Protein AF-A0A969LDJ5-F1 (afdb_monomer)

Nearest PDB structures (foldseek):
  6q9m-assembly1_A  TM=8.611E-01  e=1.249E-03  Drosophila melanogaster
  4q66-assembly2_G  TM=7.970E-01  e=8.401E-04  Saccharomyces cerevisiae R008
  6q9m-assembly2_B  TM=8.669E-01  e=2.920E-03  Drosophila melanogaster
  7jgt-assembly1_A  TM=6.950E-01  e=6.329E-04  Caldanaerobacter subterraneus subsp. tengcongensis MB4
  7mrn-assembly1_A  TM=6.242E-01  e=7.225E-03  Mus musculus

Sequence (606 aa):
MSADKAKTVVRFAVGMCVFLVNAVVAAELPPATPQFIPWTFADIKVLVLDPVRVRVEWFARDGAISYRVLRNGAVLAEIPANASPLAVLDEGLSPGTTASYTVLAIRPPSSSAVVAGQKDDKLIIADGRKGGVTTDVLEESRTVTVTTPTLNKMQAGARLRPPPPRWALQPEAPPSIAPNSKVLLFIHGMDSRAEEADGFTKALFSAPRPGFSPPPLAPISASRFPLEFKSCPNPASGCPDTCENMDDFSGGQRRGVLPPQYFAPLAPPALLDMTPPPGTPIDPNARMNVPAGRNIGLHEGRLISQLRAVAAAARPLEALRMAAMDFAAGNTVMGNALADLAVTGSRSFAAFRQALPGEPFCQSLGGPDIQNGCRTALDRAYRVANFLRTGQRGDTPALKAAKTAERNALGWIAVSGEDDLPHRPVNVPSSDFPQYDLHVMVPTPFGPAPVLPVHTRYTIAQSQTPNNNLVVIAMDLPTSGYAGNLPYTLISPLTLIGTPKTVPLLNIPDFAATGVTPLLDFIEVFIVNFTEELHRTVPIKSIIKAVMGGSLGGNMTFRLGRRTDTPWLPRFVVWSPASIWDSLGGAPTCCGIKLRCGPGRTPTGR

Radius of gyration: 34.37 Å; Cα contacts (8 Å, |Δi|>4): 893; chains: 1; bounding box: 91×131×100 Å

Structure (mmCIF, N/CA/C/O backbone):
data_AF-A0A969LDJ5-F1
#
_entry.id   AF-A0A969LDJ5-F1
#
loop_
_atom_site.group_PDB
_atom_site.id
_atom_site.type_symbol
_atom_site.label_atom_id
_atom_site.label_alt_id
_atom_site.label_comp_id
_atom_site.label_asym_id
_atom_site.label_entity_id
_atom_site.label_seq_id
_atom_site.pdbx_PDB_ins_code
_atom_site.Cartn_x
_atom_site.Cartn_y
_atom_site.Cartn_z
_atom_site.occupancy
_atom_site.B_iso_or_equiv
_atom_site.auth_seq_id
_atom_site.auth_comp_id
_atom_site.auth_asym_id
_atom_site.auth_atom_id
_atom_site.pdbx_PDB_model_num
ATOM 1 N N . MET A 1 1 ? 22.314 71.412 -9.997 1.00 36.56 1 MET A N 1
ATOM 2 C CA . MET A 1 1 ? 23.313 71.800 -8.981 1.00 36.56 1 MET A CA 1
ATOM 3 C C . MET A 1 1 ? 24.139 70.564 -8.638 1.00 36.56 1 MET A C 1
ATOM 5 O O . MET A 1 1 ? 23.548 69.607 -8.169 1.00 36.56 1 MET A O 1
ATOM 9 N N . SER A 1 2 ? 25.428 70.603 -9.024 1.00 31.69 2 SER A N 1
ATOM 10 C CA . SER A 1 2 ? 26.643 69.856 -8.596 1.00 31.69 2 SER A CA 1
ATOM 11 C C . SER A 1 2 ? 26.500 68.424 -8.023 1.00 31.69 2 SER A C 1
ATOM 13 O O . SER A 1 2 ? 25.808 68.258 -7.031 1.00 31.69 2 SER A O 1
ATOM 15 N N . ALA A 1 3 ? 27.058 67.341 -8.603 1.00 35.62 3 ALA A N 1
ATOM 16 C CA . ALA A 1 3 ? 28.484 66.993 -8.865 1.00 35.62 3 ALA A CA 1
ATOM 17 C C . ALA A 1 3 ? 29.287 66.750 -7.558 1.00 35.62 3 ALA A C 1
ATOM 19 O O . ALA A 1 3 ? 29.064 67.483 -6.604 1.00 35.62 3 ALA A O 1
ATOM 20 N N . ASP A 1 4 ? 30.245 65.826 -7.393 1.00 41.12 4 ASP A N 1
ATOM 21 C CA . ASP A 1 4 ? 30.906 64.799 -8.219 1.00 41.12 4 ASP A CA 1
ATOM 22 C C . ASP A 1 4 ? 31.762 63.898 -7.267 1.00 41.12 4 ASP A C 1
ATOM 24 O O . ASP A 1 4 ? 32.136 64.346 -6.187 1.00 41.12 4 ASP A O 1
ATOM 28 N N . LYS A 1 5 ? 32.109 62.677 -7.712 1.00 36.53 5 LYS A N 1
ATOM 29 C CA . LYS A 1 5 ? 33.339 61.856 -7.471 1.00 36.53 5 LYS A CA 1
ATOM 30 C C . LYS A 1 5 ? 34.054 61.749 -6.100 1.00 36.53 5 LYS A C 1
ATOM 32 O O . LYS A 1 5 ? 34.594 62.719 -5.588 1.00 36.53 5 LYS A O 1
ATOM 37 N N . ALA A 1 6 ? 34.427 60.499 -5.767 1.00 30.08 6 ALA A N 1
ATOM 38 C CA . ALA A 1 6 ? 35.841 60.097 -5.621 1.00 30.08 6 ALA A CA 1
ATOM 39 C C . ALA A 1 6 ? 36.061 58.589 -5.901 1.00 30.08 6 ALA A C 1
ATOM 41 O O . ALA A 1 6 ? 35.394 57.727 -5.337 1.00 30.08 6 ALA A O 1
ATOM 42 N N . LYS A 1 7 ? 37.015 58.294 -6.795 1.00 33.81 7 LYS A N 1
ATOM 43 C CA . LYS A 1 7 ? 37.617 56.976 -7.086 1.00 33.81 7 LYS A CA 1
ATOM 44 C C . LYS A 1 7 ? 38.809 56.745 -6.148 1.00 33.81 7 LYS A C 1
ATOM 46 O O . LYS A 1 7 ? 39.448 57.727 -5.790 1.00 33.81 7 LYS A O 1
ATOM 51 N N . THR A 1 8 ? 39.215 55.490 -5.914 1.00 24.84 8 THR A N 1
ATOM 52 C CA . THR A 1 8 ? 40.625 55.029 -6.019 1.00 24.84 8 THR A CA 1
ATOM 53 C C . THR A 1 8 ? 40.677 53.495 -6.139 1.00 24.84 8 THR A C 1
ATOM 55 O O . THR A 1 8 ? 39.950 52.778 -5.463 1.00 24.84 8 THR A O 1
ATOM 58 N N . VAL A 1 9 ? 41.522 53.033 -7.064 1.00 27.83 9 VAL A N 1
ATOM 59 C CA . VAL A 1 9 ? 41.875 51.650 -7.449 1.00 27.83 9 VAL A CA 1
ATOM 60 C C . VAL A 1 9 ? 43.348 51.413 -7.054 1.00 27.83 9 VAL A C 1
ATOM 62 O O . VAL A 1 9 ? 44.029 52.403 -6.794 1.00 27.83 9 VAL A O 1
ATOM 65 N N . VAL A 1 10 ? 43.835 50.153 -7.153 1.00 26.94 10 VAL A N 1
ATOM 66 C CA . VAL A 1 10 ? 45.247 49.650 -7.231 1.00 26.94 10 VAL A CA 1
ATOM 67 C C . VAL A 1 10 ? 45.647 48.887 -5.935 1.00 26.94 10 VAL A C 1
ATOM 69 O O . VAL A 1 10 ? 45.442 49.429 -4.863 1.00 26.94 10 VAL A O 1
ATOM 72 N N . ARG A 1 11 ? 46.187 47.645 -5.874 1.00 25.28 11 ARG A N 1
ATOM 73 C CA . ARG A 1 11 ? 46.936 46.743 -6.792 1.00 25.28 11 ARG A CA 1
ATOM 74 C C . ARG A 1 11 ? 46.929 45.272 -6.294 1.00 25.28 11 ARG A C 1
ATOM 76 O O . ARG A 1 11 ? 46.748 45.018 -5.111 1.00 25.28 11 ARG A O 1
ATOM 83 N N . PHE A 1 12 ? 47.244 44.350 -7.211 1.00 26.84 12 PHE A N 1
ATOM 84 C CA . PHE A 1 12 ? 47.691 42.953 -7.022 1.00 26.84 12 PHE A CA 1
ATOM 85 C C . PHE A 1 12 ? 49.076 42.827 -6.340 1.00 26.84 12 PHE A C 1
ATOM 87 O O . PHE A 1 12 ? 49.940 43.643 -6.657 1.00 26.84 12 PHE A O 1
ATOM 94 N N . ALA A 1 13 ? 49.317 41.747 -5.566 1.00 23.95 13 ALA A N 1
ATOM 95 C CA . ALA A 1 13 ? 50.507 40.863 -5.656 1.00 23.95 13 ALA A CA 1
ATOM 96 C C . ALA A 1 13 ? 50.493 39.658 -4.666 1.00 23.95 13 ALA A C 1
ATOM 98 O O . ALA A 1 13 ? 50.409 39.826 -3.457 1.00 23.95 13 ALA A O 1
ATOM 99 N N . VAL A 1 14 ? 50.583 38.458 -5.257 1.00 25.84 14 VAL A N 1
ATOM 100 C CA . VAL A 1 14 ? 51.273 37.184 -4.914 1.00 25.84 14 VAL A CA 1
ATOM 101 C C . VAL A 1 14 ? 52.085 37.070 -3.599 1.00 25.84 14 VAL A C 1
ATOM 103 O O . VAL A 1 14 ? 52.926 37.921 -3.334 1.00 25.84 14 VAL A O 1
ATOM 106 N N . GLY A 1 15 ? 51.990 35.915 -2.900 1.00 23.44 15 GLY A N 1
ATOM 107 C CA . GLY A 1 15 ? 53.087 35.415 -2.039 1.00 23.44 15 GLY A CA 1
ATOM 108 C C . GLY A 1 15 ? 52.782 34.349 -0.959 1.00 23.44 15 GLY A C 1
ATOM 109 O O . GLY A 1 15 ? 52.583 34.699 0.190 1.00 23.44 15 GLY A O 1
ATOM 110 N N . MET A 1 16 ? 52.814 33.064 -1.346 1.00 21.69 16 MET A N 1
ATOM 111 C CA . MET A 1 16 ? 53.457 31.892 -0.692 1.00 21.69 16 MET A CA 1
ATOM 112 C C . MET A 1 16 ? 53.357 31.559 0.833 1.00 21.69 16 MET A C 1
ATOM 114 O O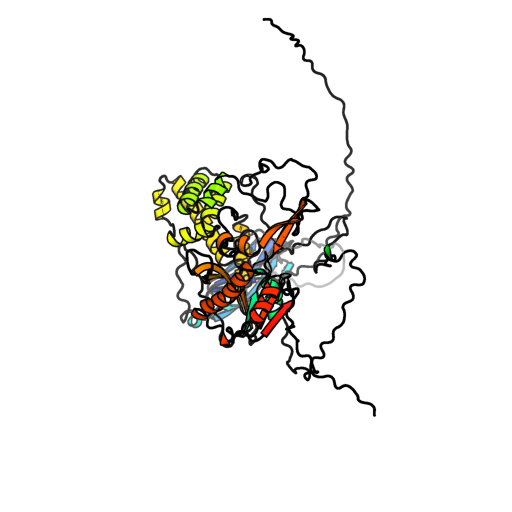 . MET A 1 16 ? 53.838 32.288 1.688 1.00 21.69 16 MET A O 1
ATOM 118 N N . CYS A 1 17 ? 52.877 30.325 1.089 1.00 20.97 17 CYS A N 1
ATOM 119 C CA . CYS A 1 17 ? 53.285 29.271 2.053 1.00 20.97 17 CYS A CA 1
ATOM 120 C C . CYS A 1 17 ? 53.785 29.587 3.481 1.00 20.97 17 CYS A C 1
ATOM 122 O O . CYS A 1 17 ? 54.906 30.056 3.618 1.00 20.97 17 CYS A O 1
ATOM 124 N N . VAL A 1 18 ? 53.109 29.021 4.503 1.00 24.31 18 VAL A N 1
ATOM 125 C CA . VAL A 1 18 ? 53.730 28.233 5.603 1.00 24.31 18 VAL A CA 1
ATOM 126 C C . VAL A 1 18 ? 52.765 27.128 6.083 1.00 24.31 18 VAL A C 1
ATOM 128 O O . VAL A 1 18 ? 51.562 27.334 6.206 1.00 24.31 18 VAL A O 1
ATOM 131 N N . PHE A 1 19 ? 53.341 25.946 6.314 1.00 25.59 19 PHE A N 1
ATOM 132 C CA . PHE A 1 19 ? 52.779 24.687 6.805 1.00 25.59 19 PHE A CA 1
ATOM 133 C C . PHE A 1 19 ? 52.051 24.781 8.159 1.00 25.59 19 PHE A C 1
ATOM 135 O O . PHE A 1 19 ? 52.569 25.376 9.100 1.00 25.59 19 PHE A O 1
ATOM 142 N N . LEU A 1 20 ? 50.952 24.032 8.308 1.00 26.12 20 LEU A N 1
ATOM 143 C CA . LEU A 1 20 ? 50.510 23.502 9.603 1.00 26.12 20 LEU A CA 1
ATOM 144 C C . LEU A 1 20 ? 50.056 22.049 9.422 1.00 26.12 20 LEU A C 1
ATOM 146 O O . LEU A 1 20 ? 48.994 21.749 8.881 1.00 26.12 20 LEU A O 1
ATOM 150 N N . VAL A 1 21 ? 50.947 21.154 9.840 1.00 25.75 21 VAL A N 1
ATOM 151 C CA . VAL A 1 21 ? 50.737 19.715 9.979 1.00 25.75 21 VAL A CA 1
ATOM 152 C C . VAL A 1 21 ? 49.847 19.507 11.202 1.00 25.75 21 VAL A C 1
ATOM 154 O O . VAL A 1 21 ? 50.283 19.780 12.315 1.00 25.75 21 VAL A O 1
ATOM 157 N N . ASN A 1 22 ? 48.621 19.015 11.014 1.00 29.00 22 ASN A N 1
ATOM 158 C CA . ASN A 1 22 ? 47.844 18.445 12.113 1.00 29.00 22 ASN A CA 1
ATOM 159 C C . ASN A 1 22 ? 47.961 16.924 12.054 1.00 29.00 22 ASN A C 1
ATOM 161 O O . ASN A 1 22 ? 47.493 16.274 11.120 1.00 29.00 22 ASN A O 1
ATOM 165 N N . ALA A 1 23 ? 48.647 16.392 13.062 1.00 27.89 23 ALA A N 1
ATOM 166 C CA . ALA A 1 23 ? 48.822 14.978 13.311 1.00 27.89 23 ALA A CA 1
ATOM 167 C C . ALA A 1 23 ? 47.464 14.312 13.575 1.00 27.89 23 ALA A C 1
ATOM 169 O O . ALA A 1 23 ? 46.755 14.655 14.521 1.00 27.89 23 ALA A O 1
ATOM 170 N N . VAL A 1 24 ? 47.120 13.338 12.735 1.00 26.66 24 VAL A N 1
ATOM 171 C CA . VAL A 1 24 ? 46.057 12.371 13.004 1.00 26.66 24 VAL A CA 1
ATOM 172 C C . VAL A 1 24 ? 46.637 11.338 13.963 1.00 26.66 24 VAL A C 1
ATOM 174 O O . VAL A 1 24 ? 47.485 10.534 13.582 1.00 26.66 24 VAL A O 1
ATOM 177 N N . VAL A 1 25 ? 46.202 11.374 15.221 1.00 28.81 25 VAL A N 1
ATOM 178 C CA . VAL A 1 25 ? 46.443 10.284 16.170 1.00 28.81 25 VAL A CA 1
ATOM 179 C C . VAL A 1 25 ? 45.496 9.150 15.789 1.00 28.81 25 VAL A C 1
ATOM 181 O O . VAL A 1 25 ? 44.301 9.194 16.076 1.00 28.81 25 VAL A O 1
ATOM 184 N N . ALA A 1 26 ? 46.030 8.156 15.083 1.00 29.59 26 ALA A N 1
ATOM 185 C CA . ALA A 1 26 ? 45.373 6.876 14.883 1.00 29.59 26 ALA A CA 1
ATOM 186 C C . ALA A 1 26 ? 45.361 6.132 16.225 1.00 29.59 26 ALA A C 1
ATOM 188 O O . ALA A 1 26 ? 46.394 5.656 16.690 1.00 29.59 26 ALA A O 1
ATOM 189 N N . ALA A 1 27 ? 44.197 6.070 16.868 1.00 29.95 27 ALA A N 1
ATOM 190 C CA . ALA A 1 27 ? 43.972 5.141 17.963 1.00 29.95 27 ALA A CA 1
ATOM 191 C C . ALA A 1 27 ? 43.757 3.746 17.358 1.00 29.95 27 ALA A C 1
ATOM 193 O O . ALA A 1 27 ? 42.749 3.499 16.693 1.00 29.95 27 ALA A O 1
ATOM 194 N N . GLU A 1 28 ? 44.731 2.857 17.549 1.00 28.69 28 GLU A N 1
ATOM 195 C CA . GLU A 1 28 ? 44.619 1.439 17.215 1.00 28.69 28 GLU A CA 1
ATOM 196 C C . GLU A 1 28 ? 43.489 0.806 18.035 1.00 28.69 28 GLU A C 1
ATOM 198 O O . GLU A 1 28 ? 43.524 0.764 19.266 1.00 28.69 28 GLU A O 1
ATOM 203 N N . LEU A 1 29 ? 42.463 0.317 17.339 1.00 29.98 29 LEU A N 1
ATOM 204 C CA . LEU A 1 29 ? 41.471 -0.581 17.916 1.00 29.98 29 LEU A CA 1
ATOM 205 C C . LEU A 1 29 ? 42.107 -1.971 18.086 1.00 29.98 29 LEU A C 1
ATOM 207 O O . LEU A 1 29 ? 42.803 -2.428 17.176 1.00 29.98 29 LEU A O 1
ATOM 211 N N . PRO A 1 30 ? 41.856 -2.676 19.203 1.00 33.72 30 PRO A N 1
ATOM 212 C CA . PRO A 1 30 ? 42.335 -4.041 19.370 1.00 33.72 30 PRO A CA 1
ATOM 213 C C . PRO A 1 30 ? 41.718 -4.948 18.291 1.00 33.72 30 PRO A C 1
ATOM 215 O O . PRO A 1 30 ? 40.541 -4.779 17.953 1.00 33.72 30 PRO A O 1
ATOM 218 N N . PRO A 1 31 ? 42.472 -5.919 17.741 1.00 30.67 31 PRO A N 1
ATOM 219 C CA . PRO A 1 31 ? 41.943 -6.832 16.743 1.00 30.67 31 PRO A CA 1
ATOM 220 C C . PRO A 1 31 ? 40.798 -7.636 17.358 1.00 30.67 31 PRO A C 1
ATOM 222 O O . PRO A 1 31 ? 40.980 -8.373 18.330 1.00 30.67 31 PRO A O 1
ATOM 225 N N . ALA A 1 32 ? 39.606 -7.482 16.781 1.00 30.72 32 ALA A N 1
ATOM 226 C CA . ALA A 1 32 ? 38.461 -8.314 17.096 1.00 30.72 32 ALA A CA 1
ATOM 227 C C . ALA A 1 32 ? 38.854 -9.775 16.863 1.00 30.72 32 ALA A C 1
ATOM 229 O O . ALA A 1 32 ? 39.133 -10.185 15.737 1.00 30.72 32 ALA A O 1
ATOM 230 N N . THR A 1 33 ? 38.911 -10.555 17.939 1.00 30.16 33 THR A N 1
ATOM 231 C CA . THR A 1 33 ? 39.111 -11.998 17.861 1.00 30.16 33 THR A CA 1
ATOM 232 C C . THR A 1 33 ? 37.876 -12.583 17.169 1.00 30.16 33 THR A C 1
ATOM 234 O O . THR A 1 33 ? 36.772 -12.422 17.698 1.00 30.16 33 THR A O 1
ATOM 237 N N . PRO A 1 34 ? 37.998 -13.213 15.987 1.00 26.59 34 PRO A N 1
ATOM 238 C CA . PRO A 1 34 ? 36.842 -13.791 15.326 1.00 26.59 34 PRO A CA 1
ATOM 239 C C . PRO A 1 34 ? 36.320 -14.940 16.187 1.00 26.59 34 PRO A C 1
ATOM 241 O O . PRO A 1 34 ? 36.996 -15.952 16.374 1.00 26.59 34 PRO A O 1
ATOM 244 N N . GLN A 1 35 ? 35.112 -14.781 16.730 1.00 26.39 35 GLN A N 1
ATOM 245 C CA . GLN A 1 35 ? 34.383 -15.899 17.311 1.00 26.39 35 GLN A CA 1
ATOM 246 C C . GLN A 1 35 ? 33.981 -16.835 16.171 1.00 26.39 35 GLN A C 1
ATOM 248 O O . GLN A 1 35 ? 33.038 -16.581 15.424 1.00 26.39 35 GLN A O 1
ATOM 253 N N . PHE A 1 36 ? 34.748 -17.913 16.025 1.00 25.44 36 PHE A N 1
ATOM 254 C CA . PHE A 1 36 ? 34.438 -19.037 15.157 1.00 25.44 36 PHE A CA 1
ATOM 255 C C . PHE A 1 36 ? 33.185 -19.730 15.706 1.00 25.44 36 PHE A C 1
ATOM 257 O O . PHE A 1 36 ? 33.256 -20.536 16.630 1.00 25.44 36 PHE A O 1
ATOM 264 N N . ILE A 1 37 ? 32.019 -19.408 15.150 1.00 28.28 37 ILE A N 1
ATOM 265 C CA . ILE A 1 37 ? 30.876 -20.317 15.215 1.00 28.28 37 ILE A CA 1
ATOM 266 C C . ILE A 1 37 ? 31.153 -21.361 14.126 1.00 28.28 37 ILE A C 1
ATOM 268 O O . ILE A 1 37 ? 31.201 -20.982 12.954 1.00 28.28 37 ILE A O 1
ATOM 272 N N . PRO A 1 38 ? 31.407 -22.641 14.448 1.00 31.31 38 PRO A N 1
ATOM 273 C CA . PRO A 1 38 ? 31.659 -23.642 13.425 1.00 31.31 38 PRO A CA 1
ATOM 274 C C . PRO A 1 38 ? 30.364 -23.874 12.643 1.00 31.31 38 PRO A C 1
ATOM 276 O O . PRO A 1 38 ? 29.453 -24.565 13.092 1.00 31.31 38 PRO A O 1
ATOM 279 N N . TRP A 1 39 ? 30.284 -23.276 11.456 1.00 32.44 39 TRP A N 1
ATOM 280 C CA . TRP A 1 39 ? 29.317 -23.658 10.437 1.00 32.44 39 TRP A CA 1
ATOM 281 C C . TRP A 1 39 ? 29.637 -25.101 10.043 1.00 32.44 39 TRP A C 1
ATOM 283 O O . TRP A 1 39 ? 30.681 -25.364 9.440 1.00 32.44 39 TRP A O 1
ATOM 293 N N . THR A 1 40 ? 28.784 -26.047 10.423 1.00 44.97 40 THR A N 1
ATOM 294 C CA . THR A 1 40 ? 28.835 -27.418 9.901 1.00 44.97 40 THR A CA 1
ATOM 295 C C . THR A 1 40 ? 28.372 -27.393 8.447 1.00 44.97 40 THR A C 1
ATOM 297 O O . THR A 1 40 ? 27.396 -26.706 8.149 1.00 44.97 40 THR A O 1
ATOM 300 N N . PHE A 1 41 ? 29.009 -28.147 7.552 1.00 54.88 41 PHE A N 1
ATOM 301 C CA . PHE A 1 41 ? 28.682 -28.282 6.117 1.00 54.88 41 PHE A CA 1
ATOM 302 C C . PHE A 1 41 ? 27.300 -28.944 5.842 1.00 54.88 41 PHE A C 1
ATOM 304 O O . PHE A 1 41 ? 27.056 -29.563 4.811 1.00 54.88 41 PHE A O 1
ATOM 311 N N . ALA A 1 42 ? 26.368 -28.837 6.790 1.00 58.44 42 ALA A N 1
ATOM 312 C CA . ALA A 1 42 ? 25.161 -29.635 6.935 1.00 58.44 42 ALA A CA 1
ATOM 313 C C . ALA A 1 42 ? 23.935 -29.129 6.151 1.00 58.44 42 ALA A C 1
ATOM 315 O O . ALA A 1 42 ? 22.943 -29.854 6.086 1.00 58.44 42 ALA A O 1
ATOM 316 N N . ASP A 1 43 ? 23.982 -27.937 5.552 1.00 66.38 43 ASP A N 1
ATOM 317 C CA . ASP A 1 43 ? 22.789 -27.248 5.046 1.00 66.38 43 ASP A CA 1
ATOM 318 C C . ASP A 1 43 ? 22.736 -27.218 3.511 1.00 66.38 43 ASP A C 1
ATOM 320 O O . ASP A 1 43 ? 22.926 -26.182 2.871 1.00 66.38 43 ASP A O 1
ATOM 324 N N . ILE A 1 44 ? 22.458 -28.378 2.906 1.00 87.69 44 ILE A N 1
ATOM 325 C CA . ILE A 1 44 ? 22.025 -28.440 1.502 1.00 87.69 44 ILE A CA 1
ATOM 326 C C . ILE A 1 44 ? 20.534 -28.098 1.412 1.00 87.69 44 ILE A C 1
ATOM 328 O O . ILE A 1 44 ? 19.734 -28.455 2.280 1.00 87.69 44 ILE A O 1
ATOM 332 N N . LYS A 1 45 ? 20.135 -27.430 0.332 1.00 86.56 45 LYS A N 1
ATOM 333 C CA . LYS A 1 45 ? 18.748 -27.059 0.050 1.00 86.56 45 LYS A CA 1
ATOM 334 C C . LYS A 1 45 ? 18.267 -27.803 -1.187 1.00 86.56 45 LYS A C 1
ATOM 336 O O . LYS A 1 45 ? 18.794 -27.616 -2.278 1.00 86.56 45 LYS A O 1
ATOM 341 N N . VAL A 1 46 ? 17.237 -28.628 -1.017 1.00 88.19 46 VAL A N 1
ATOM 342 C CA . VAL A 1 46 ? 16.646 -29.423 -2.099 1.00 88.19 46 VAL A CA 1
ATOM 343 C C . VAL A 1 46 ? 15.268 -28.861 -2.454 1.00 88.19 46 VAL A C 1
ATOM 345 O O . VAL A 1 46 ? 14.374 -28.795 -1.614 1.00 88.19 46 VAL A O 1
ATOM 348 N N . LEU A 1 47 ? 15.100 -28.433 -3.703 1.00 82.12 47 LEU A N 1
ATOM 349 C CA . LEU A 1 47 ? 13.886 -27.829 -4.250 1.00 82.12 47 LEU A CA 1
ATOM 350 C C . LEU A 1 47 ? 13.260 -28.784 -5.270 1.00 82.12 47 LEU A C 1
ATOM 352 O O . LEU A 1 47 ? 13.830 -29.015 -6.333 1.00 82.12 47 LEU A O 1
ATOM 356 N N . VAL A 1 48 ? 12.072 -29.313 -4.980 1.00 87.31 48 VAL A N 1
ATOM 357 C CA . VAL A 1 48 ? 11.291 -30.069 -5.972 1.00 87.31 48 VAL A CA 1
ATOM 358 C C . VAL A 1 48 ? 10.670 -29.072 -6.948 1.00 87.31 48 VAL A C 1
ATOM 360 O O . VAL A 1 48 ? 9.842 -28.256 -6.542 1.00 87.31 48 VAL A O 1
ATOM 363 N N . LEU A 1 49 ? 11.092 -29.105 -8.213 1.00 80.25 49 LEU A N 1
ATOM 364 C CA . LEU A 1 49 ? 10.608 -28.170 -9.231 1.00 80.25 49 LEU A CA 1
ATOM 365 C C . LEU A 1 49 ? 9.320 -28.681 -9.885 1.00 80.25 49 LEU A C 1
ATOM 367 O O . LEU A 1 49 ? 8.392 -27.907 -10.105 1.00 80.25 49 LEU A O 1
ATOM 371 N N . ASP A 1 50 ? 9.262 -29.983 -10.177 1.00 86.44 50 ASP A N 1
ATOM 372 C CA . ASP A 1 50 ? 8.119 -30.678 -10.781 1.00 86.44 50 ASP A CA 1
ATOM 373 C C . ASP A 1 50 ? 8.216 -32.209 -10.496 1.00 86.44 50 ASP A C 1
ATOM 375 O O . ASP A 1 50 ? 9.038 -32.603 -9.664 1.00 86.44 50 ASP A O 1
ATOM 379 N N . PRO A 1 51 ? 7.388 -33.108 -11.083 1.00 90.56 51 PRO A N 1
ATOM 380 C CA . PRO A 1 51 ? 7.437 -34.544 -10.777 1.00 90.56 51 PRO A CA 1
ATOM 381 C C . PRO A 1 51 ? 8.750 -35.236 -11.131 1.00 90.56 51 PRO A C 1
ATOM 383 O O . PRO A 1 51 ? 8.997 -36.334 -10.633 1.00 90.56 51 PRO A O 1
ATOM 386 N N . VAL A 1 52 ? 9.533 -34.648 -12.036 1.00 93.88 52 VAL A N 1
ATOM 387 C CA . VAL A 1 52 ? 10.692 -35.300 -12.651 1.00 93.88 52 VAL A CA 1
ATOM 388 C C . VAL A 1 52 ? 11.987 -34.511 -12.470 1.00 93.88 52 VAL A C 1
ATOM 390 O O . VAL A 1 52 ? 13.045 -35.005 -12.865 1.00 93.88 52 VAL A O 1
ATOM 393 N N . ARG A 1 53 ? 11.924 -33.315 -11.862 1.00 92.94 53 ARG A N 1
ATOM 394 C CA . ARG A 1 53 ? 13.080 -32.441 -11.630 1.00 92.94 53 ARG A CA 1
ATOM 395 C C . ARG A 1 53 ? 13.203 -31.953 -10.193 1.00 92.94 53 ARG A C 1
ATOM 397 O O . ARG A 1 53 ? 12.252 -31.439 -9.594 1.00 92.94 53 ARG A O 1
ATOM 404 N N . VAL A 1 54 ? 14.425 -32.034 -9.678 1.00 93.25 54 VAL A N 1
ATOM 405 C CA . VAL A 1 54 ? 14.821 -31.538 -8.357 1.00 93.25 54 VAL A CA 1
ATOM 406 C C . VAL A 1 54 ? 16.090 -30.702 -8.498 1.00 93.25 54 VAL A C 1
ATOM 408 O O . VAL A 1 54 ? 17.031 -31.104 -9.170 1.00 93.25 54 VAL A O 1
ATOM 411 N N . ARG A 1 55 ? 16.141 -29.536 -7.853 1.00 94.31 55 ARG A N 1
ATOM 412 C CA . ARG A 1 55 ? 17.345 -28.700 -7.781 1.00 94.31 55 ARG A CA 1
ATOM 413 C C . ARG A 1 55 ? 17.976 -28.807 -6.399 1.00 94.31 55 ARG A C 1
ATOM 415 O O . ARG A 1 55 ? 17.305 -28.555 -5.402 1.00 94.31 55 ARG A O 1
ATOM 422 N N . VAL A 1 56 ? 19.260 -29.140 -6.349 1.00 95.19 56 VAL A N 1
ATOM 423 C CA . VAL A 1 56 ? 20.063 -29.209 -5.121 1.00 95.19 56 VAL A CA 1
ATOM 424 C C . VAL A 1 56 ? 21.006 -28.010 -5.099 1.00 95.19 56 VAL A C 1
ATOM 426 O O . VAL A 1 56 ? 21.762 -27.819 -6.047 1.00 95.19 56 VAL A O 1
ATOM 429 N N . GLU A 1 57 ? 20.949 -27.193 -4.051 1.00 94.00 57 GLU A N 1
ATOM 430 C CA . GLU A 1 57 ? 21.776 -25.995 -3.842 1.00 94.00 57 GLU A CA 1
ATOM 431 C C . GLU A 1 57 ? 22.570 -26.134 -2.534 1.00 94.00 57 GLU A C 1
ATOM 433 O O . GLU A 1 57 ? 22.067 -26.708 -1.566 1.00 94.00 57 GLU A O 1
ATOM 438 N N . TRP A 1 58 ? 23.791 -25.598 -2.480 1.00 93.69 58 TRP A N 1
ATOM 439 C CA . TRP A 1 58 ? 24.604 -25.572 -1.258 1.00 93.69 58 TRP A CA 1
ATOM 440 C C . TRP A 1 58 ? 25.520 -24.345 -1.211 1.00 93.69 58 TRP A C 1
ATOM 442 O O . TRP A 1 58 ? 25.691 -23.635 -2.203 1.00 93.69 58 TRP A O 1
ATOM 452 N N . PHE A 1 59 ? 26.100 -24.085 -0.040 1.00 89.69 59 PHE A N 1
ATOM 453 C CA . PHE A 1 59 ? 27.078 -23.015 0.153 1.00 89.69 59 PHE A CA 1
ATOM 454 C C . PHE A 1 59 ? 28.508 -23.524 -0.018 1.00 89.69 59 PHE A C 1
ATOM 456 O O . PHE A 1 59 ? 28.812 -24.679 0.283 1.00 89.69 59 PHE A O 1
ATOM 463 N N . ALA A 1 60 ? 29.394 -22.643 -0.484 1.00 88.69 60 ALA A N 1
ATOM 464 C CA . ALA A 1 60 ? 30.810 -22.956 -0.599 1.00 88.69 60 ALA A CA 1
ATOM 465 C C . ALA A 1 60 ? 31.420 -23.249 0.783 1.00 88.69 60 ALA A C 1
ATOM 467 O O . ALA A 1 60 ? 31.067 -22.623 1.782 1.00 88.69 60 ALA A O 1
ATOM 468 N N . ARG A 1 61 ? 32.363 -24.187 0.820 1.00 87.81 61 ARG A N 1
ATOM 469 C CA . ARG A 1 61 ? 33.163 -24.571 1.972 1.00 87.81 61 ARG A CA 1
ATOM 470 C C . ARG A 1 61 ? 34.619 -24.223 1.725 1.00 87.81 61 ARG A C 1
ATOM 472 O O . ARG A 1 61 ? 35.192 -24.618 0.708 1.00 87.81 61 ARG A O 1
ATOM 479 N N . ASP A 1 62 ? 35.214 -23.532 2.687 1.00 86.56 62 ASP A N 1
ATOM 480 C CA . ASP A 1 62 ? 36.626 -23.181 2.635 1.00 86.56 62 ASP A CA 1
ATOM 481 C C . ASP A 1 62 ? 37.503 -24.431 2.501 1.00 86.56 62 ASP A C 1
ATOM 483 O O . ASP A 1 62 ? 37.326 -25.435 3.193 1.00 86.56 62 ASP A O 1
ATOM 487 N N . GLY A 1 63 ? 38.450 -24.362 1.568 1.00 87.44 63 GLY A N 1
ATOM 488 C CA . GLY A 1 63 ? 39.373 -25.449 1.255 1.00 87.44 63 GLY A CA 1
ATOM 489 C C . GLY A 1 63 ? 38.843 -26.493 0.270 1.00 87.44 63 GLY A C 1
ATOM 490 O O . GLY A 1 63 ? 39.650 -27.271 -0.230 1.00 87.44 63 GLY A O 1
ATOM 491 N N . ALA A 1 64 ? 37.549 -26.520 -0.063 1.00 90.75 64 ALA A N 1
ATOM 492 C CA . ALA A 1 64 ? 37.043 -27.418 -1.102 1.00 90.75 64 ALA A CA 1
ATOM 493 C C . ALA A 1 64 ? 37.530 -26.978 -2.496 1.00 90.75 64 ALA A C 1
ATOM 495 O O . ALA A 1 64 ? 37.478 -25.796 -2.834 1.00 90.75 64 ALA A O 1
ATOM 496 N N . ILE A 1 65 ? 37.969 -27.930 -3.324 1.00 94.56 65 ILE A N 1
ATOM 497 C CA . ILE A 1 65 ? 38.313 -27.697 -4.741 1.00 94.56 65 ILE A CA 1
ATOM 498 C C . ILE A 1 65 ? 37.195 -28.129 -5.689 1.00 94.56 65 ILE A C 1
ATOM 500 O O . ILE A 1 65 ? 37.056 -27.590 -6.788 1.00 94.56 65 ILE A O 1
ATOM 504 N N . SER A 1 66 ? 36.363 -29.067 -5.252 1.00 95.50 66 SER A N 1
ATOM 505 C CA . SER A 1 66 ? 35.167 -29.499 -5.959 1.00 95.50 66 SER A CA 1
ATOM 506 C C . SER A 1 66 ? 34.143 -30.066 -4.981 1.00 95.50 66 SER A C 1
ATOM 508 O O . SER A 1 66 ? 34.431 -30.309 -3.807 1.00 95.50 66 SER A O 1
ATOM 510 N N . TYR A 1 67 ? 32.932 -30.265 -5.482 1.00 95.50 67 TYR A N 1
ATOM 511 C CA . TYR A 1 67 ? 31.833 -30.900 -4.782 1.00 95.50 67 TYR A CA 1
ATOM 512 C C . TYR A 1 67 ? 31.335 -32.085 -5.586 1.00 95.50 67 TYR A C 1
ATOM 514 O O . TYR A 1 67 ? 31.158 -31.971 -6.796 1.00 95.50 67 TYR A O 1
ATOM 522 N N . ARG A 1 68 ? 31.046 -33.197 -4.918 1.00 96.88 68 ARG A N 1
ATOM 523 C CA . ARG A 1 68 ? 30.390 -34.356 -5.528 1.00 96.88 68 ARG A CA 1
ATOM 524 C C . ARG A 1 68 ? 28.984 -34.478 -4.965 1.00 96.88 68 ARG A C 1
ATOM 526 O O . ARG A 1 68 ? 28.813 -34.653 -3.763 1.00 96.88 68 ARG A O 1
ATOM 533 N N . VAL A 1 69 ? 27.984 -34.373 -5.831 1.00 95.94 69 VAL A N 1
ATOM 534 C CA . VAL A 1 69 ? 26.574 -34.525 -5.467 1.00 95.94 69 VAL A CA 1
ATOM 535 C C . VAL A 1 69 ? 26.173 -35.972 -5.708 1.00 95.94 69 VAL A C 1
ATOM 537 O O . VAL A 1 69 ? 26.357 -36.499 -6.805 1.00 95.94 69 VAL A O 1
ATOM 540 N N . LEU A 1 70 ? 25.640 -36.618 -4.680 1.00 96.62 70 LEU A N 1
ATOM 541 C CA . LEU A 1 70 ? 25.178 -37.996 -4.689 1.00 96.62 70 LEU A CA 1
ATOM 542 C C . LEU A 1 70 ? 23.648 -38.027 -4.697 1.00 96.62 70 LEU A C 1
ATOM 544 O O . LEU A 1 70 ? 23.017 -37.291 -3.940 1.00 96.62 70 LEU A O 1
ATOM 548 N N . ARG A 1 71 ? 23.065 -38.922 -5.495 1.00 96.62 71 ARG A N 1
ATOM 549 C CA . ARG A 1 71 ? 21.648 -39.293 -5.489 1.00 96.62 71 ARG A CA 1
ATOM 550 C C . ARG A 1 71 ? 21.519 -40.764 -5.122 1.00 96.62 71 ARG A C 1
ATOM 552 O O . ARG A 1 71 ? 22.023 -41.619 -5.848 1.00 96.62 71 ARG A O 1
ATOM 559 N N . ASN A 1 72 ? 20.839 -41.069 -4.019 1.00 95.75 72 ASN A N 1
ATOM 560 C CA . ASN A 1 72 ? 20.709 -42.430 -3.485 1.00 95.75 72 ASN A CA 1
ATOM 561 C C . ASN A 1 72 ? 22.077 -43.132 -3.335 1.00 95.75 72 ASN A C 1
ATOM 563 O O . ASN A 1 72 ? 22.213 -44.317 -3.625 1.00 95.75 72 ASN A O 1
ATOM 567 N N . GLY A 1 73 ? 23.111 -42.373 -2.950 1.00 92.50 73 GLY A N 1
ATOM 568 C CA . GLY A 1 73 ? 24.493 -42.851 -2.821 1.00 92.50 73 GLY A CA 1
ATOM 569 C C . GLY A 1 73 ? 25.299 -42.942 -4.127 1.00 92.50 73 GLY A C 1
ATOM 570 O O . GLY A 1 73 ? 26.510 -43.130 -4.062 1.00 92.50 73 GLY A O 1
ATOM 571 N N . ALA A 1 74 ? 24.685 -42.770 -5.303 1.00 95.19 74 ALA A N 1
ATOM 572 C CA . ALA A 1 74 ? 25.381 -42.760 -6.593 1.00 95.19 74 ALA A CA 1
ATOM 573 C C . ALA A 1 74 ? 25.767 -41.337 -7.017 1.00 95.19 74 ALA A C 1
ATOM 575 O O . ALA A 1 74 ? 25.018 -40.397 -6.770 1.00 95.19 74 ALA A O 1
ATOM 576 N N . VAL A 1 75 ? 26.907 -41.161 -7.691 1.00 96.19 75 VAL A N 1
ATOM 577 C CA . VAL A 1 75 ? 27.343 -39.838 -8.169 1.00 96.19 75 VAL A CA 1
ATOM 578 C C . VAL A 1 75 ? 26.389 -39.317 -9.236 1.00 96.19 75 VAL A C 1
ATOM 580 O O . VAL A 1 75 ? 26.246 -39.920 -10.296 1.00 96.19 75 VAL A O 1
ATOM 583 N N . LEU A 1 76 ? 25.751 -38.188 -8.941 1.00 96.38 76 LEU A N 1
ATOM 584 C CA . LEU A 1 76 ? 24.912 -37.448 -9.874 1.00 96.38 76 LEU A CA 1
ATOM 585 C C . LEU A 1 76 ? 25.747 -36.445 -10.679 1.00 96.38 76 LEU A C 1
ATOM 587 O O . LEU A 1 76 ? 25.605 -36.370 -11.894 1.00 96.38 76 LEU A O 1
ATOM 591 N N . ALA A 1 77 ? 26.609 -35.676 -10.007 1.00 96.94 77 ALA A N 1
ATOM 592 C CA . ALA A 1 77 ? 27.440 -34.655 -10.643 1.00 96.94 77 ALA A CA 1
ATOM 593 C C . ALA A 1 77 ? 28.678 -34.308 -9.804 1.00 96.94 77 ALA A C 1
ATOM 595 O O . ALA A 1 77 ? 28.671 -34.456 -8.579 1.00 96.94 77 ALA A O 1
ATOM 596 N N . GLU A 1 78 ? 29.712 -33.780 -10.461 1.00 96.81 78 GLU A N 1
ATOM 597 C CA . GLU A 1 78 ? 30.859 -33.129 -9.821 1.00 96.81 78 GLU A CA 1
ATOM 598 C C . GLU A 1 78 ? 30.949 -31.668 -10.268 1.00 96.81 78 GLU A C 1
ATOM 600 O O . GLU A 1 78 ? 30.957 -31.378 -11.462 1.00 96.81 78 GLU A O 1
ATOM 605 N N . ILE A 1 79 ? 31.001 -30.746 -9.308 1.00 96.56 79 ILE A N 1
ATOM 606 C CA . ILE A 1 79 ? 30.944 -29.302 -9.537 1.00 96.56 79 ILE A CA 1
ATOM 607 C C . ILE A 1 79 ? 32.216 -28.646 -8.985 1.00 96.56 79 ILE A C 1
ATOM 609 O O . ILE A 1 79 ? 32.511 -28.813 -7.800 1.00 96.56 79 ILE A O 1
ATOM 613 N N . PRO A 1 80 ? 32.977 -27.888 -9.794 1.00 95.88 80 PRO A N 1
ATOM 614 C CA . PRO A 1 80 ? 34.128 -27.124 -9.315 1.00 95.88 80 PRO A CA 1
ATOM 615 C C . PRO A 1 80 ? 33.742 -26.139 -8.206 1.00 95.88 80 PRO A C 1
ATOM 617 O O . PRO A 1 80 ? 32.674 -25.528 -8.261 1.00 95.88 80 PRO A O 1
ATOM 620 N N . ALA A 1 81 ? 34.613 -25.932 -7.215 1.00 93.12 81 ALA A N 1
ATOM 621 C CA . ALA A 1 81 ? 34.281 -25.072 -6.077 1.00 93.12 81 ALA A CA 1
ATOM 622 C C . ALA A 1 81 ? 34.097 -23.584 -6.432 1.00 93.12 81 ALA A C 1
ATOM 624 O O . ALA A 1 81 ? 33.508 -22.837 -5.655 1.00 93.12 81 ALA A O 1
ATOM 625 N N . ASN A 1 82 ? 34.559 -23.166 -7.613 1.00 92.38 82 ASN A N 1
ATOM 626 C CA . ASN A 1 82 ? 34.391 -21.819 -8.158 1.00 92.38 82 ASN A CA 1
ATOM 627 C C . ASN A 1 82 ? 33.144 -21.653 -9.051 1.00 92.38 82 ASN A C 1
ATOM 629 O O . ASN A 1 82 ? 32.964 -20.586 -9.638 1.00 92.38 82 ASN A O 1
ATOM 633 N N . ALA A 1 83 ? 32.297 -22.678 -9.193 1.00 91.88 83 ALA A N 1
ATOM 634 C CA . ALA A 1 83 ? 31.069 -22.563 -9.972 1.00 91.88 83 ALA A CA 1
ATOM 635 C C . ALA A 1 83 ? 30.066 -21.608 -9.299 1.00 91.88 83 ALA A C 1
ATOM 637 O O . ALA A 1 83 ? 29.893 -21.613 -8.081 1.00 91.88 83 ALA A O 1
ATOM 638 N N . SER A 1 84 ? 29.374 -20.800 -10.107 1.00 86.19 84 SER A N 1
ATOM 639 C CA . SER A 1 84 ? 28.311 -19.903 -9.652 1.00 86.19 84 SER A CA 1
ATOM 640 C C . SER A 1 84 ? 27.093 -20.030 -10.577 1.00 86.19 84 SER A C 1
ATOM 642 O O . SER A 1 84 ? 27.208 -19.700 -11.759 1.00 86.19 84 SER A O 1
ATOM 644 N N . PRO A 1 85 ? 25.934 -20.508 -10.083 1.00 90.25 85 PRO A N 1
ATOM 645 C CA . PRO A 1 85 ? 25.668 -20.934 -8.703 1.00 90.25 85 PRO A CA 1
ATOM 646 C C . PRO A 1 85 ? 26.238 -22.330 -8.374 1.00 90.25 85 PRO A C 1
ATOM 648 O O . PRO A 1 85 ? 26.355 -23.179 -9.255 1.00 90.25 85 PRO A O 1
ATOM 651 N N . LEU A 1 86 ? 26.497 -22.604 -7.088 1.00 94.12 86 LEU A N 1
ATOM 652 C CA . LEU A 1 86 ? 26.744 -23.960 -6.573 1.00 94.12 86 LEU A CA 1
ATOM 653 C C . LEU A 1 86 ? 25.421 -24.732 -6.473 1.00 94.12 86 LEU A C 1
ATOM 655 O O . LEU A 1 86 ? 24.757 -24.756 -5.433 1.00 94.12 86 LEU A O 1
ATOM 659 N N . ALA A 1 87 ? 24.996 -25.296 -7.604 1.00 95.31 87 ALA A N 1
ATOM 660 C CA . ALA A 1 87 ? 23.761 -26.059 -7.709 1.00 95.31 87 ALA A CA 1
ATOM 661 C C . ALA A 1 87 ? 23.837 -27.157 -8.779 1.00 95.31 87 ALA A C 1
ATOM 663 O O . ALA A 1 87 ? 24.551 -27.022 -9.771 1.00 95.31 87 ALA A O 1
ATOM 664 N N . VAL A 1 88 ? 23.034 -28.208 -8.607 1.00 96.94 88 VAL A N 1
ATOM 665 C CA . VAL A 1 88 ? 22.809 -29.269 -9.603 1.00 96.94 88 VAL A CA 1
ATOM 666 C C . VAL A 1 88 ? 21.314 -29.419 -9.848 1.00 96.94 88 VAL A C 1
ATOM 668 O O . VAL A 1 88 ? 20.517 -29.410 -8.907 1.00 96.94 88 VAL A O 1
ATOM 671 N N . LEU A 1 89 ? 20.938 -29.549 -11.118 1.00 96.56 89 LEU A N 1
ATOM 672 C CA . LEU A 1 89 ? 19.595 -29.931 -11.532 1.00 96.56 89 LEU A CA 1
ATOM 673 C C . LEU A 1 89 ? 19.587 -31.441 -11.798 1.00 96.56 89 LEU A C 1
ATOM 675 O O . LEU A 1 89 ? 20.236 -31.896 -12.734 1.00 96.56 89 LEU A O 1
ATOM 679 N N . ASP A 1 90 ? 18.883 -32.202 -10.962 1.00 96.69 90 ASP A N 1
ATOM 680 C CA . ASP A 1 90 ? 18.595 -33.610 -11.219 1.00 96.69 90 ASP A CA 1
ATOM 681 C C . ASP A 1 90 ? 17.362 -33.720 -12.117 1.00 96.69 90 ASP A C 1
ATOM 683 O O . ASP A 1 90 ? 16.270 -33.287 -11.734 1.00 96.69 90 ASP A O 1
ATOM 687 N N . GLU A 1 91 ? 17.539 -34.293 -13.304 1.00 95.56 91 GLU A N 1
ATOM 688 C CA . GLU A 1 91 ? 16.476 -34.529 -14.277 1.00 95.56 91 GLU A CA 1
ATOM 689 C C . GLU A 1 91 ? 16.229 -36.034 -14.455 1.00 95.56 91 GLU A C 1
ATOM 691 O O . GLU A 1 91 ? 17.118 -36.869 -14.282 1.00 95.56 91 GLU A O 1
ATOM 696 N N . GLY A 1 92 ? 14.999 -36.399 -14.822 1.00 88.44 92 GLY A N 1
ATOM 697 C CA . GLY A 1 92 ? 14.643 -37.786 -15.137 1.00 88.44 92 GLY A CA 1
ATOM 698 C C . GLY A 1 92 ? 14.230 -38.633 -13.932 1.00 88.44 92 GLY A C 1
ATOM 699 O O . GLY A 1 92 ? 14.228 -39.862 -14.017 1.00 88.44 92 GLY A O 1
ATOM 700 N N . LEU A 1 93 ? 13.845 -38.010 -12.815 1.00 91.94 93 LEU A N 1
ATOM 701 C CA . LEU A 1 93 ? 13.177 -38.730 -11.732 1.00 91.94 93 LEU A CA 1
ATOM 702 C C . LEU A 1 93 ? 11.815 -39.237 -12.208 1.00 91.94 93 LEU A C 1
ATOM 704 O O . LEU A 1 93 ? 11.111 -38.562 -12.957 1.00 91.94 93 LEU A O 1
ATOM 708 N N . SER A 1 94 ? 11.404 -40.413 -11.740 1.00 93.25 94 SER A N 1
ATOM 709 C CA . SER A 1 94 ? 10.024 -40.847 -11.954 1.00 93.25 94 SER A CA 1
ATOM 710 C C . SER A 1 94 ? 9.084 -40.095 -10.993 1.00 93.25 94 SER A C 1
ATOM 712 O O . SER A 1 94 ? 9.427 -39.917 -9.821 1.00 93.25 94 SER A O 1
ATOM 714 N N . PRO A 1 95 ? 7.891 -39.668 -11.434 1.00 90.12 95 PRO A N 1
ATOM 715 C CA . PRO A 1 95 ? 6.878 -39.064 -10.566 1.00 90.12 95 PRO A CA 1
ATOM 716 C C . PRO A 1 95 ? 6.563 -39.936 -9.345 1.00 90.12 95 PRO A C 1
ATOM 718 O O . PRO A 1 95 ? 6.344 -41.137 -9.491 1.00 90.12 95 PRO A O 1
ATOM 721 N N . GLY A 1 96 ? 6.477 -39.347 -8.151 1.00 89.31 96 GLY A N 1
ATOM 722 C CA . GLY A 1 96 ? 6.225 -40.102 -6.917 1.00 89.31 96 GLY A CA 1
ATOM 723 C C . GLY A 1 96 ? 7.462 -40.763 -6.308 1.00 89.31 96 GLY A C 1
ATOM 724 O O . GLY A 1 96 ? 7.326 -41.461 -5.307 1.00 89.31 96 GLY A O 1
ATOM 725 N N . THR A 1 97 ? 8.648 -40.575 -6.893 1.00 93.56 97 THR A N 1
ATOM 726 C CA . THR A 1 97 ? 9.872 -41.226 -6.413 1.00 93.56 97 THR A CA 1
ATOM 727 C C . THR A 1 97 ? 10.465 -40.453 -5.251 1.00 93.56 97 THR A C 1
ATOM 729 O O . THR A 1 97 ? 10.595 -39.227 -5.294 1.00 93.56 97 THR A O 1
ATOM 732 N N . THR A 1 98 ? 10.867 -41.188 -4.221 1.00 94.75 98 THR A N 1
ATOM 733 C CA . THR A 1 98 ? 11.687 -40.670 -3.133 1.00 94.75 98 THR A CA 1
ATOM 734 C C . THR A 1 98 ? 13.165 -40.778 -3.509 1.00 94.75 98 THR A C 1
ATOM 736 O O . THR A 1 98 ? 13.641 -41.863 -3.833 1.00 94.75 98 THR A O 1
ATOM 739 N N . ALA A 1 99 ? 13.888 -39.661 -3.470 1.00 93.50 99 ALA A N 1
ATOM 740 C CA . ALA A 1 99 ? 15.327 -39.598 -3.712 1.00 93.50 99 ALA A CA 1
ATOM 741 C C . ALA A 1 99 ? 16.037 -38.931 -2.528 1.00 93.50 99 ALA A C 1
ATOM 743 O O . ALA A 1 99 ? 15.532 -37.953 -1.967 1.00 93.50 99 ALA A O 1
ATOM 744 N N . SER A 1 100 ? 17.203 -39.456 -2.156 1.00 95.06 100 SER A N 1
ATOM 745 C CA . SER A 1 100 ? 18.082 -38.884 -1.141 1.00 95.06 100 SER A CA 1
ATOM 746 C C . SER A 1 100 ? 19.289 -38.207 -1.784 1.00 95.06 100 SER A C 1
ATOM 748 O O . SER A 1 100 ? 19.888 -38.745 -2.715 1.00 95.06 100 SER A O 1
ATOM 750 N N . TYR A 1 101 ? 19.636 -37.020 -1.290 1.00 95.12 101 TYR A N 1
ATOM 751 C CA . TYR A 1 101 ? 20.752 -36.225 -1.791 1.00 95.12 101 TYR A CA 1
ATOM 752 C C . TYR A 1 101 ? 21.778 -35.969 -0.700 1.00 95.12 101 TYR A C 1
ATOM 754 O O . TYR A 1 101 ? 21.409 -35.612 0.417 1.00 95.12 101 TYR A O 1
ATOM 762 N N . THR A 1 102 ? 23.050 -36.096 -1.066 1.00 95.19 102 THR A N 1
ATOM 763 C CA . THR A 1 102 ? 24.208 -35.756 -0.234 1.00 95.19 102 THR A CA 1
ATOM 764 C C . THR A 1 102 ? 25.206 -34.982 -1.093 1.00 95.19 102 THR A C 1
ATOM 766 O O . THR A 1 102 ? 25.430 -35.341 -2.246 1.00 95.19 102 THR A O 1
ATOM 769 N N . VAL A 1 103 ? 25.832 -33.940 -0.554 1.00 94.81 103 VAL A N 1
ATOM 770 C CA . VAL A 1 103 ? 26.948 -33.227 -1.182 1.00 94.81 103 VAL A CA 1
ATOM 771 C C . VAL A 1 103 ? 28.223 -33.516 -0.390 1.00 94.81 103 VAL A C 1
ATOM 773 O O . VAL A 1 103 ? 28.238 -33.403 0.834 1.00 94.81 103 VAL A O 1
ATOM 776 N N . LEU A 1 104 ? 29.296 -33.893 -1.085 1.00 94.25 104 LEU A N 1
ATOM 777 C CA . LEU A 1 104 ? 30.627 -34.108 -0.516 1.00 94.25 104 LEU A CA 1
ATOM 778 C C . LEU A 1 104 ? 31.554 -32.968 -0.935 1.00 94.25 104 LEU A C 1
ATOM 780 O O . LEU A 1 104 ? 31.700 -32.727 -2.134 1.00 94.25 104 LEU A O 1
ATOM 784 N N . ALA A 1 105 ? 32.204 -32.299 0.018 1.00 92.06 105 ALA A N 1
ATOM 785 C CA . ALA A 1 105 ? 33.294 -31.371 -0.279 1.00 92.06 105 ALA A CA 1
ATOM 786 C C . ALA A 1 105 ? 34.598 -32.154 -0.478 1.00 92.06 105 ALA A C 1
ATOM 788 O O . ALA A 1 105 ? 35.024 -32.902 0.404 1.00 92.06 105 ALA A O 1
ATOM 789 N N . ILE A 1 106 ? 35.245 -31.978 -1.628 1.00 93.38 106 ILE A N 1
ATOM 790 C CA . ILE A 1 106 ? 36.496 -32.660 -1.971 1.00 93.38 106 ILE A CA 1
ATOM 791 C C . ILE A 1 106 ? 37.655 -31.679 -1.816 1.00 93.38 106 ILE A C 1
ATOM 793 O O . ILE A 1 106 ? 37.585 -30.541 -2.288 1.00 93.38 106 ILE A O 1
ATOM 797 N N . ARG A 1 107 ? 38.734 -32.132 -1.175 1.00 88.31 107 ARG A N 1
ATOM 798 C CA . ARG A 1 107 ? 39.993 -31.390 -1.055 1.00 88.31 107 ARG A CA 1
ATOM 799 C C . ARG A 1 107 ? 41.068 -31.926 -2.003 1.00 88.31 107 ARG A C 1
ATOM 801 O O . ARG A 1 107 ? 40.959 -33.061 -2.471 1.00 88.31 107 ARG A O 1
ATOM 808 N N . PRO A 1 108 ? 42.131 -31.142 -2.269 1.00 80.75 108 PRO A N 1
ATOM 809 C CA . PRO A 1 108 ? 43.344 -31.704 -2.839 1.00 80.75 108 PRO A CA 1
ATOM 810 C C . PRO A 1 108 ? 43.858 -32.805 -1.903 1.00 80.75 108 PRO A C 1
ATOM 812 O O . PRO A 1 108 ? 43.770 -32.625 -0.684 1.00 80.75 108 PRO A O 1
ATOM 815 N N . PRO A 1 109 ? 44.407 -33.911 -2.432 1.00 77.94 109 PRO A N 1
ATOM 816 C CA . PRO A 1 109 ? 45.043 -34.919 -1.593 1.00 77.94 109 PRO A CA 1
ATOM 817 C C . PRO A 1 109 ? 46.119 -34.237 -0.744 1.00 77.94 109 PRO A C 1
ATOM 819 O O . PRO A 1 109 ? 46.970 -33.519 -1.282 1.00 77.94 109 PRO A O 1
ATOM 822 N N . SER A 1 110 ? 46.067 -34.407 0.580 1.00 66.81 110 SER A N 1
ATOM 823 C CA . SER A 1 110 ? 47.088 -33.814 1.442 1.00 66.81 110 SER A CA 1
ATOM 824 C C . SER A 1 110 ? 48.418 -34.509 1.167 1.00 66.81 110 SER A C 1
ATOM 826 O O . SER A 1 110 ? 48.631 -35.656 1.556 1.00 66.81 110 SER A O 1
ATOM 828 N N . SER A 1 111 ? 49.330 -33.839 0.467 1.00 58.09 111 SER A N 1
ATOM 829 C CA . SER A 1 111 ? 50.678 -34.347 0.242 1.00 58.09 111 SER A CA 1
ATOM 830 C C . SER A 1 111 ? 51.490 -34.216 1.533 1.00 58.09 111 SER A C 1
ATOM 832 O O . SER A 1 111 ? 52.224 -33.243 1.691 1.00 58.09 111 SER A O 1
ATOM 834 N N . SER A 1 112 ? 51.345 -35.126 2.499 1.00 48.66 112 SER A N 1
ATOM 835 C CA . SER A 1 112 ? 52.223 -35.167 3.682 1.00 48.66 112 SER A CA 1
ATOM 836 C C . SER A 1 112 ? 52.202 -36.526 4.390 1.00 48.66 112 SER A C 1
ATOM 838 O O . SER A 1 112 ? 51.244 -36.815 5.097 1.00 48.66 112 SER A O 1
ATOM 840 N N . ALA A 1 113 ? 53.275 -37.319 4.220 1.00 41.69 113 ALA A N 1
ATOM 841 C CA . ALA A 1 113 ? 54.026 -38.021 5.284 1.00 41.69 113 ALA A CA 1
ATOM 842 C C . ALA A 1 113 ? 54.822 -39.237 4.747 1.00 41.69 113 ALA A C 1
ATOM 844 O O . ALA A 1 113 ? 54.495 -40.386 5.032 1.00 41.69 113 ALA A O 1
ATOM 845 N N . VAL A 1 114 ? 55.931 -39.005 4.030 1.00 39.41 114 VAL A N 1
ATOM 846 C CA . VAL A 1 114 ? 57.067 -39.942 4.124 1.00 39.41 114 VAL A CA 1
ATOM 847 C C . VAL A 1 114 ? 57.784 -39.584 5.423 1.00 39.41 114 VAL A C 1
ATOM 849 O O . VAL A 1 114 ? 58.624 -38.689 5.455 1.00 39.41 114 VAL A O 1
ATOM 852 N N . VAL A 1 115 ? 57.391 -40.229 6.521 1.00 40.97 115 VAL A N 1
ATOM 853 C CA . VAL A 1 115 ? 58.174 -40.221 7.760 1.00 40.97 115 VAL A CA 1
ATOM 854 C C . VAL A 1 115 ? 59.356 -41.155 7.530 1.00 40.97 115 VAL A C 1
ATOM 856 O O . VAL A 1 115 ? 59.199 -42.369 7.419 1.00 40.97 115 VAL A O 1
ATOM 859 N N . ALA A 1 116 ? 60.548 -40.578 7.415 1.00 44.22 116 ALA A N 1
ATOM 860 C CA . ALA A 1 116 ? 61.783 -41.335 7.486 1.00 44.22 116 ALA A CA 1
ATOM 861 C C . ALA A 1 116 ? 61.982 -41.831 8.927 1.00 44.22 116 ALA A C 1
ATOM 863 O O . ALA A 1 116 ? 62.112 -41.027 9.846 1.00 44.22 116 ALA A O 1
ATOM 864 N N . GLY A 1 117 ? 62.059 -43.153 9.093 1.00 43.44 117 GLY A N 1
ATOM 865 C CA . GLY A 1 117 ? 62.747 -43.776 10.221 1.00 43.44 117 GLY A CA 1
ATOM 866 C C . GLY A 1 117 ? 61.865 -44.444 11.271 1.00 43.44 117 GLY A C 1
ATOM 867 O O . GLY A 1 117 ? 61.712 -43.916 12.364 1.00 43.44 117 GLY A O 1
ATOM 868 N N . GLN A 1 118 ? 61.437 -45.681 11.008 1.00 34.62 118 GLN A N 1
ATOM 869 C CA . GLN A 1 118 ? 61.444 -46.705 12.053 1.00 34.62 118 GLN A CA 1
ATOM 870 C C . GLN A 1 118 ? 61.668 -48.087 11.426 1.00 34.62 118 GLN A C 1
ATOM 872 O O . GLN A 1 118 ? 60.875 -48.579 10.628 1.00 34.62 118 GLN A O 1
ATOM 877 N N . LYS A 1 119 ? 62.836 -48.645 11.740 1.00 45.44 119 LYS A N 1
ATOM 878 C CA . LYS A 1 119 ? 63.299 -49.996 11.426 1.00 45.44 119 LYS A CA 1
ATOM 879 C C . LYS A 1 119 ? 62.551 -50.973 12.340 1.00 45.44 119 LYS A C 1
ATOM 881 O O . LYS A 1 119 ? 62.587 -50.769 13.549 1.00 45.44 119 LYS A O 1
ATOM 886 N N . ASP A 1 120 ? 61.849 -51.951 11.772 1.00 42.88 120 ASP A N 1
ATOM 887 C CA . ASP A 1 120 ? 62.065 -53.392 12.008 1.00 42.88 120 ASP A CA 1
ATOM 888 C C . ASP A 1 120 ? 60.841 -54.249 11.602 1.00 42.88 120 ASP A C 1
ATOM 890 O O . ASP A 1 120 ? 59.717 -54.036 12.042 1.00 42.88 120 ASP A O 1
ATOM 894 N N . ASP A 1 121 ? 61.148 -55.214 10.728 1.00 42.75 121 ASP A N 1
ATOM 895 C CA . ASP A 1 121 ? 60.585 -56.544 10.453 1.00 42.75 121 ASP A CA 1
ATOM 896 C C . ASP A 1 121 ? 59.091 -56.854 10.188 1.00 42.75 121 ASP A C 1
ATOM 898 O O . ASP A 1 121 ? 58.203 -56.672 11.014 1.00 42.75 121 ASP A O 1
ATOM 902 N N . LYS A 1 122 ? 58.927 -57.600 9.070 1.00 39.88 122 LYS A N 1
ATOM 903 C CA . LYS A 1 122 ? 57.825 -58.499 8.637 1.00 39.88 122 LYS A CA 1
ATOM 904 C C . LYS A 1 122 ? 56.497 -57.811 8.280 1.00 39.88 122 LYS A C 1
ATOM 906 O O . LYS A 1 122 ? 55.803 -57.281 9.126 1.00 39.88 122 LYS A O 1
ATOM 911 N N . LEU A 1 123 ? 56.010 -57.878 7.040 1.00 32.47 123 LEU A N 1
ATOM 912 C CA . LEU A 1 123 ? 55.593 -59.091 6.334 1.00 32.47 123 LEU A CA 1
ATOM 913 C C . LEU A 1 123 ? 55.082 -58.684 4.935 1.00 32.47 123 LEU A C 1
ATOM 915 O O . LEU A 1 123 ? 54.377 -57.693 4.771 1.00 32.47 123 LEU A O 1
ATOM 919 N N . ILE A 1 124 ? 55.444 -59.487 3.943 1.00 40.91 124 ILE A N 1
ATOM 920 C CA . ILE A 1 124 ? 55.019 -59.435 2.542 1.00 40.91 124 ILE A CA 1
ATOM 921 C C . ILE A 1 124 ? 53.530 -59.792 2.439 1.00 40.91 124 ILE A C 1
ATOM 923 O O . ILE A 1 124 ? 53.188 -60.861 2.925 1.00 40.91 124 ILE A O 1
ATOM 927 N N . ILE A 1 125 ? 52.709 -58.992 1.739 1.00 38.19 125 ILE A N 1
ATOM 928 C CA . ILE A 1 125 ? 51.864 -59.440 0.605 1.00 38.19 125 ILE A CA 1
ATOM 929 C C . ILE A 1 125 ? 51.713 -58.271 -0.378 1.00 38.19 125 ILE A C 1
ATOM 931 O O . ILE A 1 125 ? 51.189 -57.210 -0.047 1.00 38.19 125 ILE A O 1
ATOM 935 N N . ALA A 1 126 ? 52.180 -58.502 -1.602 1.00 38.25 126 ALA A N 1
ATOM 936 C CA . ALA A 1 126 ? 51.863 -57.714 -2.777 1.00 38.25 126 ALA A CA 1
ATOM 937 C C . ALA A 1 126 ? 50.466 -58.097 -3.291 1.00 38.25 126 ALA A C 1
ATOM 939 O O . ALA A 1 126 ? 50.205 -59.280 -3.501 1.00 38.25 126 ALA A O 1
ATOM 940 N N . ASP A 1 127 ? 49.612 -57.112 -3.565 1.00 35.19 127 ASP A N 1
ATOM 941 C CA . ASP A 1 127 ? 48.576 -57.255 -4.589 1.00 35.19 127 ASP A CA 1
ATOM 942 C C . ASP A 1 127 ? 48.538 -55.990 -5.456 1.00 35.19 127 ASP A C 1
ATOM 944 O O . ASP A 1 127 ? 48.442 -54.857 -4.975 1.00 35.19 127 ASP A O 1
ATOM 948 N N . GLY A 1 128 ? 48.708 -56.198 -6.758 1.00 41.97 128 GLY A N 1
ATOM 949 C CA . GLY A 1 128 ? 48.851 -55.166 -7.770 1.00 41.97 128 GLY A CA 1
ATOM 950 C C . GLY A 1 128 ? 47.499 -54.648 -8.238 1.00 41.97 128 GLY A C 1
ATOM 951 O O . GLY A 1 128 ? 46.982 -55.085 -9.266 1.00 41.97 128 GLY A O 1
ATOM 952 N N . ARG A 1 129 ? 46.958 -53.636 -7.551 1.00 40.22 129 ARG A N 1
ATOM 953 C CA . ARG A 1 129 ? 45.895 -52.781 -8.100 1.00 40.22 129 ARG A CA 1
ATOM 954 C C . ARG A 1 129 ? 46.398 -51.358 -8.300 1.00 40.22 129 ARG A C 1
ATOM 956 O O . ARG A 1 129 ? 46.918 -50.731 -7.386 1.00 40.22 129 ARG A O 1
ATOM 963 N N . LYS A 1 130 ? 46.238 -50.885 -9.542 1.00 40.03 130 LYS A N 1
ATOM 964 C CA . LYS A 1 130 ? 46.506 -49.524 -10.029 1.00 40.03 130 LYS A CA 1
ATOM 965 C C . LYS A 1 130 ? 46.184 -48.476 -8.959 1.00 40.03 130 LYS A C 1
ATOM 967 O O . LYS A 1 130 ? 45.063 -48.450 -8.460 1.00 40.03 130 LYS A O 1
ATOM 972 N N . GLY A 1 131 ? 47.162 -47.620 -8.660 1.00 43.53 131 GLY A N 1
ATOM 973 C CA . GLY A 1 131 ? 47.045 -46.535 -7.691 1.00 43.53 131 GLY A CA 1
ATOM 974 C C . GLY A 1 131 ? 45.857 -45.629 -7.997 1.00 43.53 131 GLY A C 1
ATOM 975 O O . GLY A 1 131 ? 45.903 -44.816 -8.918 1.00 43.53 131 GLY A O 1
ATOM 976 N N . GLY A 1 132 ? 44.786 -45.788 -7.222 1.00 44.66 132 GLY A N 1
ATOM 977 C CA . GLY A 1 132 ? 43.737 -44.790 -7.115 1.00 44.66 132 GLY A CA 1
ATOM 978 C C . GLY A 1 132 ? 44.271 -43.648 -6.266 1.00 44.66 132 GLY A C 1
ATOM 979 O O . GLY A 1 132 ? 44.633 -43.862 -5.112 1.00 44.66 132 GLY A O 1
ATOM 980 N N . VAL A 1 133 ? 44.341 -42.448 -6.839 1.00 50.34 133 VAL A N 1
ATOM 981 C CA . VAL A 1 133 ? 44.504 -41.217 -6.062 1.00 50.34 133 VAL A CA 1
ATOM 982 C C . VAL A 1 133 ? 43.320 -41.168 -5.099 1.00 50.34 133 VAL A C 1
ATOM 984 O O . VAL A 1 133 ? 42.179 -40.995 -5.528 1.00 50.34 133 VAL A O 1
ATOM 987 N N . THR A 1 134 ? 43.565 -41.405 -3.813 1.00 52.03 134 THR A N 1
ATOM 988 C CA . THR A 1 134 ? 42.546 -41.271 -2.774 1.00 52.03 134 THR A CA 1
ATOM 989 C C . THR A 1 134 ? 42.193 -39.792 -2.681 1.00 52.03 134 THR A C 1
ATOM 991 O O . THR A 1 134 ? 42.971 -38.983 -2.187 1.00 52.03 134 THR A O 1
ATOM 994 N N . THR A 1 135 ? 41.052 -39.407 -3.249 1.00 63.03 135 THR A N 1
ATOM 995 C CA . THR A 1 135 ? 40.478 -38.079 -3.032 1.00 63.03 135 THR A CA 1
ATOM 996 C C . THR A 1 135 ? 40.011 -38.002 -1.585 1.00 63.03 135 THR A C 1
ATOM 998 O O . THR A 1 135 ? 39.086 -38.728 -1.212 1.00 63.03 135 THR A O 1
ATOM 1001 N N . ASP A 1 136 ? 40.632 -37.139 -0.785 1.00 77.94 136 ASP A N 1
ATOM 1002 C CA . ASP A 1 136 ? 40.237 -36.932 0.605 1.00 77.94 136 ASP A CA 1
ATOM 1003 C C . ASP A 1 136 ? 38.913 -36.155 0.651 1.00 77.94 136 ASP A C 1
ATOM 1005 O O . ASP A 1 136 ? 38.815 -35.004 0.205 1.00 77.94 136 ASP A O 1
ATOM 1009 N N . VAL A 1 137 ? 37.875 -36.796 1.189 1.00 79.38 137 VAL A N 1
ATOM 1010 C CA . VAL A 1 137 ? 36.604 -36.132 1.502 1.00 79.38 137 VAL A CA 1
ATOM 1011 C C . VAL A 1 137 ? 36.850 -35.225 2.707 1.00 79.38 137 VAL A C 1
ATOM 1013 O O . VAL A 1 137 ? 37.230 -35.697 3.776 1.00 79.38 137 VAL A O 1
ATOM 1016 N N . LEU A 1 138 ? 36.678 -33.912 2.526 1.00 76.12 138 LEU A N 1
ATOM 1017 C CA . LEU A 1 138 ? 36.832 -32.917 3.592 1.00 76.12 138 LEU A CA 1
ATOM 1018 C C . LEU A 1 138 ? 35.716 -33.075 4.626 1.00 76.12 138 LEU A C 1
ATOM 1020 O O . LEU A 1 138 ? 35.977 -33.121 5.823 1.00 76.12 138 LEU A O 1
ATOM 1024 N N . GLU A 1 139 ? 34.477 -33.081 4.139 1.00 81.12 139 GLU A N 1
ATOM 1025 C CA . GLU A 1 139 ? 33.264 -33.054 4.948 1.00 81.12 139 GLU A CA 1
ATOM 1026 C C . GLU A 1 139 ? 32.081 -33.531 4.089 1.00 81.12 139 GLU A C 1
ATOM 1028 O O . GLU A 1 139 ? 32.052 -33.324 2.869 1.00 81.12 139 GLU A O 1
ATOM 1033 N N . GLU A 1 140 ? 31.106 -34.169 4.730 1.00 83.62 140 GLU A N 1
ATOM 1034 C CA . GLU A 1 140 ? 29.874 -34.662 4.115 1.00 83.62 140 GLU A CA 1
ATOM 1035 C C . GLU A 1 140 ? 28.679 -33.865 4.652 1.00 83.62 140 GLU A C 1
ATOM 1037 O O . GLU A 1 140 ? 28.571 -33.613 5.854 1.00 83.62 140 GLU A O 1
ATOM 1042 N N . SER A 1 141 ? 27.784 -33.433 3.759 1.00 82.62 141 SER A N 1
ATOM 1043 C CA . SER A 1 141 ? 26.554 -32.744 4.156 1.00 82.62 141 SER A CA 1
ATOM 1044 C C . SER A 1 141 ? 25.538 -33.703 4.782 1.00 82.62 141 SER A C 1
ATOM 1046 O O . SER A 1 141 ? 25.602 -34.909 4.564 1.00 82.62 141 SER A O 1
ATOM 1048 N N . ARG A 1 142 ? 24.481 -33.186 5.423 1.00 84.12 142 ARG A N 1
ATOM 1049 C CA . ARG A 1 142 ? 23.330 -34.028 5.792 1.00 84.12 142 ARG A CA 1
ATOM 1050 C C . ARG A 1 142 ? 22.640 -34.592 4.553 1.00 84.12 142 ARG A C 1
ATOM 1052 O O . ARG A 1 142 ? 22.422 -33.877 3.578 1.00 84.12 142 ARG A O 1
ATOM 1059 N N . THR A 1 143 ? 22.216 -35.849 4.633 1.00 86.81 143 THR A N 1
ATOM 1060 C CA . THR A 1 143 ? 21.365 -36.449 3.607 1.00 86.81 143 THR A CA 1
ATOM 1061 C C . THR A 1 143 ? 19.946 -35.889 3.695 1.00 86.81 143 THR A C 1
ATOM 1063 O O . THR A 1 143 ? 19.272 -36.045 4.715 1.00 86.81 143 THR A O 1
ATOM 1066 N N . VAL A 1 144 ? 19.462 -35.273 2.615 1.00 86.81 144 VAL A N 1
ATOM 1067 C CA . VAL A 1 144 ? 18.085 -34.765 2.512 1.00 86.81 144 VAL A CA 1
ATOM 1068 C C . VAL A 1 144 ? 17.281 -35.663 1.586 1.00 86.81 144 VAL A C 1
ATOM 1070 O O . VAL A 1 144 ? 17.667 -35.899 0.445 1.00 86.81 144 VAL A O 1
ATOM 1073 N N . THR A 1 145 ? 16.145 -36.155 2.076 1.00 89.06 145 THR A N 1
ATOM 1074 C CA . THR A 1 145 ? 15.241 -37.016 1.308 1.00 89.06 145 THR A CA 1
ATOM 1075 C C . THR A 1 145 ? 14.028 -36.220 0.842 1.00 89.06 145 THR A C 1
ATOM 1077 O O . THR A 1 145 ? 13.357 -35.584 1.654 1.00 89.06 145 THR A O 1
ATOM 1080 N N . VAL A 1 146 ? 13.723 -36.265 -0.456 1.00 87.06 146 VAL A N 1
ATOM 1081 C CA . VAL A 1 146 ? 12.547 -35.609 -1.048 1.00 87.06 146 VAL A CA 1
ATOM 1082 C C . VAL A 1 146 ? 11.739 -36.606 -1.863 1.00 87.06 146 VAL A C 1
ATOM 1084 O O . VAL A 1 146 ? 12.300 -37.497 -2.489 1.00 87.06 146 VAL A O 1
ATOM 1087 N N . THR A 1 147 ? 10.416 -36.456 -1.862 1.00 88.88 147 THR A N 1
ATOM 1088 C CA . THR A 1 147 ? 9.517 -37.262 -2.700 1.00 88.88 147 THR A CA 1
ATOM 1089 C C . THR A 1 147 ? 8.903 -36.364 -3.759 1.00 88.88 147 THR A C 1
ATOM 1091 O O . THR A 1 147 ? 8.254 -35.372 -3.415 1.00 88.88 147 THR A O 1
ATOM 1094 N N . THR A 1 148 ? 9.119 -36.680 -5.038 1.00 87.19 148 THR A N 1
ATOM 1095 C CA . THR A 1 148 ? 8.493 -35.921 -6.124 1.00 87.19 148 THR A CA 1
ATOM 1096 C C . THR A 1 148 ? 6.982 -36.175 -6.136 1.00 87.19 148 THR A C 1
ATOM 1098 O O . THR A 1 148 ? 6.522 -37.252 -5.754 1.00 87.19 148 THR A O 1
ATOM 1101 N N . PRO A 1 149 ? 6.152 -35.200 -6.530 1.00 74.94 149 PRO A N 1
ATOM 1102 C CA . PRO A 1 149 ? 4.709 -35.404 -6.611 1.00 74.94 149 PRO A CA 1
ATOM 1103 C C . PRO A 1 149 ? 4.351 -36.485 -7.646 1.00 74.94 149 PRO A C 1
ATOM 1105 O O . PRO A 1 149 ? 4.954 -36.564 -8.714 1.00 74.94 149 PRO A O 1
ATOM 1108 N N . THR A 1 150 ? 3.333 -37.304 -7.361 1.00 82.25 150 THR A N 1
ATOM 1109 C CA . THR A 1 150 ? 2.760 -38.233 -8.348 1.00 82.25 150 THR A CA 1
ATOM 1110 C C . THR A 1 150 ? 2.017 -37.466 -9.444 1.00 82.25 150 THR A C 1
ATOM 1112 O O . THR A 1 150 ? 1.372 -36.450 -9.169 1.00 82.25 150 THR A O 1
ATOM 1115 N N . LEU A 1 151 ? 2.050 -37.970 -10.686 1.00 66.56 151 LEU A N 1
ATOM 1116 C CA . LEU A 1 151 ? 1.415 -37.311 -11.842 1.00 66.56 151 LEU A CA 1
ATOM 1117 C C . LEU A 1 151 ? -0.086 -37.029 -11.605 1.00 66.56 151 LEU A C 1
ATOM 1119 O O . LEU A 1 151 ? -0.594 -35.960 -11.946 1.00 66.56 151 LEU A O 1
ATOM 1123 N N . ASN A 1 152 ? -0.767 -37.945 -10.908 1.00 60.69 152 ASN A N 1
ATOM 1124 C CA . ASN A 1 152 ? -2.196 -37.846 -10.598 1.00 60.69 152 ASN A CA 1
ATOM 1125 C C . ASN A 1 152 ? -2.537 -36.709 -9.618 1.00 60.69 152 ASN A C 1
ATOM 1127 O O . ASN A 1 152 ? -3.659 -36.208 -9.641 1.00 60.69 152 ASN A O 1
ATOM 1131 N N . LYS A 1 153 ? -1.588 -36.252 -8.786 1.00 51.28 153 LYS A N 1
ATOM 1132 C CA . LYS A 1 153 ? -1.815 -35.113 -7.878 1.00 51.28 153 LYS A CA 1
ATOM 1133 C C . LYS A 1 153 ? -1.699 -33.751 -8.568 1.00 51.28 153 LYS A C 1
ATOM 1135 O O . LYS A 1 153 ? -2.188 -32.775 -8.010 1.00 51.28 153 LYS A O 1
ATOM 1140 N N . MET A 1 154 ? -1.120 -33.668 -9.771 1.00 45.94 154 MET A N 1
ATOM 1141 C CA . MET A 1 154 ? -1.056 -32.405 -10.525 1.00 45.94 154 MET A CA 1
ATOM 1142 C C . MET A 1 154 ? -2.098 -32.280 -11.636 1.00 45.94 154 MET A C 1
ATOM 1144 O O . MET A 1 154 ? -2.549 -31.166 -11.907 1.00 45.94 154 MET A O 1
ATOM 1148 N N . GLN A 1 155 ? -2.577 -33.392 -12.203 1.00 45.59 155 GLN A N 1
ATOM 1149 C CA . GLN A 1 155 ? -3.619 -33.348 -13.238 1.00 45.59 155 GLN A CA 1
ATOM 1150 C C . GLN A 1 155 ? -5.003 -32.908 -12.725 1.00 45.59 155 GLN A C 1
ATOM 1152 O O . GLN A 1 155 ? -5.799 -32.407 -13.512 1.00 45.59 155 GLN A O 1
ATOM 1157 N N . ALA A 1 156 ? -5.284 -33.003 -11.420 1.00 45.38 156 ALA A N 1
ATOM 1158 C CA . ALA A 1 156 ? -6.589 -32.625 -10.868 1.00 45.38 156 ALA A CA 1
ATOM 1159 C C . ALA A 1 156 ? -6.732 -31.137 -10.470 1.00 45.38 156 ALA A C 1
ATOM 1161 O O . ALA A 1 156 ? -7.811 -30.733 -10.046 1.00 45.38 156 ALA A O 1
ATOM 1162 N N . GLY A 1 157 ? -5.696 -30.295 -10.605 1.00 43.69 157 GLY A N 1
ATOM 1163 C CA . GLY A 1 157 ? -5.821 -28.891 -10.171 1.00 43.69 157 GLY A CA 1
ATOM 1164 C C . GLY A 1 157 ? -4.821 -27.878 -10.720 1.00 43.69 157 GLY A C 1
ATOM 1165 O O . GLY A 1 157 ? -5.100 -26.682 -10.673 1.00 43.69 157 GLY A O 1
ATOM 1166 N N . ALA A 1 158 ? -3.693 -28.303 -11.290 1.00 42.66 158 ALA A N 1
ATOM 1167 C CA . ALA A 1 158 ? -2.701 -27.384 -11.834 1.00 42.66 158 ALA A CA 1
ATOM 1168 C C . ALA A 1 158 ? -2.751 -27.395 -13.365 1.00 42.66 158 ALA A C 1
ATOM 1170 O O . ALA A 1 158 ? -1.856 -27.910 -14.032 1.00 42.66 158 ALA A O 1
ATOM 1171 N N . ARG A 1 159 ? -3.786 -26.774 -13.952 1.00 43.06 159 ARG A N 1
ATOM 1172 C CA . ARG A 1 159 ? -3.594 -26.200 -15.293 1.00 43.06 159 ARG A CA 1
ATOM 1173 C C . ARG A 1 159 ? -2.404 -25.255 -15.161 1.00 43.06 159 ARG A C 1
ATOM 1175 O O . ARG A 1 159 ? -2.500 -24.302 -14.388 1.00 43.06 159 ARG A O 1
ATOM 1182 N N . LEU A 1 160 ? -1.303 -25.540 -15.861 1.00 45.53 160 LEU A N 1
ATOM 1183 C CA . LEU A 1 160 ? -0.187 -24.609 -16.014 1.00 45.53 160 LEU A CA 1
ATOM 1184 C C . LEU A 1 160 ? -0.793 -23.290 -16.485 1.00 45.53 160 LEU A C 1
ATOM 1186 O O . LEU A 1 160 ? -1.200 -23.162 -17.640 1.00 45.53 160 LEU A O 1
ATOM 1190 N N . ARG A 1 161 ? -0.968 -22.339 -15.561 1.00 51.38 161 ARG A N 1
ATOM 1191 C CA . ARG A 1 161 ? -1.392 -21.000 -15.941 1.00 51.38 161 ARG A CA 1
ATOM 1192 C C . ARG A 1 161 ? -0.285 -20.495 -16.860 1.00 51.38 161 ARG A C 1
ATOM 1194 O O . ARG A 1 161 ? 0.878 -20.581 -16.456 1.00 51.38 161 ARG A O 1
ATOM 1201 N N . PRO A 1 162 ? -0.610 -20.031 -18.079 1.00 61.50 162 PRO A N 1
ATOM 1202 C CA . PRO A 1 162 ? 0.394 -19.390 -18.909 1.00 61.50 162 PRO A CA 1
ATOM 1203 C C . PRO A 1 162 ? 1.089 -18.316 -18.063 1.00 61.50 162 PRO A C 1
ATOM 1205 O O . PRO A 1 162 ? 0.421 -17.701 -17.215 1.00 61.50 162 PRO A O 1
ATOM 1208 N N . PRO A 1 163 ? 2.412 -18.133 -18.220 1.00 63.00 163 PRO A N 1
ATOM 1209 C CA . PRO A 1 163 ? 3.120 -17.102 -17.482 1.00 63.00 163 PRO A CA 1
ATOM 1210 C C . PRO A 1 163 ? 2.367 -15.780 -17.664 1.00 63.00 163 PRO A C 1
ATOM 1212 O O . PRO A 1 163 ? 1.882 -15.509 -18.770 1.00 63.00 163 PRO A O 1
ATOM 1215 N N . PRO A 1 164 ? 2.186 -14.995 -16.588 1.00 72.00 164 PRO A N 1
ATOM 1216 C CA . PRO A 1 164 ? 1.471 -13.738 -16.697 1.00 72.00 164 PRO A CA 1
ATOM 1217 C C . PRO A 1 164 ? 2.126 -12.882 -17.790 1.00 72.00 164 PRO A C 1
ATOM 1219 O O . PRO A 1 164 ? 3.351 -12.938 -17.951 1.00 72.00 164 PRO A O 1
ATOM 1222 N N . PRO A 1 165 ? 1.334 -12.102 -18.549 1.00 85.56 165 PRO A N 1
ATOM 1223 C CA . PRO A 1 165 ? 1.889 -11.165 -19.514 1.00 85.56 165 PRO A CA 1
ATOM 1224 C C . PRO A 1 165 ? 2.962 -10.308 -18.836 1.00 85.56 165 PRO A C 1
ATOM 1226 O O . PRO A 1 165 ? 2.786 -9.912 -17.683 1.00 85.56 165 PRO A O 1
ATOM 1229 N N . ARG A 1 166 ? 4.052 -10.004 -19.553 1.00 91.19 166 ARG A N 1
ATOM 1230 C CA . ARG A 1 166 ? 5.187 -9.204 -19.046 1.00 91.19 166 ARG A CA 1
ATOM 1231 C C . ARG A 1 166 ? 4.729 -7.947 -18.296 1.00 91.19 166 ARG A C 1
ATOM 1233 O O . ARG A 1 166 ? 5.249 -7.632 -17.232 1.00 91.19 166 ARG A O 1
ATOM 1240 N N . TRP A 1 167 ? 3.724 -7.272 -18.846 1.00 95.06 167 TRP A N 1
ATOM 1241 C CA . TRP A 1 167 ? 3.116 -6.060 -18.307 1.00 95.06 167 TRP A CA 1
ATOM 1242 C C . TRP A 1 167 ? 1.680 -6.329 -17.886 1.00 95.06 167 TRP A C 1
ATOM 1244 O O . TRP A 1 167 ? 0.724 -5.919 -18.539 1.00 95.06 167 TRP A O 1
ATOM 1254 N N . ALA A 1 168 ? 1.535 -7.086 -16.804 1.00 95.06 168 ALA A N 1
ATOM 1255 C CA . ALA A 1 168 ? 0.251 -7.328 -16.174 1.00 95.06 168 ALA A CA 1
ATOM 1256 C C . ALA A 1 168 ? 0.302 -6.917 -14.704 1.00 95.06 168 ALA A C 1
ATOM 1258 O O . ALA A 1 168 ? 1.220 -7.279 -13.958 1.00 95.06 168 ALA A O 1
ATOM 1259 N N . LEU A 1 169 ? -0.723 -6.182 -14.273 1.00 94.56 169 LEU A N 1
ATOM 1260 C CA . LEU A 1 169 ? -0.985 -6.028 -12.851 1.00 94.56 169 LEU A CA 1
ATOM 1261 C C . LEU A 1 169 ? -1.466 -7.368 -12.304 1.00 94.56 169 LEU A C 1
ATOM 1263 O O . LEU A 1 169 ? -2.364 -8.002 -12.862 1.00 94.56 169 LEU A O 1
ATOM 1267 N N . GLN A 1 170 ? -0.876 -7.792 -11.194 1.00 91.06 170 GLN A N 1
ATOM 1268 C CA . GLN A 1 170 ? -1.346 -8.967 -10.483 1.00 91.06 170 GLN A CA 1
ATOM 1269 C C . GLN A 1 170 ? -2.777 -8.710 -9.997 1.00 91.06 170 GLN A C 1
ATOM 1271 O O . GLN A 1 170 ? -3.050 -7.635 -9.439 1.00 91.06 170 GLN A O 1
ATOM 1276 N N . PRO A 1 171 ? -3.700 -9.668 -10.196 1.00 89.31 171 PRO A N 1
ATOM 1277 C CA . PRO A 1 171 ? -5.060 -9.519 -9.710 1.00 89.31 171 PRO A CA 1
ATOM 1278 C C . PRO A 1 171 ? -5.040 -9.332 -8.191 1.00 89.31 171 PRO A C 1
ATOM 1280 O O . PRO A 1 171 ? -4.342 -10.046 -7.472 1.00 89.31 171 PRO A O 1
ATOM 1283 N N . GLU A 1 172 ? -5.802 -8.352 -7.710 1.00 87.75 172 GLU A N 1
ATOM 1284 C CA . GLU A 1 172 ? -6.091 -8.223 -6.283 1.00 87.75 172 GLU A CA 1
ATOM 1285 C C . GLU A 1 172 ? -6.954 -9.416 -5.874 1.00 87.75 172 GLU A C 1
ATOM 1287 O O . GLU A 1 172 ? -8.003 -9.668 -6.471 1.00 87.75 172 GLU A O 1
ATOM 1292 N N . ALA A 1 173 ? -6.504 -10.173 -4.874 1.00 89.25 173 ALA A N 1
ATOM 1293 C CA . ALA A 1 173 ? -7.367 -11.169 -4.261 1.00 89.25 173 ALA A CA 1
ATOM 1294 C C . ALA A 1 173 ? -8.540 -10.432 -3.594 1.00 89.25 173 ALA A C 1
ATOM 1296 O O . ALA A 1 173 ? -8.298 -9.440 -2.902 1.00 89.25 173 ALA A O 1
ATOM 1297 N N . PRO A 1 174 ? -9.794 -10.879 -3.780 1.00 93.81 174 PRO A N 1
ATOM 1298 C CA . PRO A 1 174 ? -10.902 -10.303 -3.037 1.00 93.81 174 PRO A CA 1
ATOM 1299 C C . PRO A 1 174 ? -10.687 -10.534 -1.533 1.00 93.81 174 PRO A C 1
ATOM 1301 O O . PRO A 1 174 ? -10.108 -11.560 -1.146 1.00 93.81 174 PRO A O 1
ATOM 1304 N N . PRO A 1 175 ? -11.145 -9.608 -0.675 1.00 95.94 175 PRO A N 1
ATOM 1305 C CA . PRO A 1 175 ? -11.057 -9.798 0.761 1.00 95.94 175 PRO A CA 1
ATOM 1306 C C . PRO A 1 175 ? -11.842 -11.052 1.152 1.00 95.94 175 PRO A C 1
ATOM 1308 O O . PRO A 1 175 ? -12.944 -11.306 0.666 1.00 95.94 175 PRO A O 1
ATOM 1311 N N . SER A 1 176 ? -11.249 -11.875 2.008 1.00 95.12 176 SER A N 1
ATOM 1312 C CA . SER A 1 176 ? -11.871 -13.104 2.491 1.00 95.12 176 SER A CA 1
ATOM 1313 C C . SER A 1 176 ? -11.438 -13.391 3.920 1.00 95.12 176 SER A C 1
ATOM 1315 O O . SER A 1 176 ? -10.358 -12.992 4.356 1.00 95.12 176 SER A O 1
ATOM 1317 N N . ILE A 1 177 ? -12.318 -14.068 4.652 1.00 95.12 177 ILE A N 1
ATOM 1318 C CA . ILE A 1 177 ? -12.106 -14.504 6.029 1.00 95.12 177 ILE A CA 1
ATOM 1319 C C . ILE A 1 177 ? -12.520 -15.972 6.109 1.00 95.12 177 ILE A C 1
ATOM 1321 O O . ILE A 1 177 ? -13.559 -16.358 5.568 1.00 95.12 177 ILE A O 1
ATOM 1325 N N . ALA A 1 178 ? -11.715 -16.800 6.776 1.00 92.19 178 ALA A N 1
ATOM 1326 C CA . ALA A 1 178 ? -12.043 -18.207 6.958 1.00 92.19 178 ALA A CA 1
ATOM 1327 C C . ALA A 1 178 ? -13.352 -18.380 7.753 1.00 92.19 178 ALA A C 1
ATOM 1329 O O . ALA A 1 178 ? -13.636 -17.593 8.666 1.00 92.19 178 ALA A O 1
ATOM 1330 N N . PRO A 1 179 ? -14.134 -19.438 7.474 1.00 90.31 179 PRO A N 1
A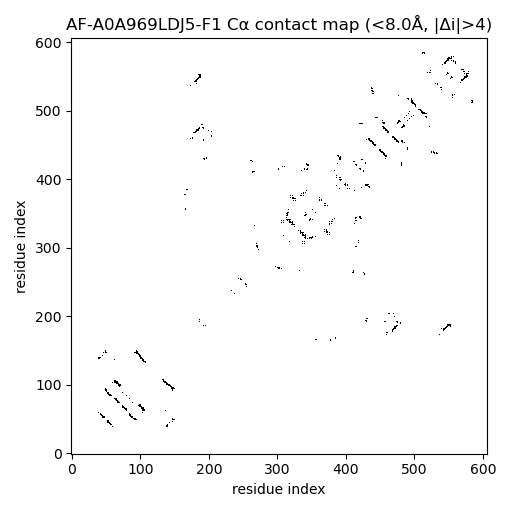TOM 1331 C CA . PRO A 1 179 ? -15.313 -19.768 8.266 1.00 90.31 179 PRO A CA 1
ATOM 1332 C C . PRO A 1 179 ? -14.996 -19.879 9.763 1.00 90.31 179 PRO A C 1
ATOM 1334 O O . PRO A 1 179 ? -13.898 -20.274 10.155 1.00 90.31 179 PRO A O 1
ATOM 1337 N N . ASN A 1 180 ? -15.980 -19.573 10.613 1.00 91.00 180 ASN A N 1
ATOM 1338 C CA . ASN A 1 180 ? -15.864 -19.643 12.078 1.00 91.00 180 ASN A CA 1
ATOM 1339 C C . ASN A 1 180 ? -14.790 -18.721 12.685 1.00 91.00 180 ASN A C 1
ATOM 1341 O O . ASN A 1 180 ? -14.329 -18.965 13.805 1.00 91.00 180 ASN A O 1
ATOM 1345 N N . SER A 1 181 ? -14.385 -17.678 11.958 1.00 95.88 181 SER A N 1
ATOM 1346 C CA . SER A 1 181 ? -13.454 -16.676 12.469 1.00 95.88 181 SER A CA 1
ATOM 1347 C C . SER A 1 181 ? -14.069 -15.789 13.546 1.00 95.88 181 SER A C 1
ATOM 1349 O O . SER A 1 181 ? -15.278 -15.576 13.611 1.00 95.88 181 SER A O 1
ATOM 1351 N N . LYS A 1 182 ? -13.205 -15.267 14.410 1.00 95.88 182 LYS A N 1
ATOM 1352 C CA . LYS A 1 182 ? -13.471 -14.270 15.442 1.00 95.88 182 LYS A CA 1
ATOM 1353 C C . LYS A 1 182 ? -12.709 -13.017 15.040 1.00 95.88 182 LYS A C 1
ATOM 1355 O O . LYS A 1 182 ? -11.489 -13.072 14.924 1.00 95.88 182 LYS A O 1
ATOM 1360 N N . VAL A 1 183 ? -13.419 -11.918 14.823 1.00 97.56 183 VAL A N 1
ATOM 1361 C CA . VAL A 1 183 ? -12.819 -10.674 14.331 1.00 97.56 183 VAL A CA 1
ATOM 1362 C C . VAL A 1 183 ? -12.534 -9.725 15.494 1.00 97.56 183 VAL A C 1
ATOM 1364 O O . VAL A 1 183 ? -13.402 -9.486 16.336 1.00 97.56 183 VAL A O 1
ATOM 1367 N N . LEU A 1 184 ? -11.325 -9.174 15.524 1.00 97.94 184 LEU A N 1
ATOM 1368 C CA . LEU A 1 184 ? -10.951 -7.992 16.291 1.00 97.94 184 LEU A CA 1
ATOM 1369 C C . LEU A 1 184 ? -10.832 -6.826 15.309 1.00 97.94 184 LEU A C 1
ATOM 1371 O O . LEU A 1 184 ? -10.058 -6.909 14.355 1.00 97.94 184 LEU A O 1
ATOM 1375 N N . LEU A 1 185 ? -11.602 -5.763 15.524 1.00 98.00 185 LEU A N 1
ATOM 1376 C CA . LEU A 1 185 ? -11.469 -4.534 14.745 1.00 98.00 185 LEU A CA 1
ATOM 1377 C C . LEU A 1 185 ? -10.502 -3.601 15.475 1.00 98.00 185 LEU A C 1
ATOM 1379 O O . LEU A 1 185 ? -10.770 -3.198 16.606 1.00 98.00 185 LEU A O 1
ATOM 1383 N N . PHE A 1 186 ? -9.382 -3.280 14.843 1.00 98.19 186 PHE A N 1
ATOM 1384 C CA . PHE A 1 186 ? -8.347 -2.414 15.384 1.00 98.19 186 PHE A CA 1
ATOM 1385 C C . PHE A 1 186 ? -8.415 -1.011 14.775 1.00 98.19 186 PHE A C 1
ATOM 1387 O O . PHE A 1 186 ? -8.511 -0.850 13.557 1.00 98.19 186 PHE A O 1
ATOM 1394 N N . ILE A 1 187 ? -8.326 -0.004 15.642 1.00 97.69 187 ILE A N 1
ATOM 1395 C CA . ILE A 1 187 ? -8.301 1.417 15.307 1.00 97.69 187 ILE A CA 1
ATOM 1396 C C . ILE A 1 187 ? -6.949 1.976 15.764 1.00 97.69 187 ILE A C 1
ATOM 1398 O O . ILE A 1 187 ? -6.638 1.952 16.957 1.00 97.69 187 ILE A O 1
ATOM 1402 N N . HIS A 1 188 ? -6.149 2.464 14.819 1.00 96.00 188 HIS A N 1
ATOM 1403 C CA . HIS A 1 188 ? -4.800 2.966 15.086 1.00 96.00 188 HIS A CA 1
ATOM 1404 C C . HIS A 1 188 ? -4.804 4.380 15.712 1.00 96.00 188 HIS A C 1
ATOM 1406 O O . HIS A 1 188 ? -5.836 5.060 15.755 1.00 96.00 188 HIS A O 1
ATOM 1412 N N . GLY A 1 189 ? -3.645 4.838 16.201 1.00 91.44 189 GLY A N 1
ATOM 1413 C CA . GLY A 1 189 ? -3.460 6.181 16.775 1.00 91.44 189 GLY A CA 1
ATOM 1414 C C . GLY A 1 189 ? -3.428 7.323 15.743 1.00 91.44 189 GLY A C 1
ATOM 1415 O O . GLY A 1 189 ? -3.467 7.089 14.541 1.00 91.44 189 GLY A O 1
ATOM 1416 N N . MET A 1 190 ? -3.344 8.578 16.193 1.00 87.44 190 MET A N 1
ATOM 1417 C CA . MET A 1 190 ? -3.146 9.719 15.281 1.00 87.44 190 MET A CA 1
ATOM 1418 C C . MET A 1 190 ? -1.775 9.612 14.601 1.00 87.44 190 MET A C 1
ATOM 1420 O O . MET A 1 190 ? -0.840 9.106 15.218 1.00 87.44 190 MET A O 1
ATOM 1424 N N . ASP A 1 191 ? -1.677 10.038 13.339 1.00 81.62 191 ASP A N 1
ATOM 1425 C CA . ASP A 1 191 ? -0.450 9.980 12.518 1.00 81.62 191 ASP A CA 1
ATOM 1426 C C . ASP A 1 191 ? 0.127 8.567 12.325 1.00 81.62 191 ASP A C 1
ATOM 1428 O O . ASP A 1 191 ? 1.274 8.380 11.914 1.00 81.62 191 ASP A O 1
ATOM 1432 N N . SER A 1 192 ? -0.688 7.553 12.613 1.00 88.56 192 SER A N 1
ATOM 1433 C CA . SER A 1 192 ? -0.350 6.150 12.441 1.00 88.56 192 SER A CA 1
ATOM 1434 C C . SER A 1 192 ? -0.977 5.582 11.163 1.00 88.56 192 SER A C 1
ATOM 1436 O O . SER A 1 192 ? -1.452 6.309 10.286 1.00 88.56 192 SER A O 1
ATOM 1438 N N . ARG A 1 193 ? -0.918 4.261 11.025 1.00 92.81 193 ARG A N 1
ATOM 1439 C CA . ARG A 1 193 ? -1.385 3.486 9.873 1.00 92.81 193 ARG A CA 1
ATOM 1440 C C . ARG A 1 193 ? -1.763 2.077 10.314 1.00 92.81 193 ARG A C 1
ATOM 1442 O O . ARG A 1 193 ? -1.369 1.634 11.393 1.00 92.81 193 ARG A O 1
ATOM 1449 N N . ALA A 1 194 ? -2.474 1.347 9.463 1.00 94.31 194 ALA A N 1
ATOM 1450 C CA . ALA A 1 194 ? -2.906 -0.022 9.735 1.00 94.31 194 ALA A CA 1
ATOM 1451 C C . ALA A 1 194 ? -1.756 -0.972 10.147 1.00 94.31 194 ALA A C 1
ATOM 1453 O O . ALA A 1 194 ? -1.991 -1.897 10.923 1.00 94.31 194 ALA A O 1
ATOM 1454 N N . GLU A 1 195 ? -0.514 -0.727 9.704 1.00 93.81 195 GLU A N 1
ATOM 1455 C CA . GLU A 1 195 ? 0.679 -1.485 10.120 1.00 93.81 195 GLU A CA 1
ATOM 1456 C C . GLU A 1 195 ? 0.996 -1.408 11.621 1.00 93.81 195 GLU A C 1
ATOM 1458 O O . GLU A 1 195 ? 1.720 -2.270 12.115 1.00 93.81 195 GLU A O 1
ATOM 1463 N N . GLU A 1 196 ? 0.462 -0.438 12.374 1.00 91.88 196 GLU A N 1
ATOM 1464 C CA . GLU A 1 196 ? 0.589 -0.423 13.844 1.00 91.88 196 GLU A CA 1
ATOM 1465 C C . GLU A 1 196 ? 0.046 -1.722 14.458 1.00 91.88 196 GLU A C 1
ATOM 1467 O O . GLU A 1 196 ? 0.515 -2.181 15.502 1.00 91.88 196 GLU A O 1
ATOM 1472 N N . ALA A 1 197 ? -0.890 -2.376 13.761 1.00 94.94 197 ALA A N 1
ATOM 1473 C CA . ALA A 1 197 ? -1.439 -3.638 14.205 1.00 94.94 197 ALA A CA 1
ATOM 1474 C C . ALA A 1 197 ? -0.495 -4.832 14.075 1.00 94.94 197 ALA A C 1
ATOM 1476 O O . ALA A 1 197 ? -0.703 -5.840 14.755 1.00 94.94 197 ALA A O 1
ATOM 1477 N N . ASP A 1 198 ? 0.530 -4.759 13.225 1.00 93.06 198 ASP A N 1
ATOM 1478 C CA . ASP A 1 198 ? 1.325 -5.927 12.849 1.00 93.06 198 ASP A CA 1
ATOM 1479 C C . ASP A 1 198 ? 2.025 -6.564 14.056 1.00 93.06 198 ASP A C 1
ATOM 1481 O O . ASP A 1 198 ? 2.011 -7.790 14.205 1.00 93.06 198 ASP A O 1
ATOM 1485 N N . GLY A 1 199 ? 2.616 -5.742 14.930 1.00 90.56 199 GLY A N 1
ATOM 1486 C CA . GLY A 1 199 ? 3.367 -6.206 16.098 1.00 90.56 199 GLY A CA 1
ATOM 1487 C C . GLY A 1 199 ? 2.494 -7.001 17.067 1.00 90.56 199 GLY A C 1
ATOM 1488 O O . GLY A 1 199 ? 2.773 -8.171 17.349 1.00 90.56 199 GLY A O 1
ATOM 1489 N N . PHE A 1 200 ? 1.386 -6.406 17.520 1.00 92.75 200 PHE A N 1
ATOM 1490 C CA . PHE A 1 200 ? 0.490 -7.087 18.455 1.00 92.75 200 PHE A CA 1
ATOM 1491 C C . PHE A 1 200 ? -0.265 -8.243 17.785 1.00 92.75 200 PHE A C 1
ATOM 1493 O O . PHE A 1 200 ? -0.533 -9.250 18.434 1.00 92.75 200 PHE A O 1
ATOM 1500 N N . THR A 1 201 ? -0.576 -8.153 16.488 1.00 94.25 201 THR A N 1
ATOM 1501 C CA . THR A 1 201 ? -1.239 -9.237 15.749 1.00 94.25 201 THR A CA 1
ATOM 1502 C C . THR A 1 201 ? -0.361 -10.486 15.700 1.00 94.25 201 THR A C 1
ATOM 1504 O O . THR A 1 201 ? -0.832 -11.590 15.980 1.00 94.25 201 THR A O 1
ATOM 1507 N N . LYS A 1 202 ? 0.938 -10.324 15.421 1.00 91.69 202 LYS A N 1
ATOM 1508 C CA . LYS A 1 202 ? 1.913 -11.425 15.475 1.00 91.69 202 LYS A CA 1
ATOM 1509 C C . LYS A 1 202 ? 2.009 -12.021 16.878 1.00 91.69 202 LYS A C 1
ATOM 1511 O O . LYS A 1 202 ? 2.018 -13.247 17.009 1.00 91.69 202 LYS A O 1
ATOM 1516 N N . ALA A 1 203 ? 2.017 -11.180 17.914 1.00 91.38 203 ALA A N 1
ATOM 1517 C CA . ALA A 1 203 ? 2.005 -11.638 19.302 1.00 91.38 203 ALA A CA 1
ATOM 1518 C C . ALA A 1 203 ? 0.726 -12.433 19.630 1.00 91.38 203 ALA A C 1
ATOM 1520 O O . ALA A 1 203 ? 0.815 -13.537 20.164 1.00 91.38 203 ALA A O 1
ATOM 1521 N N . LEU A 1 204 ? -0.453 -11.943 19.227 1.00 91.75 204 LEU A N 1
ATOM 1522 C CA . LEU A 1 204 ? -1.736 -12.634 19.404 1.00 91.75 204 LEU A CA 1
ATOM 1523 C C . LEU A 1 204 ? -1.782 -13.988 18.686 1.00 91.75 204 LEU A C 1
ATOM 1525 O O . LEU A 1 204 ? -2.361 -14.941 19.204 1.00 91.75 204 LEU A O 1
ATOM 1529 N N . PHE A 1 205 ? -1.192 -14.089 17.494 1.00 92.38 205 PHE A N 1
ATOM 1530 C CA . PHE A 1 205 ? -1.178 -15.338 16.725 1.00 92.38 205 PHE A CA 1
ATOM 1531 C C . PHE A 1 205 ? -0.162 -16.354 17.248 1.00 92.38 205 PHE A C 1
ATOM 1533 O O . PHE A 1 205 ? -0.377 -17.556 17.071 1.00 92.38 205 PHE A O 1
ATOM 1540 N N . SER A 1 206 ? 0.904 -15.874 17.893 1.00 88.62 206 SER A N 1
ATOM 1541 C CA . SER A 1 206 ? 1.971 -16.698 18.476 1.00 88.62 206 SER A CA 1
ATOM 1542 C C . SER A 1 206 ? 1.698 -17.092 19.927 1.00 88.62 206 SER A C 1
ATOM 1544 O O . SER A 1 206 ? 2.327 -18.021 20.430 1.00 88.62 206 SER A O 1
ATOM 1546 N N . ALA A 1 207 ? 0.779 -16.402 20.609 1.00 86.75 207 ALA A N 1
ATOM 1547 C CA . ALA A 1 207 ? 0.444 -16.692 21.993 1.00 86.75 207 ALA A CA 1
ATOM 1548 C C . ALA A 1 207 ? -0.015 -18.158 22.127 1.00 86.75 207 ALA A C 1
ATOM 1550 O O . ALA A 1 207 ? -0.945 -18.576 21.422 1.00 86.75 207 ALA A O 1
ATOM 1551 N N . PRO A 1 208 ? 0.611 -18.957 23.017 1.00 79.38 208 PRO A N 1
ATOM 1552 C CA . PRO A 1 208 ? 0.145 -20.307 23.281 1.00 79.38 208 PRO A CA 1
ATOM 1553 C C . PRO A 1 208 ? -1.302 -20.212 23.739 1.00 79.38 208 PRO A C 1
ATOM 1555 O O . PRO A 1 208 ? -1.650 -19.340 24.539 1.00 79.38 208 PRO A O 1
ATOM 1558 N N . ARG A 1 209 ? -2.167 -21.095 23.230 1.00 71.75 209 ARG A N 1
ATOM 1559 C CA . ARG A 1 209 ? -3.528 -21.140 23.755 1.00 71.75 209 ARG A CA 1
ATOM 1560 C C . ARG A 1 209 ? -3.420 -21.440 25.239 1.00 71.75 209 ARG A C 1
ATOM 1562 O O . ARG A 1 209 ? -2.891 -22.503 25.571 1.00 71.75 209 ARG A O 1
ATOM 1569 N N . PRO A 1 210 ? -3.932 -20.572 26.123 1.00 59.16 210 PRO A N 1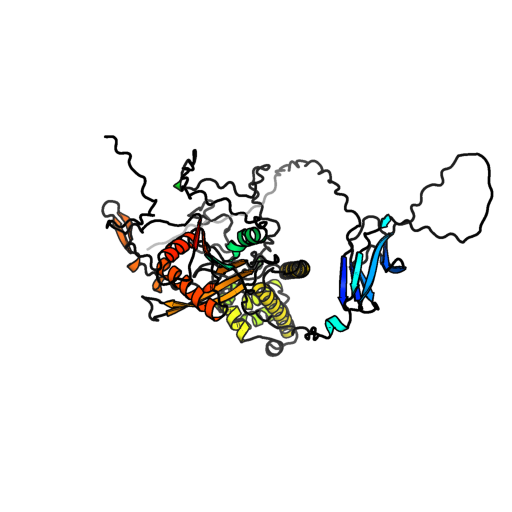
ATOM 1570 C CA . PRO A 1 210 ? -4.168 -21.026 27.470 1.00 59.16 210 PRO A CA 1
ATOM 1571 C C . PRO A 1 210 ? -5.098 -22.228 27.323 1.00 59.16 210 PRO A C 1
ATOM 1573 O O . PRO A 1 210 ? -6.154 -22.125 26.689 1.00 59.16 210 PRO A O 1
ATOM 1576 N N . GLY A 1 211 ? -4.674 -23.391 27.821 1.00 51.72 211 GLY A N 1
ATOM 1577 C CA . GLY A 1 211 ? -5.609 -24.466 28.104 1.00 51.72 211 GLY A CA 1
ATOM 1578 C C . GLY A 1 211 ? -6.651 -23.850 29.024 1.00 51.72 211 GLY A C 1
ATOM 1579 O O . GLY A 1 211 ? -6.355 -23.579 30.182 1.00 51.72 211 GLY A O 1
ATOM 1580 N N . PHE A 1 212 ? -7.804 -23.480 28.465 1.00 47.59 212 PHE A N 1
ATOM 1581 C CA . PHE A 1 212 ? -8.864 -22.769 29.165 1.00 47.59 212 PHE A CA 1
ATOM 1582 C C . PHE A 1 212 ? -9.503 -23.737 30.168 1.00 47.59 212 PHE A C 1
ATOM 1584 O O . PHE A 1 212 ? -10.590 -24.257 29.946 1.00 47.59 212 PHE A O 1
ATOM 1591 N N . SER A 1 213 ? -8.840 -23.954 31.297 1.00 38.22 213 SER A N 1
ATOM 1592 C CA . SER A 1 213 ? -9.549 -23.878 32.562 1.00 38.22 213 SER A CA 1
ATOM 1593 C C . SER A 1 213 ? -9.601 -22.388 32.869 1.00 38.22 213 SER A C 1
ATOM 1595 O O . SER A 1 213 ? -8.581 -21.842 33.294 1.00 38.22 213 SER A O 1
ATOM 1597 N N . PRO A 1 214 ? -10.706 -21.677 32.562 1.00 48.66 214 PRO A N 1
ATOM 1598 C CA . PRO A 1 214 ? -10.847 -20.321 33.061 1.00 48.66 214 PRO A CA 1
ATOM 1599 C C . PRO A 1 214 ? -10.614 -20.410 34.574 1.00 48.66 214 PRO A C 1
ATOM 1601 O O . PRO A 1 214 ? -11.287 -21.220 35.221 1.00 48.66 214 PRO A O 1
ATOM 1604 N N . PRO A 1 215 ? -9.646 -19.672 35.150 1.00 51.44 215 PRO A N 1
ATOM 1605 C CA . PRO A 1 215 ? -9.591 -19.569 36.597 1.00 51.44 215 PRO A CA 1
ATOM 1606 C C . PRO A 1 215 ? -11.003 -19.178 37.053 1.00 51.44 215 PRO A C 1
ATOM 1608 O O . PRO A 1 215 ? -11.640 -18.372 36.356 1.00 51.44 215 PRO A O 1
ATOM 1611 N N . PRO A 1 216 ? -11.541 -19.796 38.125 1.00 49.03 216 PRO A N 1
ATOM 1612 C CA . PRO A 1 216 ? -12.866 -19.450 38.622 1.00 49.03 216 PRO A CA 1
ATOM 1613 C C . PRO A 1 216 ? -12.938 -17.934 38.664 1.00 49.03 216 PRO A C 1
ATOM 1615 O O . PRO A 1 216 ? -11.990 -17.317 39.149 1.00 49.03 216 PRO A O 1
ATOM 1618 N N . LEU A 1 217 ? -13.985 -17.369 38.049 1.00 41.47 217 LEU A N 1
ATOM 1619 C CA . LEU A 1 217 ? -14.221 -15.932 37.969 1.00 41.47 217 LEU A CA 1
ATOM 1620 C C . LEU A 1 217 ? -14.115 -15.370 39.385 1.00 41.47 217 LEU A C 1
ATOM 1622 O O . LEU A 1 217 ? -15.096 -15.332 40.125 1.00 41.47 217 LEU A O 1
ATOM 1626 N N . ALA A 1 218 ? -12.910 -14.959 39.776 1.00 41.56 218 ALA A N 1
ATOM 1627 C CA . ALA A 1 218 ? -12.733 -14.125 40.932 1.00 41.56 218 ALA A CA 1
ATOM 1628 C C . ALA A 1 218 ? -13.598 -12.904 40.619 1.00 41.56 218 ALA A C 1
ATOM 1630 O O . ALA A 1 218 ? -13.531 -12.405 39.484 1.00 41.56 218 ALA A O 1
ATOM 1631 N N . PRO A 1 219 ? -14.467 -12.462 41.544 1.00 38.12 219 PRO A N 1
ATOM 1632 C CA . PRO A 1 219 ? -15.189 -11.220 41.344 1.00 38.12 219 PRO A CA 1
ATOM 1633 C C . PRO A 1 219 ? -14.154 -10.198 40.897 1.00 38.12 219 PRO A C 1
ATOM 1635 O O . PRO A 1 219 ? -13.107 -10.079 41.536 1.00 38.12 219 PRO A O 1
ATOM 1638 N N . ILE A 1 220 ? -14.401 -9.549 39.756 1.00 35.69 220 ILE A N 1
ATOM 1639 C CA . ILE A 1 220 ? -13.552 -8.477 39.245 1.00 35.69 220 ILE A CA 1
ATOM 1640 C C . ILE A 1 220 ? -13.675 -7.345 40.267 1.00 35.69 220 ILE A C 1
ATOM 1642 O O . ILE A 1 220 ? -14.461 -6.412 40.124 1.00 35.69 220 ILE A O 1
ATOM 1646 N N . SER A 1 221 ? -12.939 -7.472 41.365 1.00 35.25 221 SER A N 1
ATOM 1647 C CA . SER A 1 221 ? -12.510 -6.355 42.163 1.00 35.25 221 SER A CA 1
ATOM 1648 C C . SER A 1 221 ? -11.649 -5.573 41.197 1.00 35.25 221 SER A C 1
ATOM 1650 O O . SER A 1 221 ? -10.612 -6.063 40.749 1.00 35.25 221 SER A O 1
ATOM 1652 N N . ALA A 1 222 ? -12.123 -4.401 40.787 1.00 34.66 222 ALA A N 1
ATOM 1653 C CA . ALA A 1 2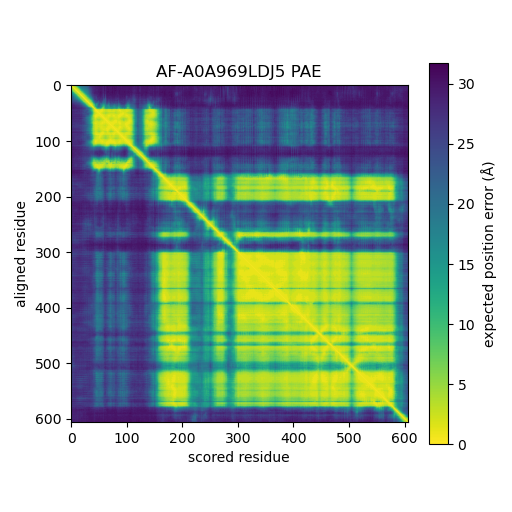22 ? -11.258 -3.414 40.181 1.00 34.66 222 ALA A CA 1
ATOM 1654 C C . ALA A 1 222 ? -10.202 -3.074 41.239 1.00 34.66 222 ALA A C 1
ATOM 1656 O O . ALA A 1 222 ? -10.376 -2.145 42.027 1.00 34.66 222 ALA A O 1
ATOM 1657 N N . SER A 1 223 ? -9.143 -3.878 41.310 1.00 33.22 223 SER A N 1
ATOM 1658 C CA . SER A 1 223 ? -7.971 -3.610 42.114 1.00 33.22 223 SER A CA 1
ATOM 1659 C C . SER A 1 223 ? -7.303 -2.407 41.470 1.00 33.22 223 SER A C 1
ATOM 1661 O O . SER A 1 223 ? -6.491 -2.522 40.552 1.00 33.22 223 SER A O 1
ATOM 1663 N N . ARG A 1 224 ? -7.750 -1.226 41.896 1.00 36.59 224 ARG A N 1
ATOM 1664 C CA . ARG A 1 224 ? -7.097 0.041 41.616 1.00 36.59 224 ARG A CA 1
ATOM 1665 C C . ARG A 1 224 ? -5.805 0.019 42.413 1.00 36.59 224 ARG A C 1
ATOM 1667 O O . ARG A 1 224 ? -5.797 0.377 43.585 1.00 36.59 224 ARG A O 1
ATOM 1674 N N . PHE A 1 225 ? -4.731 -0.437 41.792 1.00 31.41 225 PHE A N 1
ATOM 1675 C CA . PHE A 1 225 ? -3.409 -0.097 42.278 1.00 31.41 225 PHE A CA 1
ATOM 1676 C C . PHE A 1 225 ? -3.105 1.291 41.717 1.00 31.41 225 PHE A C 1
ATOM 1678 O O . PHE A 1 225 ? -3.026 1.428 40.494 1.00 31.41 225 PHE A O 1
ATOM 1685 N N . PRO A 1 226 ? -3.002 2.345 42.545 1.00 35.78 226 PRO A N 1
ATOM 1686 C CA . PRO A 1 226 ? -2.348 3.555 42.087 1.00 35.78 226 PRO A CA 1
ATOM 1687 C C . PRO A 1 226 ? -0.921 3.157 41.706 1.00 35.78 226 PRO A C 1
ATOM 1689 O O . PRO A 1 226 ? -0.121 2.787 42.565 1.00 35.78 226 PRO A O 1
ATOM 1692 N N . LEU A 1 227 ? -0.618 3.164 40.408 1.00 31.66 227 LEU A N 1
ATOM 1693 C CA . LEU A 1 227 ? 0.763 3.128 39.955 1.00 31.66 227 LEU A CA 1
ATOM 1694 C C . LEU A 1 227 ? 1.331 4.511 40.277 1.00 31.66 227 LEU A C 1
ATOM 1696 O O . LEU A 1 227 ? 1.135 5.478 39.544 1.00 31.66 227 LEU A O 1
ATOM 1700 N N . GLU A 1 228 ? 1.915 4.635 41.461 1.00 37.31 228 GLU A N 1
ATOM 1701 C CA . GLU A 1 228 ? 2.529 5.873 41.910 1.00 37.31 228 GLU A CA 1
ATOM 1702 C C . GLU A 1 228 ? 3.847 6.048 41.142 1.00 37.31 228 GLU A C 1
ATOM 1704 O O . GLU A 1 228 ? 4.840 5.366 41.406 1.00 37.31 228 GLU A O 1
ATOM 1709 N N . PHE A 1 229 ? 3.855 6.928 40.137 1.00 39.94 229 PHE A N 1
ATOM 1710 C CA . PHE A 1 229 ? 5.071 7.303 39.416 1.00 39.94 229 PHE A CA 1
ATOM 1711 C C . PHE A 1 229 ? 5.957 8.130 40.357 1.00 39.94 229 PHE A C 1
ATOM 1713 O O . PHE A 1 229 ? 5.857 9.353 40.405 1.00 39.94 229 PHE A O 1
ATOM 1720 N N . LYS A 1 230 ? 6.815 7.461 41.139 1.00 45.59 230 LYS A N 1
ATOM 1721 C CA . LYS A 1 230 ? 7.629 8.097 42.194 1.00 45.59 230 LYS A CA 1
ATOM 1722 C C . LYS A 1 230 ? 8.633 9.142 41.696 1.00 45.59 230 LYS A C 1
ATOM 1724 O O . LYS A 1 230 ? 9.173 9.890 42.503 1.00 45.59 230 LYS A O 1
ATOM 1729 N N . SER A 1 231 ? 8.868 9.237 40.390 1.00 45.25 231 SER A N 1
ATOM 1730 C CA . SER A 1 231 ? 9.663 10.316 39.812 1.00 45.25 231 SER A CA 1
ATOM 1731 C C . SER A 1 231 ? 9.348 10.486 38.329 1.00 45.25 231 SER A C 1
ATOM 1733 O O . SER A 1 231 ? 9.980 9.872 37.472 1.00 45.25 231 SER A O 1
ATOM 1735 N N . CYS A 1 232 ? 8.392 11.350 38.009 1.00 45.22 232 CYS A N 1
ATOM 1736 C CA . CYS A 1 232 ? 8.370 12.002 36.707 1.00 45.22 232 CYS A CA 1
ATOM 1737 C C . CYS A 1 232 ? 8.547 13.499 36.991 1.00 45.22 232 CYS A C 1
ATOM 1739 O O . CYS A 1 232 ? 7.571 14.156 37.350 1.00 45.22 232 CYS A O 1
ATOM 1741 N N . PRO A 1 233 ? 9.788 14.031 36.938 1.00 46.94 233 PRO A N 1
ATOM 1742 C CA . PRO A 1 233 ? 10.087 15.414 37.327 1.00 46.94 233 PRO A CA 1
ATOM 1743 C C . PRO A 1 233 ? 9.248 16.453 36.574 1.00 46.94 233 PRO A C 1
ATOM 1745 O O . PRO A 1 233 ? 9.109 17.581 37.034 1.00 46.94 233 PRO A O 1
ATOM 1748 N N . ASN A 1 234 ? 8.681 16.067 35.426 1.00 47.97 234 ASN A N 1
ATOM 1749 C CA . ASN A 1 234 ? 7.739 16.873 34.674 1.00 47.97 234 ASN A CA 1
ATOM 1750 C C . ASN A 1 234 ? 6.743 15.978 33.893 1.00 47.97 234 ASN A C 1
ATOM 1752 O O . ASN A 1 234 ? 7.063 15.500 32.804 1.00 47.97 234 ASN A O 1
ATOM 1756 N N . PRO A 1 235 ? 5.526 15.747 34.420 1.00 44.62 235 PRO A N 1
ATOM 1757 C CA . PRO A 1 235 ? 4.494 14.949 33.752 1.00 44.62 235 PRO A CA 1
ATOM 1758 C C . PRO A 1 235 ? 4.062 15.515 32.391 1.00 44.62 235 PRO A C 1
ATOM 1760 O O . PRO A 1 235 ? 3.595 14.767 31.537 1.00 44.62 235 PRO A O 1
ATOM 1763 N N . ALA A 1 236 ? 4.235 16.823 32.167 1.00 36.56 236 ALA A N 1
ATOM 1764 C CA . ALA A 1 236 ? 3.853 17.484 30.921 1.00 36.56 236 ALA A CA 1
ATOM 1765 C C . ALA A 1 236 ? 4.857 17.255 29.777 1.00 36.56 236 ALA A C 1
ATOM 1767 O O . ALA A 1 236 ? 4.511 17.460 28.618 1.00 36.56 236 ALA A O 1
ATOM 1768 N N . SER A 1 237 ? 6.086 16.818 30.077 1.00 42.62 237 SER A N 1
ATOM 1769 C CA . SER A 1 237 ? 7.117 16.535 29.065 1.00 42.62 237 SER A CA 1
ATOM 1770 C C . SER A 1 237 ? 7.258 15.050 28.711 1.00 42.62 237 SER A C 1
ATOM 1772 O O . SER A 1 237 ? 8.153 14.700 27.946 1.00 42.62 237 SER A O 1
ATOM 1774 N N . GLY A 1 238 ? 6.396 14.187 29.260 1.00 39.19 238 GLY A N 1
ATOM 1775 C CA . GLY A 1 238 ? 6.510 12.734 29.137 1.00 39.19 238 GLY A CA 1
ATOM 1776 C C . GLY A 1 238 ? 7.615 12.163 30.030 1.00 39.19 238 GLY A C 1
ATOM 1777 O O . GLY A 1 238 ? 8.660 12.781 30.244 1.00 39.19 238 GLY A O 1
ATOM 1778 N N . CYS A 1 239 ? 7.381 10.976 30.587 1.00 44.69 239 CYS A N 1
ATOM 1779 C CA . CYS A 1 239 ? 8.448 10.229 31.244 1.00 44.69 239 CYS A CA 1
ATOM 1780 C C . CYS A 1 239 ? 9.319 9.578 30.151 1.00 44.69 239 CYS A C 1
ATOM 1782 O O . CYS A 1 239 ? 8.789 9.220 29.099 1.00 44.69 239 CYS A O 1
ATOM 1784 N N . PRO A 1 240 ? 10.642 9.442 30.344 1.00 43.94 240 PRO A N 1
ATOM 1785 C CA . PRO A 1 240 ? 11.481 8.746 29.379 1.00 43.94 240 PRO A CA 1
ATOM 1786 C C . PRO A 1 240 ? 11.026 7.287 29.280 1.00 43.94 240 PRO A C 1
ATOM 1788 O O . PRO A 1 240 ? 11.202 6.521 30.225 1.00 43.94 240 PRO A O 1
ATOM 1791 N N . ASP A 1 241 ? 10.432 6.920 28.144 1.00 39.38 241 ASP A N 1
ATOM 1792 C CA . ASP A 1 241 ? 10.143 5.527 27.822 1.00 39.38 241 ASP A CA 1
ATOM 1793 C C . ASP A 1 241 ? 11.462 4.748 27.827 1.00 39.38 241 ASP A C 1
ATOM 1795 O O . ASP A 1 241 ? 12.393 5.037 27.068 1.00 39.38 241 ASP A O 1
ATOM 1799 N N . THR A 1 242 ? 11.554 3.735 28.684 1.00 40.47 242 THR A N 1
ATOM 1800 C CA . THR A 1 242 ? 12.521 2.652 28.511 1.00 40.47 242 THR A CA 1
ATOM 1801 C C . THR A 1 242 ? 12.034 1.817 27.331 1.00 40.47 242 THR A C 1
ATOM 1803 O O . THR A 1 242 ? 11.344 0.817 27.518 1.00 40.47 242 THR A O 1
ATOM 1806 N N . CYS A 1 243 ? 12.297 2.282 26.108 1.00 38.72 243 CYS A N 1
ATOM 1807 C CA . CYS A 1 243 ? 11.940 1.561 24.891 1.00 38.72 243 CYS A CA 1
ATOM 1808 C C . CYS A 1 243 ? 12.462 0.114 24.954 1.00 38.72 243 CYS A C 1
ATOM 1810 O O . CYS A 1 243 ? 13.572 -0.131 25.424 1.00 38.72 243 CYS A O 1
ATOM 1812 N N . GLU A 1 244 ? 11.685 -0.834 24.423 1.00 42.00 244 GLU A N 1
ATOM 1813 C CA . GLU A 1 244 ? 11.992 -2.278 24.395 1.00 42.00 244 GLU A CA 1
ATOM 1814 C C . GLU A 1 244 ? 13.291 -2.637 23.644 1.00 42.00 244 GLU A C 1
ATOM 1816 O O . GLU A 1 244 ? 13.770 -3.765 23.724 1.00 42.00 244 GLU A O 1
ATOM 1821 N N . ASN A 1 245 ? 13.900 -1.672 22.955 1.00 46.19 245 ASN A N 1
ATOM 1822 C CA . ASN A 1 245 ? 15.240 -1.793 22.403 1.00 46.19 245 ASN A CA 1
ATOM 1823 C C . ASN A 1 245 ? 16.207 -1.096 23.362 1.00 46.19 245 ASN A C 1
ATOM 1825 O O . ASN A 1 245 ? 16.230 0.136 23.404 1.00 46.19 245 ASN A O 1
ATOM 1829 N N . MET A 1 246 ? 16.990 -1.868 24.127 1.00 44.09 246 MET A N 1
ATOM 1830 C CA . MET A 1 246 ? 18.071 -1.303 24.939 1.00 44.09 246 MET A CA 1
ATOM 1831 C C . MET A 1 246 ? 18.976 -0.462 24.033 1.00 44.09 246 MET A C 1
ATOM 1833 O O . MET A 1 246 ? 19.610 -0.980 23.116 1.00 44.09 246 MET A O 1
ATOM 1837 N N . ASP A 1 247 ? 18.983 0.847 24.273 1.00 49.84 247 ASP A N 1
ATOM 1838 C CA . ASP A 1 247 ? 19.890 1.796 23.638 1.00 49.84 247 ASP A CA 1
ATOM 1839 C C . ASP A 1 247 ? 21.308 1.431 24.096 1.00 49.84 247 ASP A C 1
ATOM 1841 O O . ASP A 1 247 ? 21.628 1.534 25.284 1.00 49.84 247 ASP A O 1
ATOM 1845 N N . ASP A 1 248 ? 22.143 0.933 23.181 1.00 55.38 248 ASP A N 1
ATOM 1846 C CA . ASP A 1 248 ? 23.552 0.685 23.474 1.00 55.38 248 ASP A CA 1
ATOM 1847 C C . ASP A 1 248 ? 24.270 2.035 23.584 1.00 55.38 248 ASP A C 1
ATOM 1849 O O . ASP A 1 248 ? 24.727 2.619 22.600 1.00 55.38 248 ASP A O 1
ATOM 1853 N N . PHE A 1 249 ? 24.330 2.547 24.812 1.00 58.31 249 PHE A N 1
ATOM 1854 C CA . PHE A 1 249 ? 24.966 3.819 25.143 1.00 58.31 249 PHE A CA 1
ATOM 1855 C C . PHE A 1 249 ? 26.479 3.685 25.393 1.00 58.31 249 PHE A C 1
ATOM 1857 O O . PHE A 1 249 ? 27.120 4.648 25.821 1.00 58.31 249 PHE A O 1
ATOM 1864 N N . SER A 1 250 ? 27.078 2.515 25.137 1.00 65.69 250 SER A N 1
ATOM 1865 C CA . SER A 1 250 ? 28.483 2.238 25.478 1.00 65.69 250 SER A CA 1
ATOM 1866 C C . SER A 1 250 ? 29.499 3.158 24.778 1.00 65.69 250 SER A C 1
ATOM 1868 O O . SER A 1 250 ? 30.616 3.308 25.266 1.00 65.69 250 SER A O 1
ATOM 1870 N N . GLY A 1 251 ? 29.111 3.836 23.688 1.00 60.66 251 GLY A N 1
ATOM 1871 C CA . GLY A 1 251 ? 29.969 4.752 22.923 1.00 60.66 251 GLY A CA 1
ATOM 1872 C C . GLY A 1 251 ? 29.655 6.249 23.050 1.00 60.66 251 GLY A C 1
ATOM 1873 O O . GLY A 1 251 ? 30.126 7.026 22.222 1.00 60.66 251 GLY A O 1
ATOM 1874 N N . GLY A 1 252 ? 28.809 6.678 23.997 1.00 61.50 252 GLY A N 1
ATOM 1875 C CA . GLY A 1 252 ? 28.405 8.092 24.122 1.00 61.50 252 GLY A CA 1
ATOM 1876 C C . GLY A 1 252 ? 27.523 8.615 22.974 1.00 61.50 252 GLY A C 1
ATOM 1877 O O . GLY A 1 252 ? 27.205 9.803 22.924 1.00 61.50 252 GLY A O 1
ATOM 1878 N N . GLN A 1 253 ? 27.094 7.734 22.066 1.00 44.00 253 GLN A N 1
ATOM 1879 C CA . GLN A 1 253 ? 26.087 8.007 21.047 1.00 44.00 253 GLN A CA 1
ATOM 1880 C C . GLN A 1 253 ? 24.944 7.010 21.177 1.00 44.00 253 GLN A C 1
ATOM 1882 O O . GLN A 1 253 ? 25.177 5.809 21.260 1.00 44.00 253 GLN A O 1
ATOM 1887 N N . ARG A 1 254 ? 23.709 7.519 21.151 1.00 47.75 254 ARG A N 1
ATOM 1888 C CA . ARG A 1 254 ? 22.507 6.686 21.099 1.00 47.75 254 ARG A CA 1
ATOM 1889 C C . ARG A 1 254 ? 22.430 6.015 19.736 1.00 47.75 254 ARG A C 1
ATOM 1891 O O . ARG A 1 254 ? 22.178 6.696 18.738 1.00 47.75 254 ARG A O 1
ATOM 1898 N N . ARG A 1 255 ? 22.639 4.703 19.674 1.00 50.94 255 ARG A N 1
ATOM 1899 C CA . ARG A 1 255 ? 22.313 3.923 18.478 1.00 50.94 255 ARG A CA 1
ATOM 1900 C C . ARG A 1 255 ? 20.906 3.395 18.672 1.00 50.94 255 ARG A C 1
ATOM 1902 O O . ARG A 1 255 ? 20.707 2.334 19.251 1.00 50.94 255 ARG A O 1
ATOM 1909 N N . GLY A 1 256 ? 19.925 4.131 18.152 1.00 47.00 256 GLY A N 1
ATOM 1910 C CA . GLY A 1 256 ? 18.598 3.563 17.961 1.00 47.00 256 GLY A CA 1
ATOM 1911 C C . GLY A 1 256 ? 18.746 2.290 17.133 1.00 47.00 256 GLY A C 1
ATOM 1912 O O . GLY A 1 256 ? 19.123 2.357 15.963 1.00 47.00 256 GLY A O 1
ATOM 1913 N N . VAL A 1 257 ? 18.514 1.131 17.749 1.00 43.72 257 VAL A N 1
ATOM 1914 C CA . VAL A 1 257 ? 18.547 -0.152 17.051 1.00 43.72 257 VAL A CA 1
ATOM 1915 C C . VAL A 1 257 ? 17.291 -0.204 16.191 1.00 43.72 257 VAL A C 1
ATOM 1917 O O . VAL A 1 257 ? 16.243 -0.685 16.615 1.00 43.72 257 VAL A O 1
ATOM 1920 N N . LEU A 1 258 ? 17.366 0.346 14.977 1.00 44.69 258 LEU A N 1
ATOM 1921 C CA . LEU A 1 258 ? 16.421 -0.025 13.937 1.00 44.69 258 LEU A CA 1
ATOM 1922 C C . LEU A 1 258 ? 16.626 -1.525 13.721 1.00 44.69 258 LEU A C 1
ATOM 1924 O O . LEU A 1 258 ? 17.747 -1.932 13.399 1.00 44.69 258 LEU A O 1
ATOM 1928 N N . PRO A 1 259 ? 15.608 -2.376 13.934 1.00 47.41 259 PRO A N 1
ATOM 1929 C CA . PRO A 1 259 ? 15.790 -3.792 13.691 1.00 47.41 259 PRO A CA 1
ATOM 1930 C C . PRO A 1 259 ? 16.227 -3.980 12.226 1.00 47.41 259 PRO A C 1
ATOM 1932 O O . PRO A 1 259 ? 15.741 -3.249 11.359 1.00 47.41 259 PRO A O 1
ATOM 1935 N N . PRO A 1 260 ? 17.110 -4.949 11.916 1.00 50.16 260 PRO A N 1
ATOM 1936 C CA . PRO A 1 260 ? 17.733 -5.131 10.590 1.00 50.16 260 PRO A CA 1
ATOM 1937 C C . PRO A 1 260 ? 16.754 -5.285 9.408 1.00 50.16 260 PRO A C 1
ATOM 1939 O O . PRO A 1 260 ? 17.149 -5.298 8.249 1.00 50.16 260 PRO A O 1
ATOM 1942 N N . GLN A 1 261 ? 15.461 -5.380 9.702 1.00 48.94 261 GLN A N 1
ATOM 1943 C CA . GLN A 1 261 ? 14.338 -5.394 8.773 1.00 48.94 261 GLN A CA 1
ATOM 1944 C C . GLN A 1 261 ? 13.995 -4.004 8.189 1.00 48.94 261 GLN A C 1
ATOM 1946 O O . GLN A 1 261 ? 13.259 -3.928 7.206 1.00 48.94 261 GLN A O 1
ATOM 1951 N N . TYR A 1 262 ? 14.563 -2.910 8.711 1.00 54.00 262 TYR A N 1
ATOM 1952 C CA . TYR A 1 262 ? 14.484 -1.582 8.094 1.00 54.00 262 TYR A CA 1
ATOM 1953 C C . TYR A 1 262 ? 15.580 -1.407 7.035 1.00 54.00 262 TYR A C 1
ATOM 1955 O O . TYR A 1 262 ? 16.578 -0.722 7.245 1.00 54.00 262 TYR A O 1
ATOM 1963 N N . PHE A 1 263 ? 15.384 -2.008 5.861 1.00 55.91 263 PHE A N 1
ATOM 1964 C CA . PHE A 1 263 ? 16.135 -1.595 4.677 1.00 55.91 263 PHE A CA 1
ATOM 1965 C C . PHE A 1 263 ? 15.577 -0.247 4.203 1.00 55.91 263 PHE A C 1
ATOM 1967 O O . PHE A 1 263 ? 14.572 -0.203 3.493 1.00 55.91 263 PHE A O 1
ATOM 1974 N N . ALA A 1 264 ? 16.195 0.852 4.636 1.00 64.88 264 ALA A N 1
ATOM 1975 C CA . ALA A 1 264 ? 15.924 2.181 4.103 1.00 64.88 264 ALA A CA 1
ATOM 1976 C C . ALA A 1 264 ? 16.879 2.419 2.923 1.00 64.88 264 ALA A C 1
ATOM 1978 O O . ALA A 1 264 ? 18.045 2.751 3.151 1.00 64.88 264 ALA A O 1
ATOM 1979 N N . PRO A 1 265 ? 16.453 2.198 1.664 1.00 75.88 265 PRO A N 1
ATOM 1980 C CA . PRO A 1 265 ? 17.318 2.506 0.539 1.00 75.88 265 PRO A CA 1
ATOM 1981 C C . PRO A 1 265 ? 17.621 4.005 0.532 1.00 75.88 265 PRO A C 1
ATOM 1983 O O . PRO A 1 265 ? 16.729 4.827 0.750 1.00 75.88 265 PRO A O 1
ATOM 1986 N N . LEU A 1 266 ? 18.878 4.356 0.272 1.00 80.19 266 LEU A N 1
ATOM 1987 C CA . LEU A 1 266 ? 19.289 5.749 0.161 1.00 80.19 266 LEU A CA 1
ATOM 1988 C C . LEU A 1 266 ? 18.699 6.353 -1.115 1.00 80.19 266 LEU A C 1
ATOM 1990 O O . LEU A 1 266 ? 18.870 5.807 -2.207 1.00 80.19 266 LEU A O 1
ATOM 1994 N N . ALA A 1 267 ? 18.006 7.480 -0.966 1.00 85.12 267 ALA A N 1
ATOM 1995 C CA . ALA A 1 267 ? 17.535 8.262 -2.098 1.00 85.12 267 ALA A CA 1
ATOM 1996 C C . ALA A 1 267 ? 18.742 8.795 -2.893 1.00 85.12 267 ALA A C 1
ATOM 1998 O O . ALA A 1 267 ? 19.659 9.354 -2.284 1.00 85.12 267 ALA A O 1
ATOM 1999 N N . PRO A 1 268 ? 18.771 8.652 -4.230 1.00 89.25 268 PRO A N 1
ATOM 2000 C CA . PRO A 1 268 ? 19.818 9.256 -5.044 1.00 89.25 268 PRO A CA 1
ATOM 2001 C C . PRO A 1 268 ? 19.840 10.787 -4.857 1.00 89.25 268 PRO A C 1
ATOM 2003 O O . PRO A 1 268 ? 18.816 11.425 -5.107 1.00 89.25 268 PRO A O 1
ATOM 2006 N N . PRO A 1 269 ? 20.979 11.407 -4.482 1.00 87.50 269 PRO A N 1
ATOM 2007 C CA . PRO A 1 269 ? 21.040 12.849 -4.211 1.00 87.50 269 PRO A CA 1
ATOM 2008 C C . PRO A 1 269 ? 20.592 13.730 -5.384 1.00 87.50 269 PRO A C 1
ATOM 2010 O O . PRO A 1 269 ? 20.015 14.787 -5.170 1.00 87.50 269 PRO A O 1
ATOM 2013 N N . ALA A 1 270 ? 20.795 13.270 -6.623 1.00 90.81 270 ALA A N 1
ATOM 2014 C CA . ALA A 1 270 ? 20.377 13.975 -7.838 1.00 90.81 270 ALA A CA 1
ATOM 2015 C C . ALA A 1 270 ? 18.849 14.127 -7.987 1.00 90.81 270 ALA A C 1
ATOM 2017 O O . ALA A 1 270 ? 18.392 14.906 -8.818 1.00 90.81 270 ALA A O 1
ATOM 2018 N N . LEU A 1 271 ? 18.063 13.370 -7.216 1.00 91.75 271 LEU A N 1
ATOM 2019 C CA . LEU A 1 271 ? 16.602 13.425 -7.239 1.00 91.75 271 LEU A CA 1
ATOM 2020 C C . LEU A 1 271 ? 16.029 14.290 -6.118 1.00 91.75 271 LEU A C 1
ATOM 2022 O O . LEU A 1 271 ? 14.819 14.512 -6.107 1.00 91.75 271 LEU A O 1
ATOM 2026 N N . LEU A 1 272 ? 16.865 14.759 -5.190 1.00 88.62 272 LEU A N 1
ATOM 2027 C CA . LEU A 1 272 ? 16.429 15.518 -4.027 1.00 88.62 272 LEU A CA 1
ATOM 2028 C C . LEU A 1 272 ? 16.591 17.017 -4.251 1.00 88.62 272 LEU A C 1
ATOM 2030 O O . LEU A 1 272 ? 17.611 17.482 -4.763 1.00 88.62 272 LEU A O 1
ATOM 2034 N N . ASP A 1 273 ? 15.588 17.774 -3.824 1.00 84.69 273 ASP A N 1
ATOM 2035 C CA . ASP A 1 273 ? 15.692 19.222 -3.755 1.00 84.69 273 ASP A CA 1
ATOM 2036 C C . ASP A 1 273 ? 16.608 19.609 -2.587 1.00 84.69 273 ASP A C 1
ATOM 2038 O O . ASP A 1 273 ? 16.236 19.536 -1.414 1.00 84.69 273 ASP A O 1
ATOM 2042 N N . MET A 1 274 ? 17.842 19.993 -2.916 1.00 73.19 274 MET A N 1
ATOM 2043 C CA . MET A 1 274 ? 18.803 20.481 -1.928 1.00 73.19 274 MET A CA 1
ATOM 2044 C C . MET A 1 274 ? 18.636 21.977 -1.629 1.00 73.19 274 MET A C 1
ATOM 2046 O O . MET A 1 274 ? 19.386 22.515 -0.812 1.00 73.19 274 MET A O 1
ATOM 2050 N N . THR A 1 275 ? 17.686 22.673 -2.266 1.00 68.38 275 THR A N 1
ATOM 2051 C CA . THR A 1 275 ? 17.444 24.085 -1.960 1.00 68.38 275 THR A CA 1
ATOM 2052 C C . THR A 1 275 ? 16.652 24.215 -0.654 1.00 68.38 275 THR A C 1
ATOM 2054 O O . THR A 1 275 ? 15.585 23.615 -0.512 1.00 68.38 275 THR A O 1
ATOM 2057 N N . PRO A 1 276 ? 17.157 24.965 0.344 1.00 59.00 276 PRO A N 1
ATOM 2058 C CA . PRO A 1 276 ? 16.372 25.283 1.529 1.00 59.00 276 PRO A CA 1
ATOM 2059 C C . PRO A 1 276 ? 15.109 26.057 1.119 1.00 59.00 276 PRO A C 1
ATOM 2061 O O . PRO A 1 276 ? 15.181 26.867 0.187 1.00 59.00 276 PRO A O 1
ATOM 2064 N N . PRO A 1 277 ? 13.967 25.872 1.803 1.00 57.53 277 PRO A N 1
ATOM 2065 C CA . PRO A 1 277 ? 12.761 26.638 1.524 1.00 57.53 277 PRO A CA 1
ATOM 2066 C C . PRO A 1 277 ? 13.035 28.157 1.514 1.00 57.53 277 PRO A C 1
ATOM 2068 O O . PRO A 1 277 ? 13.720 28.670 2.405 1.00 57.53 277 PRO A O 1
ATOM 2071 N N . PRO A 1 278 ? 12.502 28.920 0.542 1.00 50.75 278 PRO A N 1
ATOM 2072 C CA . PRO A 1 278 ? 12.647 30.371 0.531 1.00 50.75 278 PRO A CA 1
ATOM 2073 C C . PRO A 1 278 ? 12.122 30.975 1.839 1.00 50.75 278 PRO A C 1
ATOM 2075 O O . PRO A 1 278 ? 10.963 30.779 2.197 1.00 50.75 278 PRO A O 1
ATOM 2078 N N . GLY A 1 279 ? 12.974 31.709 2.555 1.00 56.19 279 GLY A N 1
ATOM 2079 C CA . GLY A 1 279 ? 12.599 32.369 3.807 1.00 56.19 279 GLY A CA 1
ATOM 2080 C C . GLY A 1 279 ? 12.834 31.560 5.082 1.00 56.19 279 GLY A C 1
ATOM 2081 O O . GLY A 1 279 ? 12.534 32.084 6.149 1.00 56.19 279 GLY A O 1
ATOM 2082 N N . THR A 1 280 ? 13.415 30.354 5.027 1.00 51.38 280 THR A N 1
ATOM 2083 C CA . THR A 1 280 ? 14.074 29.786 6.214 1.00 51.38 280 THR A CA 1
ATOM 2084 C C . THR A 1 280 ? 15.452 30.432 6.345 1.00 51.38 280 THR A C 1
ATOM 2086 O O . THR A 1 280 ? 16.310 30.166 5.496 1.00 51.38 280 THR A O 1
ATOM 2089 N N . PRO A 1 281 ? 15.710 31.284 7.359 1.00 50.66 281 PRO A N 1
ATOM 2090 C CA . PRO A 1 281 ? 17.081 31.634 7.697 1.00 50.66 281 PRO A CA 1
ATOM 2091 C C . PRO A 1 281 ? 17.850 30.326 7.892 1.00 50.66 281 PRO A C 1
ATOM 2093 O O . PRO A 1 281 ? 17.324 29.398 8.512 1.00 50.66 281 PRO A O 1
ATOM 2096 N N . ILE A 1 282 ? 19.079 30.243 7.375 1.00 51.03 282 ILE A N 1
ATOM 2097 C CA . ILE A 1 282 ? 20.031 29.223 7.823 1.00 51.03 282 ILE A CA 1
ATOM 2098 C C . ILE A 1 282 ? 20.352 29.589 9.271 1.00 51.03 282 ILE A C 1
ATOM 2100 O O . ILE A 1 282 ? 21.330 30.272 9.552 1.00 51.03 282 ILE A O 1
ATOM 2104 N N . ASP A 1 283 ? 19.457 29.245 10.184 1.00 46.75 283 ASP A N 1
ATOM 2105 C CA . ASP A 1 283 ? 19.704 29.353 11.603 1.00 46.75 283 ASP A CA 1
ATOM 2106 C C . ASP A 1 283 ? 20.401 28.048 12.002 1.00 46.75 283 ASP A C 1
ATOM 2108 O O . ASP A 1 283 ? 19.753 26.995 12.026 1.00 46.75 283 ASP A O 1
ATOM 2112 N N . PRO A 1 284 ? 21.715 28.075 12.297 1.00 48.19 284 PRO A N 1
ATOM 2113 C CA . PRO A 1 284 ? 22.443 26.892 12.750 1.00 48.19 284 PRO A CA 1
ATOM 2114 C C . PRO A 1 284 ? 21.874 26.302 14.055 1.00 48.19 284 PRO A C 1
ATOM 2116 O O . PRO A 1 284 ? 22.283 25.213 14.451 1.00 48.19 284 PRO A O 1
ATOM 2119 N N . ASN A 1 285 ? 20.921 26.986 14.703 1.00 41.00 285 ASN A N 1
ATOM 2120 C CA . ASN A 1 285 ? 20.273 26.590 15.945 1.00 41.00 285 ASN A CA 1
ATOM 2121 C C . ASN A 1 285 ? 18.729 26.555 15.882 1.00 41.00 285 ASN A C 1
ATOM 2123 O O . ASN A 1 285 ? 18.108 26.363 16.933 1.00 41.00 285 ASN A O 1
ATOM 2127 N N . ALA A 1 286 ? 18.087 26.681 14.709 1.00 39.38 286 ALA A N 1
ATOM 2128 C CA . ALA A 1 286 ? 16.622 26.707 14.632 1.00 39.38 286 ALA A CA 1
ATOM 2129 C C . ALA A 1 286 ? 16.010 25.375 15.084 1.00 39.38 286 ALA A C 1
ATOM 2131 O O . ALA A 1 286 ? 16.042 24.358 14.389 1.00 39.38 286 ALA A O 1
ATOM 2132 N N . ARG A 1 287 ? 15.395 25.408 16.266 1.00 34.12 287 ARG A N 1
ATOM 2133 C CA . ARG A 1 287 ? 14.478 24.390 16.778 1.00 34.12 287 ARG A CA 1
ATOM 2134 C C . ARG A 1 287 ? 13.133 25.063 17.033 1.00 34.12 287 ARG A C 1
ATOM 2136 O O . ARG A 1 287 ? 13.014 25.838 17.976 1.00 34.12 287 ARG A O 1
ATOM 2143 N N . MET A 1 288 ? 12.111 24.738 16.242 1.00 26.67 288 MET A N 1
ATOM 2144 C CA . MET A 1 288 ? 10.713 24.998 16.603 1.00 26.67 288 MET A CA 1
ATOM 2145 C C . MET A 1 288 ? 9.886 23.711 16.496 1.00 26.67 288 MET A C 1
ATOM 2147 O O . MET A 1 288 ? 9.892 23.054 15.463 1.00 26.67 288 MET A O 1
ATOM 2151 N N . ASN A 1 289 ? 9.222 23.376 17.612 1.00 28.80 289 ASN A N 1
ATOM 2152 C CA . ASN A 1 289 ? 8.136 22.405 17.826 1.00 28.80 289 ASN A CA 1
ATOM 2153 C C . ASN A 1 289 ? 8.132 21.114 16.989 1.00 28.80 289 ASN A C 1
ATOM 2155 O O . ASN A 1 289 ? 7.370 20.992 16.036 1.00 28.80 289 ASN A O 1
ATOM 2159 N N . VAL A 1 290 ? 8.882 20.094 17.429 1.00 32.03 290 VAL A N 1
ATOM 2160 C CA . VAL A 1 290 ? 8.780 18.739 16.857 1.00 32.03 290 VAL A CA 1
ATOM 2161 C C . VAL A 1 290 ? 8.781 17.655 17.945 1.00 32.03 290 VAL A C 1
ATOM 2163 O O . VAL A 1 290 ? 9.842 17.280 18.451 1.00 32.03 290 VAL A O 1
ATOM 2166 N N . PRO A 1 291 ? 7.610 17.098 18.281 1.00 36.28 291 PRO A N 1
ATOM 2167 C CA . PRO A 1 291 ? 7.488 15.683 18.627 1.00 36.28 291 PRO A CA 1
ATOM 2168 C C . PRO A 1 291 ? 6.524 15.010 17.627 1.00 36.28 291 PRO A C 1
ATOM 2170 O O . PRO A 1 291 ? 5.395 15.457 17.499 1.00 36.28 291 PRO A O 1
ATOM 2173 N N . ALA A 1 292 ? 6.848 13.967 16.858 1.00 37.12 292 ALA A N 1
ATOM 2174 C CA . ALA A 1 292 ? 7.994 13.059 16.761 1.00 37.12 292 ALA A CA 1
ATOM 2175 C C . ALA A 1 292 ? 8.774 13.300 15.447 1.00 37.12 292 ALA A C 1
ATOM 2177 O O . ALA A 1 292 ? 8.186 13.591 14.421 1.00 37.12 292 ALA A O 1
ATOM 2178 N N . GLY A 1 293 ? 10.091 13.192 15.328 1.00 36.06 293 GLY A N 1
ATOM 2179 C CA . GLY A 1 293 ? 11.115 12.673 16.216 1.00 36.06 293 GLY A CA 1
ATOM 2180 C C . GLY A 1 293 ? 12.374 12.429 15.375 1.00 36.06 293 GLY A C 1
ATOM 2181 O O . GLY A 1 293 ? 12.614 11.307 14.966 1.00 36.06 293 GLY A O 1
ATOM 2182 N N . ARG A 1 294 ? 13.158 13.498 15.149 1.00 38.44 294 ARG A N 1
ATOM 2183 C CA . ARG A 1 294 ? 14.588 13.518 14.747 1.00 38.44 294 ARG A CA 1
ATOM 2184 C C . ARG A 1 294 ? 14.947 12.904 13.372 1.00 38.44 294 ARG A C 1
ATOM 2186 O O . ARG A 1 294 ? 14.959 11.692 13.223 1.00 38.44 294 ARG A O 1
ATOM 2193 N N . ASN A 1 295 ? 15.367 13.775 12.436 1.00 38.69 295 ASN A N 1
ATOM 2194 C CA . ASN A 1 295 ? 16.002 13.532 11.113 1.00 38.69 295 ASN A CA 1
ATOM 2195 C C . ASN A 1 295 ? 15.206 13.935 9.863 1.00 38.69 295 ASN A C 1
ATOM 2197 O O . ASN A 1 295 ? 15.571 13.525 8.762 1.00 38.69 295 ASN A O 1
ATOM 2201 N N . ILE A 1 296 ? 14.203 14.806 9.964 1.00 46.47 296 ILE A N 1
ATOM 2202 C CA . ILE A 1 296 ? 13.811 15.559 8.769 1.00 46.47 296 ILE A CA 1
ATOM 2203 C C . ILE A 1 296 ? 14.873 16.656 8.600 1.00 46.47 296 ILE A C 1
ATOM 2205 O O . ILE A 1 296 ? 14.751 17.747 9.146 1.00 46.47 296 ILE A O 1
ATOM 2209 N N . GLY A 1 297 ? 16.014 16.296 7.999 1.00 48.69 297 GLY A N 1
ATOM 2210 C CA . GLY A 1 297 ? 17.115 17.225 7.736 1.00 48.69 297 GLY A CA 1
ATOM 2211 C C . GLY A 1 297 ? 16.665 18.390 6.851 1.00 48.69 297 GLY A C 1
ATOM 2212 O O . GLY A 1 297 ? 15.539 18.392 6.362 1.00 48.69 297 GLY A O 1
ATOM 2213 N N . LEU A 1 298 ? 17.573 19.337 6.593 1.00 48.38 298 LEU A N 1
ATOM 2214 C CA . LEU A 1 298 ? 17.388 20.561 5.784 1.00 48.38 298 LEU A CA 1
ATOM 2215 C C . LEU A 1 298 ? 16.683 20.386 4.413 1.00 48.38 298 LEU A C 1
ATOM 2217 O O . LEU A 1 298 ? 16.373 21.383 3.769 1.00 48.38 298 LEU A O 1
ATOM 2221 N N . HIS A 1 299 ? 16.423 19.152 3.968 1.00 58.53 299 HIS A N 1
ATOM 2222 C CA . HIS A 1 299 ? 15.900 18.797 2.648 1.00 58.53 299 HIS A CA 1
ATOM 2223 C C . HIS A 1 299 ? 14.655 17.889 2.670 1.00 58.53 299 HIS A C 1
ATOM 2225 O O . HIS A 1 299 ? 14.184 17.507 1.606 1.00 58.53 299 HIS A O 1
ATOM 2231 N N . GLU A 1 300 ? 14.144 17.497 3.848 1.00 66.44 300 GLU A N 1
ATOM 2232 C CA . GLU A 1 300 ? 12.965 16.627 4.092 1.00 66.44 300 GLU A CA 1
ATOM 2233 C C . GLU A 1 300 ? 12.799 15.355 3.219 1.00 66.44 300 GLU A C 1
ATOM 2235 O O . GLU A 1 300 ? 11.772 14.687 3.287 1.00 66.44 300 GLU A O 1
ATOM 2240 N N . GLY A 1 301 ? 13.793 14.990 2.403 1.00 76.38 301 GLY A N 1
ATOM 2241 C CA . GLY A 1 301 ? 13.644 13.985 1.350 1.00 76.38 301 GLY A CA 1
ATOM 2242 C C . GLY A 1 301 ? 12.765 14.426 0.169 1.00 76.38 301 GLY A C 1
ATOM 2243 O O . GLY A 1 301 ? 12.322 13.560 -0.585 1.00 76.38 301 GLY A O 1
ATOM 2244 N N . ARG A 1 302 ? 12.504 15.732 -0.007 1.00 87.94 302 ARG A N 1
ATOM 2245 C CA . ARG A 1 302 ? 11.670 16.255 -1.104 1.00 87.94 302 ARG A CA 1
ATOM 2246 C C . ARG A 1 302 ? 12.307 15.975 -2.456 1.00 87.94 302 ARG A C 1
ATOM 2248 O O . ARG A 1 302 ? 13.510 16.163 -2.631 1.00 87.94 302 ARG A O 1
ATOM 2255 N N . LEU A 1 303 ? 11.485 15.577 -3.423 1.00 92.88 303 LEU A N 1
ATOM 2256 C CA . LEU A 1 303 ? 11.944 15.421 -4.799 1.00 92.88 303 LEU A CA 1
ATOM 2257 C C . LEU A 1 303 ? 12.231 16.790 -5.433 1.00 92.88 303 LEU A C 1
ATOM 2259 O O . LEU A 1 303 ? 11.612 17.790 -5.071 1.00 92.88 303 LEU A O 1
ATOM 2263 N N . ILE A 1 304 ? 13.127 16.834 -6.419 1.00 94.31 304 ILE A N 1
ATOM 2264 C CA . ILE A 1 304 ? 13.337 18.030 -7.248 1.00 94.31 304 ILE A CA 1
ATOM 2265 C C . ILE A 1 304 ? 12.027 18.498 -7.902 1.00 94.31 304 ILE A C 1
ATOM 2267 O O . ILE A 1 304 ? 11.142 17.697 -8.219 1.00 94.31 304 ILE A O 1
ATOM 2271 N N . SER A 1 305 ? 11.928 19.803 -8.163 1.00 94.19 305 SER A N 1
ATOM 2272 C CA . SER A 1 305 ? 10.721 20.459 -8.690 1.00 94.19 305 SER A CA 1
ATOM 2273 C C . SER A 1 305 ? 10.132 19.790 -9.938 1.00 94.19 305 SER A C 1
ATOM 2275 O O . SER A 1 305 ? 8.912 19.688 -10.056 1.00 94.19 305 SER A O 1
ATOM 2277 N N . GLN A 1 306 ? 10.978 19.280 -10.839 1.00 96.88 306 GLN A N 1
ATOM 2278 C CA . GLN A 1 306 ? 10.538 18.545 -12.025 1.00 96.88 306 GLN A CA 1
ATOM 2279 C C . GLN A 1 306 ? 9.737 17.290 -11.653 1.00 96.88 306 GLN A C 1
ATOM 2281 O O . GLN A 1 306 ? 8.624 17.112 -12.134 1.00 96.88 306 GLN A O 1
ATOM 2286 N N . LEU A 1 307 ? 10.264 16.436 -10.772 1.00 97.31 307 LEU A N 1
ATOM 2287 C CA . LEU A 1 307 ? 9.594 15.203 -10.341 1.00 97.31 307 LEU A CA 1
ATOM 2288 C C . LEU A 1 307 ? 8.310 15.496 -9.559 1.00 97.31 307 LEU A C 1
ATOM 2290 O O . LEU A 1 307 ? 7.301 14.820 -9.746 1.00 97.31 307 LEU A O 1
ATOM 2294 N N . ARG A 1 308 ? 8.326 16.547 -8.739 1.00 96.12 308 ARG A N 1
ATOM 2295 C CA . ARG A 1 308 ? 7.144 17.040 -8.023 1.00 96.12 308 ARG A CA 1
ATOM 2296 C C . ARG A 1 308 ? 6.031 17.478 -8.969 1.00 96.12 308 ARG A C 1
ATOM 2298 O O . ARG A 1 308 ? 4.882 17.089 -8.789 1.00 96.12 308 ARG A O 1
ATOM 2305 N N . ALA A 1 309 ? 6.372 18.201 -10.037 1.00 97.19 309 ALA A N 1
ATOM 2306 C CA . ALA A 1 309 ? 5.408 18.575 -11.070 1.00 97.19 309 ALA A CA 1
ATOM 2307 C C . ALA A 1 309 ? 4.795 17.343 -11.763 1.00 97.19 309 ALA A C 1
ATOM 2309 O O . ALA A 1 309 ? 3.590 17.320 -12.021 1.00 97.19 309 ALA A O 1
ATOM 2310 N N . VAL A 1 310 ? 5.596 16.298 -12.011 1.00 98.00 310 VAL A N 1
ATOM 2311 C CA . VAL A 1 310 ? 5.107 15.025 -12.570 1.00 98.00 310 VAL A CA 1
ATOM 2312 C C . VAL A 1 310 ? 4.148 14.319 -11.609 1.00 98.00 310 VAL A C 1
ATOM 2314 O O . VAL A 1 310 ? 3.072 13.894 -12.036 1.00 98.00 310 VAL A O 1
ATOM 2317 N N . ALA A 1 311 ? 4.493 14.237 -10.320 1.00 97.75 311 ALA A N 1
ATOM 2318 C CA . ALA A 1 311 ? 3.625 13.661 -9.293 1.00 97.75 311 ALA A CA 1
ATOM 2319 C C . ALA A 1 311 ? 2.306 14.445 -9.163 1.00 97.75 311 ALA A C 1
ATOM 2321 O O . ALA A 1 311 ? 1.226 13.863 -9.252 1.00 97.75 311 ALA A O 1
ATOM 2322 N N . ALA A 1 312 ? 2.379 15.778 -9.070 1.00 96.75 312 ALA A N 1
ATOM 2323 C CA . ALA A 1 312 ? 1.217 16.660 -8.965 1.00 96.75 312 ALA A CA 1
ATOM 2324 C C . ALA A 1 312 ? 0.244 16.501 -10.146 1.00 96.75 312 ALA A C 1
ATOM 2326 O O . ALA A 1 312 ? -0.981 16.523 -9.954 1.00 96.75 312 ALA A O 1
ATOM 2327 N N . ALA A 1 313 ? 0.778 16.320 -11.361 1.00 98.12 313 ALA A N 1
ATOM 2328 C CA . ALA A 1 313 ? -0.016 16.129 -12.570 1.00 98.12 313 ALA A CA 1
ATOM 2329 C C . ALA A 1 313 ? -0.815 14.816 -12.554 1.00 98.12 313 ALA A C 1
ATOM 2331 O O . ALA A 1 313 ? -1.893 14.766 -13.147 1.00 98.12 313 ALA A O 1
ATOM 2332 N N . ALA A 1 314 ? -0.308 13.777 -11.880 1.00 97.88 314 ALA A N 1
ATOM 2333 C CA . ALA A 1 314 ? -0.913 12.450 -11.793 1.00 97.88 314 ALA A CA 1
ATOM 2334 C C . ALA A 1 314 ? -1.283 11.833 -13.159 1.00 97.88 314 ALA A C 1
ATOM 2336 O O . ALA A 1 314 ? -2.340 11.223 -13.338 1.00 97.88 314 ALA A O 1
ATOM 2337 N N . ARG A 1 315 ? -0.404 12.021 -14.155 1.00 98.38 315 ARG A N 1
ATOM 2338 C CA . ARG A 1 315 ? -0.572 11.549 -15.541 1.00 98.38 315 ARG A CA 1
ATOM 2339 C C . ARG A 1 315 ? 0.429 10.432 -15.852 1.00 98.38 315 ARG A C 1
ATOM 2341 O O . ARG A 1 315 ? 1.505 10.704 -16.386 1.00 98.38 315 ARG A O 1
ATOM 2348 N N . PRO A 1 316 ? 0.092 9.162 -15.576 1.00 98.50 316 PRO A N 1
ATOM 2349 C CA . PRO A 1 316 ? 1.052 8.061 -15.653 1.00 98.50 316 PRO A CA 1
ATOM 2350 C C . PRO A 1 316 ? 1.634 7.846 -17.054 1.00 98.50 316 PRO A C 1
ATOM 2352 O O . PRO A 1 316 ? 2.818 7.562 -17.186 1.00 98.50 316 PRO A O 1
ATOM 2355 N N . LEU A 1 317 ? 0.845 8.028 -18.119 1.00 98.50 317 LEU A N 1
ATOM 2356 C CA . LEU A 1 317 ? 1.346 7.884 -19.495 1.00 98.50 317 LEU A CA 1
ATOM 2357 C C . LEU A 1 317 ? 2.327 8.998 -19.888 1.00 98.50 317 LEU A C 1
ATOM 2359 O O . LEU A 1 317 ? 3.222 8.777 -20.700 1.00 98.50 317 LEU A O 1
ATOM 2363 N N . GLU A 1 318 ? 2.166 10.194 -19.321 1.00 98.50 318 GLU A N 1
ATOM 2364 C CA . GLU A 1 318 ? 3.103 11.302 -19.512 1.00 98.50 318 GLU A CA 1
ATOM 2365 C C . GLU A 1 318 ? 4.408 11.022 -18.759 1.00 98.50 318 GLU A C 1
ATOM 2367 O O . GLU A 1 318 ? 5.480 11.090 -19.359 1.00 98.50 318 GLU A O 1
ATOM 2372 N N . ALA A 1 319 ? 4.312 10.589 -17.496 1.00 98.50 319 ALA A N 1
ATOM 2373 C CA . ALA A 1 319 ? 5.453 10.155 -16.689 1.00 98.50 319 ALA A CA 1
ATOM 2374 C C . ALA A 1 319 ? 6.262 9.038 -17.373 1.00 98.50 319 ALA A C 1
ATOM 2376 O O . ALA A 1 319 ? 7.481 9.144 -17.493 1.00 98.50 319 ALA A O 1
ATOM 2377 N N . LEU A 1 320 ? 5.591 8.018 -17.920 1.00 98.69 320 LEU A N 1
ATOM 2378 C CA . LEU A 1 320 ? 6.235 6.932 -18.667 1.00 98.69 320 LEU A CA 1
ATOM 2379 C C . LEU A 1 320 ? 6.883 7.397 -19.975 1.00 98.69 320 LEU A C 1
ATOM 2381 O O . LEU A 1 320 ? 7.921 6.862 -20.358 1.00 98.69 320 LEU A O 1
ATOM 2385 N N . ARG A 1 321 ? 6.300 8.384 -20.668 1.00 98.56 321 ARG A N 1
ATOM 2386 C CA . ARG A 1 321 ? 6.915 8.971 -21.867 1.00 98.56 321 ARG A CA 1
ATOM 2387 C C . ARG A 1 321 ? 8.215 9.692 -21.515 1.00 98.56 321 ARG A C 1
ATOM 2389 O O . ARG A 1 321 ? 9.205 9.500 -22.213 1.00 98.56 321 ARG A O 1
ATOM 2396 N N . MET A 1 322 ? 8.219 10.476 -20.437 1.00 98.44 322 MET A N 1
ATOM 2397 C CA . MET A 1 322 ? 9.437 11.131 -19.950 1.00 98.44 322 MET A CA 1
ATOM 2398 C C . MET A 1 322 ? 10.475 10.087 -19.516 1.00 98.44 322 MET A C 1
ATOM 2400 O O . MET A 1 322 ? 11.615 10.145 -19.964 1.00 98.44 322 MET A O 1
ATOM 2404 N N . ALA A 1 323 ? 10.057 9.056 -18.772 1.00 98.56 323 ALA A N 1
ATOM 2405 C CA . ALA A 1 323 ? 10.928 7.946 -18.387 1.00 98.56 323 ALA A CA 1
ATOM 2406 C C . ALA A 1 323 ? 11.563 7.250 -19.604 1.00 98.56 323 ALA A C 1
ATOM 2408 O O . ALA A 1 323 ? 12.754 6.946 -19.592 1.00 98.56 323 ALA A O 1
ATOM 2409 N N . ALA A 1 324 ? 10.786 7.022 -20.669 1.00 98.50 324 ALA A N 1
ATOM 2410 C CA . ALA A 1 324 ? 11.270 6.414 -21.904 1.00 98.50 324 ALA A CA 1
ATOM 2411 C C . ALA A 1 324 ? 12.376 7.243 -22.571 1.00 98.50 324 ALA A C 1
ATOM 2413 O O . ALA A 1 324 ? 13.367 6.676 -23.033 1.00 98.50 324 ALA A O 1
ATOM 2414 N N . MET A 1 325 ? 12.222 8.571 -22.596 1.00 98.25 325 MET A N 1
ATOM 2415 C CA . MET A 1 325 ? 13.229 9.491 -23.130 1.00 98.25 325 MET A CA 1
ATOM 2416 C C . MET A 1 325 ? 14.503 9.485 -22.277 1.00 98.25 325 MET A C 1
ATOM 2418 O O . MET A 1 325 ? 15.596 9.378 -22.831 1.00 98.25 325 MET A O 1
ATOM 2422 N N . ASP A 1 326 ? 14.379 9.518 -20.947 1.00 98.19 326 ASP A N 1
ATOM 2423 C CA . ASP A 1 326 ? 15.530 9.439 -20.039 1.00 98.19 326 ASP A CA 1
ATOM 2424 C C . ASP A 1 326 ? 16.283 8.106 -20.172 1.00 98.19 326 ASP A C 1
ATOM 2426 O O . ASP A 1 326 ? 17.512 8.099 -20.241 1.00 98.19 326 ASP A O 1
ATOM 2430 N N . PHE A 1 327 ? 15.577 6.975 -20.294 1.00 98.38 327 PHE A N 1
ATOM 2431 C CA . PHE A 1 327 ? 16.225 5.686 -20.558 1.00 98.38 327 PHE A CA 1
ATOM 2432 C C . PHE A 1 327 ? 16.916 5.642 -21.923 1.00 98.38 327 PHE A C 1
ATOM 2434 O O . PHE A 1 327 ? 18.030 5.127 -22.007 1.00 98.38 327 PHE A O 1
ATOM 2441 N N . ALA A 1 328 ? 16.300 6.195 -22.972 1.00 97.94 328 ALA A N 1
ATOM 2442 C CA . ALA A 1 328 ? 16.916 6.279 -24.297 1.00 97.94 328 ALA A CA 1
ATOM 2443 C C . ALA A 1 328 ? 18.186 7.150 -24.293 1.00 97.94 328 ALA A C 1
ATOM 2445 O O . ALA A 1 328 ? 19.136 6.857 -25.013 1.00 97.94 328 ALA A O 1
ATOM 2446 N N . ALA A 1 329 ? 18.234 8.173 -23.435 1.00 97.88 329 ALA A N 1
ATOM 2447 C CA . ALA A 1 329 ? 19.409 9.015 -23.217 1.00 97.88 329 ALA A CA 1
ATOM 2448 C C . ALA A 1 329 ? 20.447 8.408 -22.245 1.00 97.88 329 ALA A C 1
ATOM 2450 O O . ALA A 1 329 ? 21.470 9.035 -21.971 1.00 97.88 329 ALA A O 1
ATOM 2451 N N . GLY A 1 330 ? 20.202 7.215 -21.690 1.00 97.50 330 GLY A N 1
ATOM 2452 C CA . GLY A 1 330 ? 21.084 6.567 -20.711 1.00 97.50 330 GLY A CA 1
ATOM 2453 C C . GLY A 1 330 ? 20.964 7.097 -19.273 1.00 97.50 330 GLY A C 1
ATOM 2454 O O . GLY A 1 330 ? 21.693 6.642 -18.388 1.00 97.50 330 GLY A O 1
ATOM 2455 N N . ASN A 1 331 ? 20.027 8.008 -18.993 1.00 97.81 331 ASN A N 1
ATOM 2456 C CA . ASN A 1 331 ? 19.764 8.556 -17.662 1.00 97.81 331 ASN A CA 1
ATOM 2457 C C . ASN A 1 331 ? 18.857 7.625 -16.838 1.00 97.81 331 ASN A C 1
ATOM 2459 O O . ASN A 1 331 ? 17.687 7.898 -16.564 1.00 97.81 331 ASN A O 1
ATOM 2463 N N . THR A 1 332 ? 19.413 6.488 -16.428 1.00 97.25 332 THR A N 1
ATOM 2464 C CA . THR A 1 332 ? 18.659 5.438 -15.725 1.00 97.25 332 THR A CA 1
ATOM 2465 C C . THR A 1 332 ? 18.079 5.884 -14.379 1.00 97.25 332 THR A C 1
ATOM 2467 O O . THR A 1 332 ? 17.018 5.403 -13.989 1.00 97.25 332 THR A O 1
ATOM 2470 N N . VAL A 1 333 ? 18.734 6.810 -13.668 1.00 96.62 333 VAL A N 1
ATOM 2471 C CA . VAL A 1 333 ? 18.284 7.292 -12.350 1.00 96.62 333 VAL A CA 1
ATOM 2472 C C . VAL A 1 333 ? 16.997 8.110 -12.480 1.00 96.62 333 VAL A C 1
ATOM 2474 O O . VAL A 1 333 ? 16.025 7.826 -11.778 1.00 96.62 333 VAL A O 1
ATOM 2477 N N . MET A 1 334 ? 16.957 9.069 -13.411 1.00 97.94 334 MET A N 1
ATOM 2478 C CA . MET A 1 334 ? 15.744 9.843 -13.696 1.00 97.94 334 MET A CA 1
ATOM 2479 C C . MET A 1 334 ? 14.657 8.972 -14.335 1.00 97.94 334 MET A C 1
ATOM 2481 O O . MET A 1 334 ? 13.501 9.034 -13.918 1.00 97.94 334 MET A O 1
ATOM 2485 N N . GLY A 1 335 ? 15.034 8.104 -15.284 1.00 98.31 335 GLY A N 1
ATOM 2486 C CA . GLY A 1 335 ? 14.108 7.174 -15.932 1.00 98.31 335 GLY A CA 1
ATOM 2487 C C . GLY A 1 335 ? 13.382 6.271 -14.930 1.00 98.31 335 GLY A C 1
ATOM 2488 O O . GLY A 1 335 ? 12.161 6.126 -15.000 1.00 98.31 335 GLY A O 1
ATOM 2489 N N . ASN A 1 336 ? 14.101 5.731 -13.938 1.00 98.44 336 ASN A N 1
ATOM 2490 C CA . ASN A 1 336 ? 13.495 4.968 -12.844 1.00 98.44 336 ASN A CA 1
ATOM 2491 C C . ASN A 1 336 ? 12.545 5.830 -12.003 1.00 98.44 336 ASN A C 1
ATOM 2493 O O . ASN A 1 336 ? 11.422 5.407 -11.749 1.00 98.44 336 ASN A O 1
ATOM 2497 N N . ALA A 1 337 ? 12.960 7.036 -11.602 1.00 98.00 337 ALA A N 1
ATOM 2498 C CA . ALA A 1 337 ? 12.140 7.908 -10.763 1.00 98.00 337 ALA A CA 1
ATOM 2499 C C . ALA A 1 337 ? 10.815 8.302 -11.438 1.00 98.00 337 ALA A C 1
ATOM 2501 O O . ALA A 1 337 ? 9.756 8.257 -10.816 1.00 98.00 337 ALA A O 1
ATOM 2502 N N . LEU A 1 338 ? 10.850 8.630 -12.729 1.00 98.62 338 LEU A N 1
ATOM 2503 C CA . LEU A 1 338 ? 9.655 8.953 -13.508 1.00 98.62 338 LEU A CA 1
ATOM 2504 C C . LEU A 1 338 ? 8.737 7.735 -13.694 1.00 98.62 338 LEU A C 1
ATOM 2506 O O . LEU A 1 338 ? 7.516 7.864 -13.584 1.00 98.62 338 LEU A O 1
ATOM 2510 N N . ALA A 1 339 ? 9.309 6.549 -13.929 1.00 98.69 339 ALA A N 1
ATOM 2511 C CA . ALA A 1 339 ? 8.541 5.307 -14.002 1.00 98.69 339 ALA A CA 1
ATOM 2512 C C . ALA A 1 339 ? 7.876 4.956 -12.657 1.00 98.69 339 ALA A C 1
ATOM 2514 O O . ALA A 1 339 ? 6.745 4.473 -12.642 1.00 98.69 339 ALA A O 1
ATOM 2515 N N . ASP A 1 340 ? 8.540 5.241 -11.535 1.00 98.62 340 ASP A N 1
ATOM 2516 C CA . ASP A 1 340 ? 7.998 5.038 -10.189 1.00 98.62 340 ASP A CA 1
ATOM 2517 C C . ASP A 1 340 ? 6.814 5.968 -9.911 1.00 98.62 340 ASP A C 1
ATOM 2519 O O . ASP A 1 340 ? 5.759 5.509 -9.470 1.00 98.62 340 ASP A O 1
ATOM 2523 N N . LEU A 1 341 ? 6.951 7.262 -10.223 1.00 98.44 341 LEU A N 1
ATOM 2524 C CA . LEU A 1 341 ? 5.889 8.256 -10.025 1.00 98.44 341 LEU A CA 1
ATOM 2525 C C . LEU A 1 341 ? 4.630 7.966 -10.847 1.00 98.44 341 LEU A C 1
ATOM 2527 O O . LEU A 1 341 ? 3.538 8.363 -10.447 1.00 98.44 341 LEU A O 1
ATOM 2531 N N . ALA A 1 342 ? 4.742 7.213 -11.945 1.00 98.62 342 ALA A N 1
ATOM 2532 C CA . ALA A 1 342 ? 3.577 6.743 -12.689 1.00 98.62 342 ALA A CA 1
ATOM 2533 C C . ALA A 1 342 ? 2.681 5.790 -11.869 1.00 98.62 342 ALA A C 1
ATOM 2535 O O . ALA A 1 342 ? 1.520 5.589 -12.226 1.00 98.62 342 ALA A O 1
ATOM 2536 N N . VAL A 1 343 ? 3.199 5.181 -10.794 1.00 98.19 343 VAL A N 1
ATOM 2537 C CA . VAL A 1 343 ? 2.501 4.127 -10.041 1.00 98.19 343 VAL A CA 1
ATOM 2538 C C . VAL A 1 343 ? 2.547 4.276 -8.520 1.00 98.19 343 VAL A C 1
ATOM 2540 O O . VAL A 1 343 ? 1.895 3.491 -7.840 1.00 98.19 343 VAL A O 1
ATOM 2543 N N . THR A 1 344 ? 3.290 5.224 -7.944 1.00 97.56 344 THR A N 1
ATOM 2544 C CA . THR A 1 344 ? 3.398 5.350 -6.47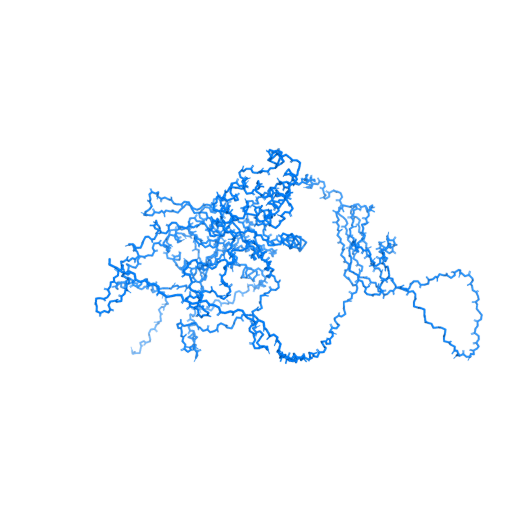7 1.00 97.56 344 THR A CA 1
ATOM 2545 C C . THR A 1 344 ? 2.307 6.217 -5.856 1.00 97.56 344 THR A C 1
ATOM 2547 O O . THR A 1 344 ? 1.775 5.842 -4.805 1.00 97.56 344 THR A O 1
ATOM 2550 N N . GLY A 1 345 ? 1.916 7.310 -6.511 1.00 96.38 345 GLY A N 1
ATOM 2551 C CA . GLY A 1 345 ? 0.826 8.179 -6.066 1.00 96.38 345 GLY A CA 1
ATOM 2552 C C . GLY A 1 345 ? -0.566 7.577 -6.304 1.00 96.38 345 GLY A C 1
ATOM 2553 O O . GLY A 1 345 ? -0.766 6.782 -7.222 1.00 96.38 345 GLY A O 1
ATOM 2554 N N . SER A 1 346 ? -1.536 7.918 -5.457 1.00 94.75 346 SER A N 1
ATOM 2555 C CA . SER A 1 346 ? -2.898 7.368 -5.469 1.00 94.75 346 SER A CA 1
ATOM 2556 C C . SER A 1 346 ? -3.666 7.738 -6.728 1.00 94.75 346 SER A C 1
ATOM 2558 O O . SER A 1 346 ? -4.235 6.858 -7.386 1.00 94.75 346 SER A O 1
ATOM 2560 N N . ARG A 1 347 ? -3.611 9.010 -7.141 1.00 95.38 347 ARG A N 1
ATOM 2561 C CA . ARG A 1 347 ? -4.251 9.447 -8.389 1.00 95.38 347 ARG A CA 1
ATOM 2562 C C . ARG A 1 347 ? -3.534 8.858 -9.601 1.00 95.38 347 ARG A C 1
ATOM 2564 O O . ARG A 1 347 ? -4.192 8.338 -10.505 1.00 95.38 347 ARG A O 1
ATOM 2571 N N . SER A 1 348 ? -2.201 8.877 -9.585 1.00 97.81 348 SER A N 1
ATOM 2572 C CA . SER A 1 348 ? -1.365 8.319 -10.655 1.00 97.81 348 SER A CA 1
ATOM 2573 C C . SER A 1 348 ? -1.643 6.832 -10.868 1.00 97.81 348 SER A C 1
ATOM 2575 O O . SER A 1 348 ? -1.912 6.397 -11.989 1.00 97.81 348 SER A O 1
ATOM 2577 N N . PHE A 1 349 ? -1.673 6.056 -9.783 1.00 97.25 349 PHE A N 1
ATOM 2578 C CA . PHE A 1 349 ? -1.921 4.623 -9.836 1.00 97.25 349 PHE A CA 1
ATOM 2579 C C . PHE A 1 349 ? -3.355 4.289 -10.268 1.00 97.25 349 PHE A C 1
ATOM 2581 O O . PHE A 1 349 ? -3.556 3.372 -11.067 1.00 97.25 349 PHE A O 1
ATOM 2588 N N . ALA A 1 350 ? -4.357 5.048 -9.808 1.00 95.19 350 ALA A N 1
ATOM 2589 C CA . ALA A 1 350 ? -5.736 4.889 -10.268 1.00 95.19 350 ALA A CA 1
ATOM 2590 C C . ALA A 1 350 ? -5.855 5.091 -11.791 1.00 95.19 350 ALA A C 1
ATOM 2592 O O . ALA A 1 350 ? -6.458 4.261 -12.475 1.00 95.19 350 ALA A O 1
ATOM 2593 N N . ALA A 1 351 ? -5.216 6.131 -12.338 1.00 97.62 351 ALA A N 1
ATOM 2594 C CA . ALA A 1 351 ? -5.163 6.365 -13.781 1.00 97.62 351 ALA A CA 1
ATOM 2595 C C . ALA A 1 351 ? -4.364 5.272 -14.521 1.00 97.62 351 ALA A C 1
ATOM 2597 O O . ALA A 1 351 ? -4.761 4.830 -15.601 1.00 97.62 351 ALA A O 1
ATOM 2598 N N . PHE A 1 352 ? -3.273 4.773 -13.929 1.00 98.19 352 PHE A N 1
ATOM 2599 C CA . PHE A 1 352 ? -2.454 3.710 -14.516 1.00 98.19 352 PHE A CA 1
ATOM 2600 C C . PHE A 1 352 ? -3.249 2.404 -14.638 1.00 98.19 352 PHE A C 1
ATOM 2602 O O . PHE A 1 352 ? -3.213 1.754 -15.683 1.00 98.19 352 PHE A O 1
ATOM 2609 N N . ARG A 1 353 ? -4.025 2.046 -13.603 1.00 96.88 353 ARG A N 1
ATOM 2610 C CA . ARG A 1 353 ? -4.917 0.870 -13.599 1.00 96.88 353 ARG A CA 1
ATOM 2611 C C . ARG A 1 353 ? -5.994 0.924 -14.677 1.00 96.88 353 ARG A C 1
ATOM 2613 O O . ARG A 1 353 ? -6.439 -0.132 -15.112 1.00 96.88 353 ARG A O 1
ATOM 2620 N N . GLN A 1 354 ? -6.441 2.117 -15.060 1.00 97.00 354 GLN A N 1
ATOM 2621 C CA . GLN A 1 354 ? -7.426 2.291 -16.128 1.00 97.00 354 GLN A CA 1
ATOM 2622 C C . GLN A 1 354 ? -6.776 2.191 -17.511 1.00 97.00 354 GLN A C 1
ATOM 2624 O O . GLN A 1 354 ? -7.361 1.610 -18.420 1.00 97.00 354 GLN A O 1
ATOM 2629 N N . ALA A 1 355 ? -5.567 2.737 -17.665 1.00 97.56 355 ALA A N 1
ATOM 2630 C CA . ALA A 1 355 ? -4.867 2.766 -18.944 1.00 97.56 355 ALA A CA 1
ATOM 2631 C C . ALA A 1 355 ? -4.194 1.432 -19.315 1.00 97.56 355 ALA A C 1
ATOM 2633 O O . ALA A 1 355 ? -4.145 1.104 -20.497 1.00 97.56 355 ALA A O 1
ATOM 2634 N N . LEU A 1 356 ? -3.656 0.697 -18.329 1.00 97.12 356 LEU A N 1
ATOM 2635 C CA . LEU A 1 356 ? -2.890 -0.552 -18.499 1.00 97.12 356 LEU A CA 1
ATOM 2636 C C . LEU A 1 356 ? -1.928 -0.506 -19.703 1.00 97.12 356 LEU A C 1
ATOM 2638 O O . LEU A 1 356 ? -2.047 -1.317 -20.628 1.00 97.12 356 LEU A O 1
ATOM 2642 N N . PRO A 1 357 ? -0.984 0.458 -19.734 1.00 97.62 357 PRO A N 1
ATOM 2643 C CA . PRO A 1 357 ? -0.109 0.629 -20.885 1.00 97.62 357 PRO A CA 1
ATOM 2644 C C . PRO A 1 357 ? 0.733 -0.627 -21.131 1.00 97.62 357 PRO A C 1
ATOM 2646 O O . PRO A 1 357 ? 1.171 -1.294 -20.193 1.00 97.62 357 PRO A O 1
ATOM 2649 N N . GLY A 1 358 ? 0.967 -0.935 -22.404 1.00 96.81 358 GLY A N 1
ATOM 2650 C CA . GLY A 1 358 ? 1.741 -2.093 -22.851 1.00 96.81 358 GLY A CA 1
ATOM 2651 C C . GLY A 1 358 ? 2.499 -1.798 -24.144 1.00 96.81 358 GLY A C 1
ATOM 2652 O O . GLY A 1 358 ? 2.808 -0.646 -24.441 1.00 96.81 358 GLY A O 1
ATOM 2653 N N . GLU A 1 359 ? 2.751 -2.823 -24.958 1.00 96.75 359 GLU A N 1
ATOM 2654 C CA . GLU A 1 359 ? 3.528 -2.672 -26.201 1.00 96.75 359 GLU A CA 1
ATOM 2655 C C . GLU A 1 359 ? 2.957 -1.610 -27.162 1.00 96.75 359 GLU A C 1
ATOM 2657 O O . GLU A 1 359 ? 3.745 -0.805 -27.660 1.00 96.75 359 GLU A O 1
ATOM 2662 N N . PRO A 1 360 ? 1.625 -1.509 -27.381 1.00 97.31 360 PRO A N 1
ATOM 2663 C CA . PRO A 1 360 ? 1.070 -0.477 -28.261 1.00 97.31 360 PRO A CA 1
ATOM 2664 C C . PRO A 1 360 ? 1.395 0.951 -27.805 1.00 97.31 360 PRO A C 1
ATOM 2666 O O . PRO A 1 360 ? 1.606 1.835 -28.633 1.00 97.31 360 PRO A O 1
ATOM 2669 N N . PHE A 1 361 ? 1.490 1.179 -26.488 1.00 97.94 361 PHE A N 1
ATOM 2670 C CA . PHE A 1 361 ? 1.914 2.471 -25.952 1.00 97.94 361 PHE A CA 1
ATOM 2671 C C . PHE A 1 361 ? 3.369 2.761 -26.334 1.00 97.94 361 PHE A C 1
ATOM 2673 O O . PHE A 1 361 ? 3.644 3.842 -26.848 1.00 97.94 361 PHE A O 1
ATOM 2680 N N . CYS A 1 362 ? 4.284 1.799 -26.186 1.00 97.88 362 CYS A N 1
ATOM 2681 C CA . CYS A 1 362 ? 5.678 2.007 -26.579 1.00 97.88 362 CYS A CA 1
ATOM 2682 C C . CYS A 1 362 ? 5.839 2.227 -28.083 1.00 97.88 362 CYS A C 1
ATOM 2684 O O . CYS A 1 362 ? 6.533 3.158 -28.486 1.00 97.88 362 CYS A O 1
ATOM 2686 N N . GLN A 1 363 ? 5.144 1.447 -28.914 1.00 97.44 363 GLN A N 1
ATOM 2687 C CA . GLN A 1 363 ? 5.166 1.610 -30.372 1.00 97.44 363 GLN A CA 1
ATOM 2688 C C . GLN A 1 363 ? 4.729 3.017 -30.812 1.00 97.44 363 GLN A C 1
ATOM 2690 O O . GLN A 1 363 ? 5.251 3.533 -31.800 1.00 97.44 363 GLN A O 1
ATOM 2695 N N . SER A 1 364 ? 3.850 3.669 -30.041 1.00 97.94 364 SER A N 1
ATOM 2696 C CA . SER A 1 364 ? 3.374 5.029 -30.321 1.00 97.94 364 SER A CA 1
ATOM 2697 C C . SER A 1 364 ? 4.406 6.145 -30.094 1.00 97.94 364 SER A C 1
ATOM 2699 O O . SER A 1 364 ? 4.202 7.253 -30.583 1.00 97.94 364 SER A O 1
ATOM 2701 N N . LEU A 1 365 ? 5.505 5.891 -29.368 1.00 95.44 365 LEU A N 1
ATOM 2702 C CA . LEU A 1 365 ? 6.462 6.939 -28.976 1.00 95.44 365 LEU A CA 1
ATOM 2703 C C . LEU A 1 365 ? 7.524 7.265 -30.045 1.00 95.44 365 LEU A C 1
ATOM 2705 O O . LEU A 1 365 ? 8.243 8.248 -29.886 1.00 95.44 365 LEU A O 1
ATOM 2709 N N . GLY A 1 366 ? 7.577 6.498 -31.144 1.00 92.56 366 GLY A N 1
ATOM 2710 C CA . GLY A 1 366 ? 8.522 6.680 -32.256 1.00 92.56 366 GLY A CA 1
ATOM 2711 C C . GLY A 1 366 ? 9.976 6.325 -31.904 1.00 92.56 366 GLY A C 1
ATOM 2712 O O . GLY A 1 366 ? 10.365 6.389 -30.751 1.00 92.56 366 GLY A O 1
ATOM 2713 N N . GLY A 1 367 ? 10.787 5.942 -32.899 1.00 96.62 367 GLY A N 1
ATOM 2714 C CA . GLY A 1 367 ? 12.219 5.629 -32.734 1.00 96.62 367 GLY A CA 1
ATOM 2715 C C . GLY A 1 367 ? 12.525 4.322 -31.965 1.00 96.62 367 GLY A C 1
ATOM 2716 O O . GLY A 1 367 ? 11.922 4.052 -30.927 1.00 96.62 367 GLY A O 1
ATOM 2717 N N . PRO A 1 368 ? 13.477 3.485 -32.422 1.00 97.12 368 PRO A N 1
ATOM 2718 C CA . PRO A 1 368 ? 13.787 2.217 -31.751 1.00 97.12 368 PRO A CA 1
ATOM 2719 C C . PRO A 1 368 ? 14.335 2.406 -30.324 1.00 97.12 368 PRO A C 1
ATOM 2721 O O . PRO A 1 368 ? 13.992 1.630 -29.431 1.00 97.12 368 PRO A O 1
ATOM 2724 N N . ASP A 1 369 ? 15.118 3.459 -30.080 1.00 97.56 369 ASP A N 1
ATOM 2725 C CA . ASP A 1 369 ? 15.731 3.711 -28.768 1.00 97.56 369 ASP A CA 1
ATOM 2726 C C . ASP A 1 369 ? 14.706 4.153 -27.719 1.00 97.56 369 ASP A C 1
ATOM 2728 O O . ASP A 1 369 ? 14.689 3.625 -26.608 1.00 97.56 369 ASP A O 1
ATOM 2732 N N . ILE A 1 370 ? 13.786 5.055 -28.081 1.00 98.00 370 ILE A N 1
ATOM 2733 C CA . ILE A 1 370 ? 12.694 5.491 -27.195 1.00 98.00 370 ILE A CA 1
ATOM 2734 C C . ILE A 1 370 ? 11.723 4.336 -26.942 1.00 98.00 370 ILE A C 1
ATOM 2736 O O . ILE A 1 370 ? 11.262 4.161 -25.815 1.00 98.00 370 ILE A O 1
ATOM 2740 N N . GLN A 1 371 ? 11.450 3.495 -27.947 1.00 98.00 371 GLN A N 1
ATOM 2741 C CA . GLN A 1 371 ? 10.675 2.271 -27.741 1.00 98.00 371 GLN A CA 1
ATOM 2742 C C . GLN A 1 371 ? 11.348 1.352 -26.717 1.00 98.00 371 GLN A C 1
ATOM 2744 O O . GLN A 1 371 ? 10.682 0.892 -25.791 1.00 98.00 371 GLN A O 1
ATOM 2749 N N . ASN A 1 372 ? 12.658 1.119 -26.826 1.00 97.69 372 ASN A N 1
ATOM 2750 C CA . ASN A 1 372 ? 13.405 0.332 -25.843 1.00 97.69 372 ASN A CA 1
ATOM 2751 C C . ASN A 1 372 ? 13.369 0.970 -24.447 1.00 97.69 372 ASN A C 1
ATOM 2753 O O . ASN A 1 372 ? 13.075 0.274 -23.473 1.00 97.69 372 ASN A O 1
ATOM 2757 N N . GLY A 1 373 ? 13.572 2.286 -24.351 1.00 98.12 373 GLY A N 1
ATOM 2758 C CA . GLY A 1 373 ? 13.448 3.030 -23.098 1.00 98.12 373 GLY A CA 1
ATOM 2759 C C . GLY A 1 373 ? 12.053 2.913 -22.476 1.00 98.12 373 GLY A C 1
ATOM 2760 O O . GLY A 1 373 ? 11.926 2.712 -21.270 1.00 9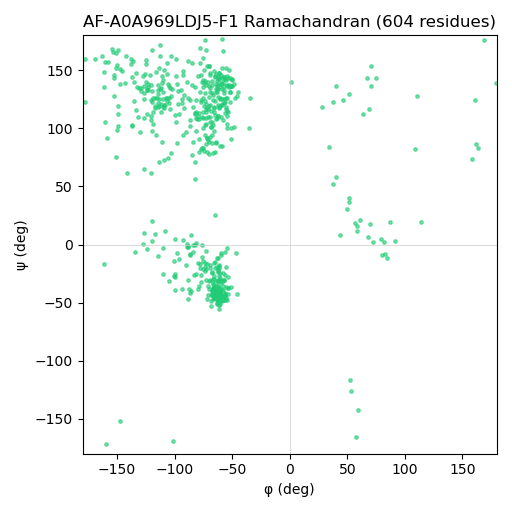8.12 373 GLY A O 1
ATOM 2761 N N . CYS A 1 374 ? 11.001 2.939 -23.296 1.00 98.56 374 CYS A N 1
ATOM 2762 C CA . CYS A 1 374 ? 9.626 2.730 -22.853 1.00 98.56 374 CYS A CA 1
ATOM 2763 C C . CYS A 1 374 ? 9.399 1.329 -22.287 1.00 98.56 374 CYS A C 1
ATOM 2765 O O . CYS A 1 374 ? 8.772 1.196 -21.238 1.00 98.56 374 CYS A O 1
ATOM 2767 N N . ARG A 1 375 ? 9.941 0.281 -22.923 1.00 98.19 375 ARG A N 1
ATOM 2768 C CA . ARG A 1 375 ? 9.835 -1.092 -22.399 1.00 98.19 375 ARG A CA 1
ATOM 2769 C C . ARG A 1 375 ? 10.502 -1.215 -21.027 1.00 98.19 375 ARG A C 1
ATOM 2771 O O . ARG A 1 375 ? 9.925 -1.834 -20.136 1.00 98.19 375 ARG A O 1
ATOM 2778 N N . THR A 1 376 ? 11.655 -0.572 -20.838 1.00 98.12 376 THR A N 1
ATOM 2779 C CA . THR A 1 376 ? 12.342 -0.489 -19.538 1.00 98.12 376 THR A CA 1
ATOM 2780 C C . THR A 1 376 ? 11.508 0.271 -18.502 1.00 98.12 376 THR A C 1
ATOM 2782 O O . THR A 1 376 ? 11.364 -0.191 -17.370 1.00 98.12 376 THR A O 1
ATOM 2785 N N . ALA A 1 377 ? 10.898 1.397 -18.889 1.00 98.44 377 ALA A N 1
ATOM 2786 C CA . ALA A 1 377 ? 10.008 2.161 -18.017 1.00 98.44 377 ALA A CA 1
ATOM 2787 C C . ALA A 1 377 ? 8.761 1.360 -17.606 1.00 98.44 377 ALA A C 1
ATOM 2789 O O . ALA A 1 377 ? 8.401 1.355 -16.430 1.00 98.44 377 ALA A O 1
ATOM 2790 N N . LEU A 1 378 ? 8.131 0.638 -18.540 1.00 98.44 378 LEU A N 1
ATOM 2791 C CA . LEU A 1 378 ? 7.002 -0.243 -18.238 1.00 98.44 378 LEU A CA 1
ATOM 2792 C C . LEU A 1 378 ? 7.417 -1.389 -17.314 1.00 98.44 378 LEU A C 1
ATOM 2794 O O . LEU A 1 378 ? 6.734 -1.629 -16.320 1.00 98.44 378 LEU A O 1
ATOM 2798 N N . ASP A 1 379 ? 8.541 -2.061 -17.580 1.00 97.62 379 ASP A N 1
ATOM 2799 C CA . ASP A 1 379 ? 9.056 -3.108 -16.689 1.00 97.62 379 ASP A CA 1
ATOM 2800 C C . ASP A 1 379 ? 9.213 -2.585 -15.261 1.00 97.62 379 ASP A C 1
ATOM 2802 O O . ASP A 1 379 ? 8.750 -3.214 -14.307 1.00 97.62 379 ASP A O 1
ATOM 2806 N N . ARG A 1 380 ? 9.825 -1.407 -15.111 1.00 97.94 380 ARG A N 1
ATOM 2807 C CA . ARG A 1 380 ? 10.008 -0.758 -13.816 1.00 97.94 380 ARG A CA 1
ATOM 2808 C C . ARG A 1 380 ? 8.666 -0.443 -13.147 1.00 97.94 380 ARG A C 1
ATOM 2810 O O . ARG A 1 380 ? 8.448 -0.877 -12.015 1.00 97.94 380 ARG A O 1
ATOM 2817 N N . ALA A 1 381 ? 7.757 0.235 -13.846 1.00 98.31 381 ALA A N 1
ATOM 2818 C CA . ALA A 1 381 ? 6.460 0.645 -13.311 1.00 98.31 381 ALA A CA 1
ATOM 2819 C C . ALA A 1 381 ? 5.591 -0.553 -12.889 1.00 98.31 381 ALA A C 1
ATOM 2821 O O . ALA A 1 381 ? 5.050 -0.565 -11.783 1.00 98.31 381 ALA A O 1
ATOM 2822 N N . TYR A 1 382 ? 5.496 -1.606 -13.710 1.00 98.06 382 TYR A N 1
ATOM 2823 C CA . TYR A 1 382 ? 4.723 -2.804 -13.359 1.00 98.06 382 TYR A CA 1
ATOM 2824 C C . TYR A 1 382 ? 5.333 -3.569 -12.184 1.00 98.06 382 TYR A C 1
ATOM 2826 O O . TYR A 1 382 ? 4.590 -4.054 -11.326 1.00 98.06 382 TYR A O 1
ATOM 2834 N N . ARG A 1 383 ? 6.666 -3.668 -12.106 1.00 96.94 383 ARG A N 1
ATOM 2835 C CA . ARG A 1 383 ? 7.334 -4.295 -10.957 1.00 96.94 383 ARG A CA 1
ATOM 2836 C C . ARG A 1 383 ? 7.077 -3.517 -9.667 1.00 96.94 383 ARG A C 1
ATOM 2838 O O . ARG A 1 383 ? 6.682 -4.125 -8.674 1.00 96.94 383 ARG A O 1
ATOM 2845 N N . VAL A 1 384 ? 7.202 -2.187 -9.695 1.00 97.56 384 VAL A N 1
ATOM 2846 C CA . VAL A 1 384 ? 6.897 -1.323 -8.542 1.00 97.56 384 VAL A CA 1
ATOM 2847 C C . VAL A 1 384 ? 5.427 -1.422 -8.144 1.00 97.56 384 VAL A C 1
ATOM 2849 O O . VAL A 1 384 ? 5.142 -1.678 -6.977 1.00 97.56 384 VAL A O 1
ATOM 2852 N N . ALA A 1 385 ? 4.493 -1.304 -9.089 1.00 96.94 385 ALA A N 1
ATOM 2853 C CA . ALA A 1 385 ? 3.062 -1.415 -8.813 1.00 96.94 385 ALA A CA 1
ATOM 2854 C C . ALA A 1 385 ? 2.706 -2.762 -8.161 1.00 96.94 385 ALA A C 1
ATOM 2856 O O . ALA A 1 385 ? 2.016 -2.810 -7.141 1.00 96.94 385 ALA A O 1
ATOM 2857 N N . ASN A 1 386 ? 3.208 -3.870 -8.715 1.00 95.19 386 ASN A N 1
ATOM 2858 C CA . ASN A 1 386 ? 2.964 -5.208 -8.175 1.00 95.19 386 ASN A CA 1
ATOM 2859 C C . ASN A 1 386 ? 3.617 -5.410 -6.800 1.00 95.19 386 ASN A C 1
ATOM 2861 O O . ASN A 1 386 ? 3.009 -6.018 -5.911 1.00 95.19 386 ASN A O 1
ATOM 2865 N N . PHE A 1 387 ? 4.821 -4.872 -6.598 1.00 94.31 387 PHE A N 1
ATOM 2866 C CA . PHE A 1 387 ? 5.489 -4.906 -5.303 1.00 94.31 387 PHE A CA 1
ATOM 2867 C C . PHE A 1 387 ? 4.698 -4.125 -4.244 1.00 94.31 387 PHE A C 1
ATOM 2869 O O . PHE A 1 387 ? 4.394 -4.675 -3.189 1.00 94.31 387 PHE A O 1
ATOM 2876 N N . LEU A 1 388 ? 4.302 -2.881 -4.527 1.00 94.06 388 LEU A N 1
ATOM 2877 C CA . LEU A 1 388 ? 3.585 -2.023 -3.578 1.00 94.06 388 LEU A CA 1
ATOM 2878 C C . LEU A 1 388 ? 2.206 -2.586 -3.199 1.00 94.06 388 LEU A C 1
ATOM 2880 O O . LEU A 1 388 ? 1.844 -2.575 -2.023 1.00 94.06 388 LEU A O 1
ATOM 2884 N N . ARG A 1 389 ? 1.461 -3.148 -4.162 1.00 91.81 389 ARG A N 1
ATOM 2885 C CA . ARG A 1 389 ? 0.147 -3.775 -3.911 1.00 91.81 389 ARG A CA 1
ATOM 2886 C C . ARG A 1 389 ? 0.236 -4.995 -3.006 1.00 91.81 389 ARG A C 1
ATOM 2888 O O . ARG A 1 389 ? -0.644 -5.216 -2.180 1.00 91.81 389 ARG A O 1
ATOM 2895 N N . THR A 1 390 ? 1.263 -5.820 -3.201 1.00 87.88 390 THR A N 1
ATOM 2896 C CA . THR A 1 390 ? 1.384 -7.097 -2.488 1.00 87.88 390 THR A CA 1
ATOM 2897 C C . THR A 1 390 ? 2.273 -7.008 -1.249 1.00 87.88 390 THR A C 1
ATOM 2899 O O . THR A 1 390 ? 2.278 -7.944 -0.445 1.00 87.88 390 THR A O 1
ATOM 2902 N N . GLY A 1 391 ? 3.018 -5.912 -1.092 1.00 83.88 391 GLY A N 1
ATOM 2903 C CA . GLY A 1 391 ? 3.964 -5.676 -0.008 1.00 83.88 391 GLY A CA 1
ATOM 2904 C C . GLY A 1 391 ? 5.050 -6.749 0.100 1.00 83.88 391 GLY A C 1
ATOM 2905 O O . GLY A 1 391 ? 5.224 -7.609 -0.769 1.00 83.88 391 GLY A O 1
ATOM 2906 N N . GLN A 1 392 ? 5.744 -6.753 1.235 1.00 81.56 392 GLN A N 1
ATOM 2907 C CA . GLN A 1 392 ? 6.739 -7.770 1.600 1.00 81.56 392 GLN A CA 1
ATOM 2908 C C . GLN A 1 392 ? 6.127 -9.104 2.068 1.00 81.56 392 GLN A C 1
ATOM 2910 O O . GLN A 1 392 ? 6.865 -10.052 2.340 1.00 81.56 392 GLN A O 1
ATOM 2915 N N . ARG A 1 393 ? 4.791 -9.220 2.108 1.00 79.62 393 ARG A N 1
ATOM 2916 C CA . ARG A 1 393 ? 4.080 -10.433 2.535 1.00 79.62 393 ARG A CA 1
ATOM 2917 C C . ARG A 1 393 ? 4.520 -11.669 1.756 1.00 79.62 393 ARG A C 1
ATOM 2919 O O . ARG A 1 393 ? 4.185 -11.801 0.582 1.00 79.62 393 ARG A O 1
ATOM 2926 N N . GLY A 1 394 ? 5.141 -12.632 2.420 1.00 77.50 394 GLY A N 1
ATOM 2927 C CA . GLY A 1 394 ? 5.302 -13.981 1.891 1.00 77.50 394 GLY A CA 1
ATOM 2928 C C . GLY A 1 394 ? 4.618 -14.994 2.788 1.00 77.50 394 GLY A C 1
ATOM 2929 O O . GLY A 1 394 ? 5.078 -15.208 3.903 1.00 77.50 394 GLY A O 1
ATOM 2930 N N . ASP A 1 395 ? 3.562 -15.644 2.290 1.00 76.25 395 ASP A N 1
ATOM 2931 C CA . ASP A 1 395 ? 2.866 -16.726 3.011 1.00 76.25 395 ASP A CA 1
ATOM 2932 C C . ASP A 1 395 ? 3.783 -17.927 3.287 1.00 76.25 395 ASP A C 1
ATOM 2934 O O . ASP A 1 395 ? 3.528 -18.733 4.177 1.00 76.25 395 ASP A O 1
ATOM 2938 N N . THR A 1 396 ? 4.875 -18.035 2.529 1.00 82.81 396 THR A N 1
ATOM 2939 C CA . THR A 1 396 ? 5.943 -19.010 2.738 1.00 82.81 396 THR A CA 1
ATOM 2940 C C . THR A 1 396 ? 7.290 -18.299 2.873 1.00 82.81 396 THR A C 1
ATOM 2942 O O . THR A 1 396 ? 7.475 -17.217 2.299 1.00 82.81 396 THR A O 1
ATOM 2945 N N . PRO A 1 397 ? 8.280 -18.913 3.551 1.00 83.12 397 PRO A N 1
ATOM 2946 C CA . PRO A 1 397 ? 9.642 -18.379 3.607 1.00 83.12 397 PRO A CA 1
ATOM 2947 C C . PRO A 1 397 ? 10.238 -18.108 2.220 1.00 83.12 397 PRO A C 1
ATOM 2949 O O . PRO A 1 397 ? 10.896 -17.091 2.018 1.00 83.12 397 PRO A O 1
ATOM 2952 N N . ALA A 1 398 ? 9.951 -18.974 1.241 1.00 85.56 398 ALA A N 1
ATOM 2953 C CA . ALA A 1 398 ? 10.413 -18.813 -0.136 1.00 85.56 398 ALA A CA 1
ATOM 2954 C C . ALA A 1 398 ? 9.796 -17.582 -0.820 1.00 85.56 398 ALA A C 1
ATOM 2956 O O . ALA A 1 398 ? 10.516 -16.805 -1.446 1.00 85.56 398 ALA A O 1
ATOM 2957 N N . LEU A 1 399 ? 8.484 -17.363 -0.667 1.00 85.38 399 LEU A N 1
ATOM 2958 C CA . LEU A 1 399 ? 7.820 -16.180 -1.220 1.00 85.38 399 LEU A CA 1
ATOM 2959 C C . LEU A 1 399 ? 8.307 -14.896 -0.538 1.00 85.38 399 LEU A C 1
ATOM 2961 O O . LEU A 1 399 ? 8.503 -13.883 -1.208 1.00 85.38 399 LEU A O 1
ATOM 2965 N N . LYS A 1 400 ? 8.548 -14.944 0.779 1.00 85.56 400 LYS A N 1
ATOM 2966 C CA . LYS A 1 400 ? 9.101 -13.810 1.529 1.00 85.56 400 LYS A CA 1
ATOM 2967 C C . LYS A 1 400 ? 10.500 -13.465 1.024 1.00 85.56 400 LYS A C 1
ATOM 2969 O O . LYS A 1 400 ? 10.750 -12.314 0.690 1.00 85.56 400 LYS A O 1
ATOM 2974 N N . ALA A 1 401 ? 11.368 -14.466 0.868 1.00 86.94 401 ALA A N 1
ATOM 2975 C CA . ALA A 1 401 ? 12.705 -14.285 0.309 1.00 86.94 401 ALA A CA 1
ATOM 2976 C C . ALA A 1 401 ? 12.664 -13.711 -1.118 1.00 86.94 401 ALA A C 1
ATOM 2978 O O . ALA A 1 401 ? 13.399 -12.772 -1.414 1.00 86.94 401 ALA A O 1
ATOM 2979 N N . ALA A 1 402 ? 11.770 -14.210 -1.980 1.00 88.50 402 ALA A N 1
ATOM 2980 C CA . ALA A 1 402 ? 11.590 -13.685 -3.334 1.00 88.50 402 ALA A CA 1
ATOM 2981 C C . ALA A 1 402 ? 11.154 -12.210 -3.331 1.00 88.50 402 ALA A C 1
ATOM 2983 O O . ALA A 1 402 ? 11.666 -11.411 -4.110 1.00 88.50 402 ALA A O 1
ATOM 2984 N N . LYS A 1 403 ? 10.259 -11.818 -2.419 1.00 89.38 403 LYS A N 1
ATOM 2985 C CA . LYS A 1 403 ? 9.827 -10.422 -2.267 1.00 89.38 403 LYS A CA 1
ATOM 2986 C C . LYS A 1 403 ? 10.893 -9.519 -1.668 1.00 89.38 403 LYS A C 1
ATOM 2988 O O . LYS A 1 403 ? 10.998 -8.368 -2.079 1.00 89.38 403 LYS A O 1
ATOM 2993 N N . THR A 1 404 ? 11.693 -10.017 -0.732 1.00 87.88 404 THR A N 1
ATOM 2994 C CA . THR A 1 404 ? 12.870 -9.297 -0.235 1.00 87.88 404 THR A CA 1
ATOM 2995 C C . THR A 1 404 ? 13.883 -9.087 -1.358 1.00 87.88 404 THR A C 1
ATOM 2997 O O . THR A 1 404 ? 14.378 -7.977 -1.524 1.00 87.88 404 THR A O 1
ATOM 3000 N N . ALA A 1 405 ? 14.143 -10.112 -2.174 1.00 89.94 405 ALA A N 1
ATOM 3001 C CA . ALA A 1 405 ? 15.012 -9.992 -3.341 1.00 89.94 405 ALA A CA 1
ATOM 3002 C C . ALA A 1 405 ? 14.462 -8.975 -4.352 1.00 89.94 405 ALA A C 1
ATOM 3004 O O . ALA A 1 405 ? 15.214 -8.122 -4.816 1.00 89.94 405 ALA A O 1
ATOM 3005 N N . GLU A 1 406 ? 13.154 -9.000 -4.625 1.00 93.06 406 GLU A N 1
ATOM 3006 C CA . GLU A 1 406 ? 12.509 -8.008 -5.489 1.00 93.06 406 GLU A CA 1
ATOM 3007 C C . GLU A 1 406 ? 12.620 -6.598 -4.900 1.00 93.06 406 GLU A C 1
ATOM 3009 O O . GLU A 1 406 ? 13.025 -5.678 -5.603 1.00 93.06 406 GLU A O 1
ATOM 3014 N N . ARG A 1 407 ? 12.366 -6.413 -3.598 1.00 92.00 407 ARG A N 1
ATOM 3015 C CA . ARG A 1 407 ? 12.549 -5.117 -2.929 1.00 92.00 407 ARG A CA 1
ATOM 3016 C C . ARG A 1 407 ? 13.975 -4.595 -3.090 1.00 92.00 407 ARG A C 1
ATOM 3018 O O . ARG A 1 407 ? 14.154 -3.422 -3.407 1.00 92.00 407 ARG A O 1
ATOM 3025 N N . ASN A 1 408 ? 14.965 -5.457 -2.875 1.00 89.88 408 ASN A N 1
ATOM 3026 C CA . ASN A 1 408 ? 16.375 -5.104 -3.010 1.00 89.88 408 ASN A CA 1
ATOM 3027 C C . ASN A 1 408 ? 16.709 -4.737 -4.461 1.00 89.88 408 ASN A C 1
ATOM 3029 O O . ASN A 1 408 ? 17.379 -3.735 -4.696 1.00 89.88 408 ASN A O 1
ATOM 3033 N N . ALA A 1 409 ? 16.187 -5.494 -5.431 1.00 92.69 409 ALA A N 1
ATOM 3034 C CA . ALA A 1 409 ? 16.367 -5.227 -6.855 1.00 92.69 409 ALA A CA 1
ATOM 3035 C C . ALA A 1 409 ? 15.678 -3.931 -7.314 1.00 92.69 409 ALA A C 1
ATOM 3037 O O . ALA A 1 409 ? 16.140 -3.297 -8.260 1.00 92.69 409 ALA A O 1
ATOM 3038 N N . LEU A 1 410 ? 14.581 -3.530 -6.664 1.00 94.38 410 LEU A N 1
ATOM 3039 C CA . LEU A 1 410 ? 13.899 -2.269 -6.946 1.00 94.38 410 LEU A CA 1
ATOM 3040 C C . LEU A 1 410 ? 14.610 -1.050 -6.341 1.00 94.38 410 LEU A C 1
ATOM 3042 O O . LEU A 1 410 ? 14.359 0.060 -6.807 1.00 94.38 410 LEU A O 1
ATOM 3046 N N . GLY A 1 411 ? 15.468 -1.233 -5.335 1.00 93.38 411 GLY A N 1
ATOM 3047 C CA . GLY A 1 411 ? 16.199 -0.144 -4.692 1.00 93.38 411 GLY A CA 1
ATOM 3048 C C . GLY A 1 411 ? 15.285 0.917 -4.067 1.00 93.38 411 GLY A C 1
ATOM 3049 O O . GLY A 1 411 ? 14.252 0.609 -3.462 1.00 93.38 411 GLY A O 1
ATOM 3050 N N . TRP A 1 412 ? 15.695 2.180 -4.178 1.00 93.44 412 TRP A N 1
ATOM 3051 C CA . TRP A 1 412 ? 14.857 3.318 -3.806 1.00 93.44 412 TRP A CA 1
ATOM 3052 C C . TRP A 1 412 ? 13.750 3.524 -4.850 1.00 93.44 412 TRP A C 1
ATOM 3054 O O . TRP A 1 412 ? 13.983 3.350 -6.045 1.00 93.44 412 TRP A O 1
ATOM 3064 N N . ILE A 1 413 ? 12.544 3.859 -4.391 1.00 95.94 413 ILE A N 1
ATOM 3065 C CA . ILE A 1 413 ? 11.371 4.077 -5.246 1.00 95.94 413 ILE A CA 1
ATOM 3066 C C . ILE A 1 413 ? 10.926 5.532 -5.113 1.00 95.94 413 ILE A C 1
ATOM 3068 O O . ILE A 1 413 ? 10.667 5.975 -3.993 1.00 95.94 413 ILE A O 1
ATOM 3072 N N . ALA A 1 414 ? 10.802 6.263 -6.220 1.00 96.75 414 ALA A N 1
ATOM 3073 C CA . ALA A 1 414 ? 10.367 7.656 -6.153 1.00 96.75 414 ALA A CA 1
ATOM 3074 C C . ALA A 1 414 ? 8.897 7.789 -5.740 1.00 96.75 414 ALA A C 1
ATOM 3076 O O . ALA A 1 414 ? 8.008 7.093 -6.237 1.00 96.75 414 ALA A O 1
ATOM 3077 N N . VAL A 1 415 ? 8.642 8.717 -4.824 1.00 95.62 415 VAL A N 1
ATOM 3078 C CA . VAL A 1 415 ? 7.314 9.057 -4.314 1.00 95.62 415 VAL A CA 1
ATOM 3079 C C . VAL A 1 415 ? 7.327 10.513 -3.865 1.00 95.62 415 VAL A C 1
ATOM 3081 O O . VAL A 1 415 ? 8.327 10.974 -3.320 1.00 95.62 415 VAL A O 1
ATOM 3084 N N . SER A 1 416 ? 6.227 11.223 -4.086 1.00 95.06 416 SER A N 1
ATOM 3085 C CA . SER A 1 416 ? 6.004 12.566 -3.550 1.00 95.06 416 SER A CA 1
ATOM 3086 C C . SER A 1 416 ? 4.631 12.582 -2.893 1.00 95.06 416 SER A C 1
ATOM 3088 O O . SER A 1 416 ? 3.607 12.672 -3.567 1.00 95.06 416 SER A O 1
ATOM 3090 N N . GLY A 1 417 ? 4.610 12.398 -1.572 1.00 90.62 417 GLY A N 1
ATOM 3091 C CA . GLY A 1 417 ? 3.358 12.314 -0.819 1.00 90.62 417 GLY A CA 1
ATOM 3092 C C . GLY A 1 417 ? 2.661 13.663 -0.667 1.00 90.62 417 GLY A C 1
ATOM 3093 O O . GLY A 1 417 ? 1.449 13.707 -0.480 1.00 90.62 417 GLY A O 1
ATOM 3094 N N . GLU A 1 418 ? 3.415 14.751 -0.788 1.00 88.81 418 GLU A N 1
ATOM 3095 C CA . GLU A 1 418 ? 2.921 16.121 -0.777 1.00 88.81 418 GLU A CA 1
ATOM 3096 C C . GLU A 1 418 ? 2.167 16.500 -2.062 1.00 88.81 418 GLU A C 1
ATOM 3098 O O . GLU A 1 418 ? 1.233 17.299 -1.994 1.00 88.81 418 GLU A O 1
ATOM 3103 N N . ASP A 1 419 ? 2.528 15.910 -3.209 1.00 94.31 419 ASP A N 1
ATOM 3104 C CA . ASP A 1 419 ? 1.951 16.250 -4.516 1.00 94.31 419 ASP A CA 1
ATOM 3105 C C . ASP A 1 419 ? 0.955 15.177 -5.034 1.00 94.31 419 ASP A C 1
ATOM 3107 O O . ASP A 1 419 ? -0.038 15.496 -5.704 1.00 94.31 419 ASP A O 1
ATOM 3111 N N . ASP A 1 420 ? 1.158 13.898 -4.695 1.00 95.00 420 ASP A N 1
ATOM 3112 C CA . ASP A 1 420 ? 0.192 12.807 -4.900 1.00 95.00 420 ASP A CA 1
ATOM 3113 C C . ASP A 1 420 ? 0.356 11.740 -3.807 1.00 95.00 420 ASP A C 1
ATOM 3115 O O . ASP A 1 420 ? 1.275 10.918 -3.856 1.00 95.00 420 ASP A O 1
ATOM 3119 N N . LEU A 1 421 ? -0.546 11.753 -2.814 1.00 92.38 421 LEU A N 1
ATOM 3120 C CA . LEU A 1 421 ? -0.506 10.848 -1.659 1.00 92.38 421 LEU A CA 1
ATOM 3121 C C . LEU A 1 421 ? -0.216 9.405 -2.090 1.00 92.38 421 LEU A C 1
ATOM 3123 O O . LEU A 1 421 ? -0.898 8.900 -2.986 1.00 92.38 421 LEU A O 1
ATOM 3127 N N . PRO A 1 422 ? 0.741 8.706 -1.458 1.00 94.00 422 PRO A N 1
ATOM 3128 C CA . PRO A 1 422 ? 1.059 7.342 -1.842 1.00 94.00 422 PRO A CA 1
ATOM 3129 C C . PRO A 1 422 ? -0.164 6.433 -1.698 1.00 94.00 422 PRO A C 1
ATOM 3131 O O . PRO A 1 422 ? -0.885 6.498 -0.707 1.00 94.00 422 PRO A O 1
ATOM 3134 N N . HIS A 1 423 ? -0.383 5.534 -2.657 1.00 92.75 423 HIS A N 1
ATOM 3135 C CA . HIS A 1 423 ? -1.467 4.546 -2.548 1.00 92.75 423 HIS A CA 1
ATOM 3136 C C . HIS A 1 423 ? -1.137 3.405 -1.569 1.00 92.75 423 HIS A C 1
ATOM 3138 O O . HIS A 1 423 ? -2.027 2.691 -1.105 1.00 92.75 423 HIS A O 1
ATOM 3144 N N . ARG A 1 424 ? 0.154 3.191 -1.285 1.00 94.56 424 ARG A N 1
ATOM 3145 C CA . ARG A 1 424 ? 0.702 2.114 -0.445 1.00 94.56 424 ARG A CA 1
ATOM 3146 C C . ARG A 1 424 ? 2.004 2.564 0.227 1.00 94.56 424 ARG A C 1
ATOM 3148 O O . ARG A 1 424 ? 2.616 3.522 -0.239 1.00 94.56 424 ARG A O 1
ATOM 3155 N N . PRO A 1 425 ? 2.487 1.855 1.262 1.00 92.00 425 PRO A N 1
ATOM 3156 C CA . PRO A 1 425 ? 3.794 2.118 1.853 1.00 92.00 425 PRO A CA 1
ATOM 3157 C C . PRO A 1 425 ? 4.943 2.066 0.844 1.00 92.00 425 PRO A C 1
ATOM 3159 O O . PRO A 1 425 ? 5.216 1.023 0.256 1.00 92.00 425 PRO A O 1
ATOM 3162 N N . VAL A 1 426 ? 5.647 3.190 0.677 1.00 92.00 426 VAL A N 1
ATOM 3163 C CA . VAL A 1 426 ? 6.826 3.313 -0.193 1.00 92.00 426 VAL A CA 1
ATOM 3164 C C . VAL A 1 426 ? 8.062 3.596 0.656 1.00 92.00 426 VAL A C 1
ATOM 3166 O O . VAL A 1 426 ? 8.027 4.452 1.532 1.00 92.00 426 VAL A O 1
ATOM 3169 N N . ASN A 1 427 ? 9.159 2.873 0.403 1.00 90.31 427 ASN A N 1
ATOM 3170 C CA . ASN A 1 427 ? 10.449 3.006 1.110 1.00 90.31 427 ASN A CA 1
ATOM 3171 C C . ASN A 1 427 ? 10.389 2.833 2.635 1.00 90.31 427 ASN A C 1
ATOM 3173 O O . ASN A 1 427 ? 11.320 3.195 3.347 1.00 90.31 427 ASN A O 1
ATOM 3177 N N . VAL A 1 428 ? 9.315 2.229 3.124 1.00 87.06 428 VAL A N 1
ATOM 3178 C CA . VAL A 1 428 ? 9.084 1.893 4.525 1.00 87.06 428 VAL A CA 1
ATOM 3179 C C . VAL A 1 428 ? 8.524 0.471 4.587 1.00 87.06 428 VAL A C 1
ATOM 3181 O O . VAL A 1 428 ? 7.981 -0.003 3.582 1.00 87.06 428 VAL A O 1
ATOM 3184 N N . PRO A 1 429 ? 8.646 -0.234 5.725 1.00 83.81 429 PRO A N 1
ATOM 3185 C CA . PRO A 1 429 ? 8.030 -1.545 5.872 1.00 83.81 429 PRO A CA 1
ATOM 3186 C C . PRO A 1 429 ? 6.526 -1.495 5.579 1.00 83.81 429 PRO A C 1
ATOM 3188 O O . PRO A 1 429 ? 5.827 -0.572 6.000 1.00 83.81 429 PRO A O 1
ATOM 3191 N N . SER A 1 430 ? 6.048 -2.492 4.841 1.00 89.00 430 SER A N 1
ATOM 3192 C CA . SER A 1 430 ? 4.629 -2.725 4.567 1.00 89.00 430 SER A CA 1
ATOM 3193 C C . SER A 1 430 ? 4.085 -3.797 5.504 1.00 89.00 430 SER A C 1
ATOM 3195 O O . SER A 1 430 ? 4.867 -4.641 5.944 1.00 89.00 430 SER A O 1
ATOM 3197 N N . SER A 1 431 ? 2.765 -3.858 5.690 1.00 90.12 431 SER A N 1
ATOM 3198 C CA . SER A 1 431 ? 2.163 -4.968 6.439 1.00 90.12 431 SER A CA 1
ATOM 3199 C C . SER A 1 431 ? 2.550 -6.341 5.863 1.00 90.12 431 SER A C 1
ATOM 3201 O O . SER A 1 431 ? 2.601 -6.525 4.640 1.00 90.12 431 SER A O 1
ATOM 3203 N N . ASP A 1 432 ? 2.787 -7.312 6.749 1.00 88.19 432 ASP A N 1
ATOM 3204 C CA . ASP A 1 432 ? 2.946 -8.732 6.385 1.00 88.19 432 ASP A CA 1
ATOM 3205 C C . ASP A 1 432 ? 1.603 -9.386 5.989 1.00 88.19 432 ASP A C 1
ATOM 3207 O O . ASP A 1 432 ? 1.568 -10.541 5.560 1.00 88.19 432 ASP A O 1
ATOM 3211 N N . PHE A 1 433 ? 0.491 -8.662 6.120 1.00 91.50 433 PHE A N 1
ATOM 3212 C CA . PHE A 1 433 ? -0.861 -9.134 5.841 1.00 91.50 433 PHE A CA 1
ATOM 3213 C C . PHE A 1 433 ? -1.411 -8.523 4.542 1.00 91.50 433 PHE A C 1
ATOM 3215 O O . PHE A 1 433 ? -0.931 -7.479 4.092 1.00 91.50 433 PHE A O 1
ATOM 3222 N N . PRO A 1 434 ? -2.391 -9.169 3.878 1.00 92.12 434 PRO A N 1
ATOM 3223 C CA . PRO A 1 434 ? -3.004 -8.588 2.691 1.00 92.12 434 PRO A CA 1
ATOM 3224 C C . PRO A 1 434 ? -3.648 -7.237 2.999 1.00 92.12 434 PRO A C 1
ATOM 3226 O O . PRO A 1 434 ? -4.323 -7.076 4.018 1.00 92.12 434 PRO A O 1
ATOM 3229 N N . GLN A 1 435 ? -3.445 -6.303 2.074 1.00 93.81 435 GLN A N 1
ATOM 3230 C CA . GLN A 1 435 ? -3.964 -4.943 2.112 1.00 93.81 435 GLN A CA 1
ATOM 3231 C C . GLN A 1 435 ? -5.029 -4.784 1.030 1.00 93.81 435 GLN A C 1
ATOM 3233 O O . GLN A 1 435 ? -4.874 -5.292 -0.083 1.00 93.81 435 GLN A O 1
ATOM 3238 N N . TYR A 1 436 ? -6.080 -4.050 1.351 1.00 95.06 436 TYR A N 1
ATOM 3239 C CA . TYR A 1 436 ? -7.241 -3.841 0.501 1.00 95.06 436 TYR A CA 1
ATOM 3240 C C . TYR A 1 436 ? -7.657 -2.374 0.562 1.00 95.06 436 TYR A C 1
ATOM 3242 O O . TYR A 1 436 ? -7.332 -1.680 1.525 1.00 95.06 436 TYR A O 1
ATOM 3250 N N . ASP A 1 437 ? -8.408 -1.928 -0.439 1.00 95.00 437 ASP A N 1
ATOM 3251 C CA . ASP A 1 437 ? -8.995 -0.590 -0.480 1.00 95.00 437 ASP A CA 1
ATOM 3252 C C . ASP A 1 437 ? -10.511 -0.672 -0.286 1.00 95.00 437 ASP A C 1
ATOM 3254 O O . ASP A 1 437 ? -11.154 -1.658 -0.664 1.00 95.00 437 ASP A O 1
ATOM 3258 N N . LEU A 1 438 ? -11.088 0.373 0.300 1.00 96.31 438 LEU A N 1
ATOM 3259 C CA . LEU A 1 438 ? -12.527 0.539 0.454 1.00 96.31 438 LEU A CA 1
ATOM 3260 C C . LEU A 1 438 ? -12.901 2.012 0.281 1.00 96.31 438 LEU A C 1
ATOM 3262 O O . LEU A 1 438 ? -12.226 2.903 0.794 1.00 96.31 438 LEU A O 1
ATOM 3266 N N . HIS A 1 439 ? -14.008 2.270 -0.414 1.00 96.38 439 HIS A N 1
ATOM 3267 C CA . HIS A 1 439 ? -14.645 3.583 -0.419 1.00 96.38 439 HIS A CA 1
ATOM 3268 C C . HIS A 1 439 ? -15.779 3.590 0.601 1.00 96.38 439 HIS A C 1
ATOM 3270 O O . HIS A 1 439 ? -16.715 2.801 0.498 1.00 96.38 439 HIS A O 1
ATOM 3276 N N . VAL A 1 440 ? -15.695 4.490 1.576 1.00 97.25 440 VAL A N 1
ATOM 3277 C CA . VAL A 1 440 ? -16.669 4.627 2.658 1.00 97.25 440 VAL A CA 1
ATOM 3278 C C . VAL A 1 440 ? -17.463 5.905 2.442 1.00 97.25 440 VAL A C 1
ATOM 3280 O O . VAL A 1 440 ? -16.895 6.993 2.409 1.00 97.25 440 VAL A O 1
ATOM 3283 N N . MET A 1 441 ? -18.780 5.788 2.296 1.00 97.06 441 MET A N 1
ATOM 3284 C CA . MET A 1 441 ? -19.660 6.952 2.179 1.00 97.06 441 MET A CA 1
ATOM 3285 C C . MET A 1 441 ? -19.956 7.497 3.576 1.00 97.06 441 MET A C 1
ATOM 3287 O O . MET A 1 441 ? -20.599 6.813 4.369 1.00 97.06 441 MET A O 1
ATOM 3291 N N . VAL A 1 442 ? -19.499 8.709 3.897 1.00 96.62 442 VAL A N 1
ATOM 3292 C CA . VAL A 1 442 ? -19.676 9.315 5.229 1.00 96.62 442 VAL A CA 1
ATOM 3293 C C . VAL A 1 442 ? -20.556 10.561 5.126 1.00 96.62 442 VAL A C 1
ATOM 3295 O O . VAL A 1 442 ? -20.235 11.446 4.336 1.00 96.62 442 VAL A O 1
ATOM 3298 N N . PRO A 1 443 ? -21.654 10.673 5.892 1.00 94.38 443 PRO A N 1
ATOM 3299 C CA . PRO A 1 443 ? -22.457 11.889 5.939 1.00 94.38 443 PRO A CA 1
ATOM 3300 C C . PRO A 1 443 ? -21.633 13.137 6.281 1.00 94.38 443 PRO A C 1
ATOM 3302 O O . PRO A 1 443 ? -20.819 13.119 7.204 1.00 94.38 443 PRO A O 1
ATOM 3305 N N . THR A 1 444 ? -21.879 14.234 5.566 1.00 91.19 444 THR A N 1
ATOM 3306 C CA . THR A 1 444 ? -21.231 15.532 5.804 1.00 91.19 444 THR A CA 1
ATOM 3307 C C . THR A 1 444 ? -22.270 16.592 6.153 1.00 91.19 444 THR A C 1
ATOM 3309 O O . THR A 1 444 ? -22.868 17.169 5.246 1.00 91.19 444 THR A O 1
ATOM 3312 N N . PRO A 1 445 ? -22.485 16.895 7.447 1.00 77.81 445 PRO A N 1
ATOM 3313 C CA . PRO A 1 445 ? -23.557 17.800 7.872 1.00 77.81 445 PRO A CA 1
ATOM 3314 C C . PRO A 1 445 ? -23.388 19.245 7.381 1.00 77.81 445 PRO A C 1
ATOM 3316 O O . PRO A 1 445 ? -24.366 19.983 7.327 1.00 77.81 445 PRO A O 1
ATOM 3319 N N . PHE A 1 446 ? -22.172 19.646 7.001 1.00 80.12 446 PHE A N 1
ATOM 3320 C CA . PHE A 1 446 ? -21.851 21.006 6.550 1.00 80.12 446 PHE A CA 1
ATOM 3321 C C . PHE A 1 446 ? -21.367 21.060 5.093 1.00 80.12 446 PHE A C 1
ATOM 3323 O O . PHE A 1 446 ? -20.886 22.095 4.634 1.00 80.12 446 PHE A O 1
ATOM 3330 N N . GLY A 1 447 ? -21.461 19.943 4.364 1.00 78.62 447 GLY A N 1
ATOM 3331 C CA . GLY A 1 447 ? -21.026 19.856 2.974 1.00 78.62 447 GLY A CA 1
ATOM 3332 C C . GLY A 1 447 ? -22.077 20.312 1.963 1.00 78.62 447 GLY A C 1
ATOM 3333 O O . GLY A 1 447 ? -23.268 20.235 2.251 1.00 78.62 447 GLY A O 1
ATOM 3334 N N . PRO A 1 448 ? -21.672 20.734 0.745 1.00 79.00 448 PRO A N 1
ATOM 3335 C CA . PRO A 1 448 ? -22.610 20.944 -0.353 1.00 79.00 448 PRO A CA 1
ATOM 3336 C C . PRO A 1 448 ? -23.215 19.612 -0.821 1.00 79.00 448 PRO A C 1
ATOM 3338 O O . PRO A 1 448 ? -24.310 19.590 -1.374 1.00 79.00 448 PRO A O 1
ATOM 3341 N N . ALA A 1 449 ? -22.507 18.501 -0.590 1.00 87.50 449 ALA A N 1
ATOM 3342 C CA . ALA A 1 449 ? -23.020 17.149 -0.740 1.00 87.50 449 ALA A CA 1
ATOM 3343 C C . ALA A 1 449 ? -23.430 16.590 0.635 1.00 87.50 449 ALA A C 1
ATOM 3345 O O . ALA A 1 449 ? -22.752 16.870 1.626 1.00 87.50 449 ALA A O 1
ATOM 3346 N N . PRO A 1 450 ? -24.491 15.765 0.711 1.00 92.06 450 PRO A N 1
ATOM 3347 C CA . PRO A 1 450 ? -24.917 15.143 1.966 1.00 92.06 450 PRO A CA 1
ATOM 3348 C C . PRO A 1 450 ? -23.980 14.016 2.423 1.00 92.06 450 PRO A C 1
ATOM 3350 O O . PRO A 1 450 ? -24.003 13.639 3.592 1.00 92.06 450 PRO A O 1
ATOM 3353 N N . VAL A 1 451 ? -23.169 13.468 1.513 1.00 95.06 451 VAL A N 1
ATOM 3354 C CA . VAL A 1 451 ? -22.209 12.389 1.770 1.00 95.06 451 VAL A CA 1
ATOM 3355 C C . VAL A 1 451 ? -20.879 12.679 1.078 1.00 95.06 451 VAL A C 1
ATOM 3357 O O . VAL A 1 451 ? -20.850 13.199 -0.038 1.00 95.06 451 VAL A O 1
ATOM 3360 N N . LEU A 1 452 ? -19.784 12.292 1.725 1.00 94.25 452 LEU A N 1
ATOM 3361 C CA . LEU A 1 452 ? -18.424 12.357 1.209 1.00 94.25 452 LEU A CA 1
ATOM 3362 C C . LEU A 1 452 ? -17.870 10.934 1.036 1.00 94.25 452 LEU A C 1
ATOM 3364 O O . LEU A 1 452 ? -17.793 10.197 2.023 1.00 94.25 452 LEU A O 1
ATOM 3368 N N . PRO A 1 453 ? -17.459 10.532 -0.181 1.00 96.12 453 PRO A N 1
ATOM 3369 C CA . PRO A 1 453 ? -16.721 9.292 -0.378 1.00 96.12 453 PRO A CA 1
ATOM 3370 C C . PRO A 1 453 ? -15.298 9.429 0.177 1.00 96.12 453 PRO A C 1
ATOM 3372 O O . PRO A 1 453 ? -14.494 10.210 -0.331 1.00 96.12 453 PRO A O 1
ATOM 3375 N N . VAL A 1 454 ? -14.965 8.633 1.188 1.00 95.06 454 VAL A N 1
ATOM 3376 C CA . VAL A 1 454 ? -13.618 8.546 1.757 1.00 95.06 454 VAL A CA 1
ATOM 3377 C C . VAL A 1 454 ? -12.955 7.263 1.273 1.00 95.06 454 VAL A C 1
ATOM 3379 O O . VAL A 1 454 ? -13.417 6.165 1.576 1.00 95.06 454 VAL A O 1
ATOM 3382 N N . HIS A 1 455 ? -11.863 7.391 0.521 1.00 95.06 455 HIS A N 1
ATOM 3383 C CA . HIS A 1 455 ? -10.988 6.258 0.225 1.00 95.06 455 HIS A CA 1
ATOM 3384 C C . HIS A 1 455 ? -10.178 5.897 1.473 1.00 95.06 455 HIS A C 1
ATOM 3386 O O . HIS A 1 455 ? -9.541 6.769 2.066 1.00 95.06 455 HIS A O 1
ATOM 3392 N N . THR A 1 456 ? -10.161 4.623 1.844 1.00 96.12 456 THR A N 1
ATOM 3393 C CA . THR A 1 456 ? -9.323 4.095 2.920 1.00 96.12 456 THR A CA 1
ATOM 3394 C C . THR A 1 456 ? -8.716 2.759 2.525 1.00 96.12 456 THR A C 1
ATOM 3396 O O . THR A 1 456 ? -9.258 2.024 1.698 1.00 96.12 456 THR A O 1
ATOM 3399 N N . ARG A 1 45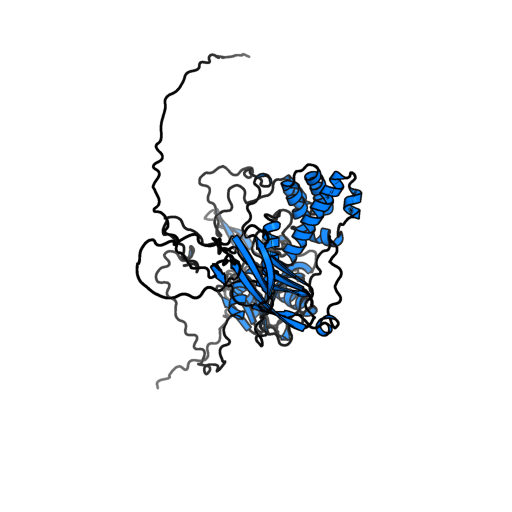7 ? -7.593 2.439 3.157 1.00 96.00 457 ARG A N 1
ATOM 3400 C CA . ARG A 1 457 ? -6.929 1.149 3.073 1.00 96.00 457 ARG A CA 1
ATOM 3401 C C . ARG A 1 457 ? -7.138 0.391 4.379 1.00 96.00 457 ARG A C 1
ATOM 3403 O O . ARG A 1 457 ? -7.163 0.979 5.456 1.00 96.00 457 ARG A O 1
ATOM 3410 N N . TYR A 1 458 ? -7.235 -0.927 4.299 1.00 97.31 458 TYR A N 1
ATOM 3411 C CA . TYR A 1 458 ? -7.307 -1.794 5.469 1.00 97.31 458 TYR A CA 1
ATOM 3412 C C . TYR A 1 458 ? -6.536 -3.097 5.259 1.00 97.31 458 TYR A C 1
ATOM 3414 O O . TYR A 1 458 ? -6.217 -3.477 4.131 1.00 97.31 458 TYR A O 1
ATOM 3422 N N . THR A 1 459 ? -6.232 -3.792 6.351 1.00 96.50 459 THR A N 1
ATOM 3423 C CA . THR A 1 459 ? -5.600 -5.112 6.349 1.00 96.50 459 THR A CA 1
ATOM 3424 C C . THR A 1 459 ? -6.529 -6.155 6.950 1.00 96.50 459 THR A C 1
ATOM 3426 O O . THR A 1 459 ? -7.327 -5.860 7.838 1.00 96.50 459 THR A O 1
ATOM 3429 N N . ILE A 1 460 ? -6.430 -7.392 6.458 1.00 96.38 460 ILE A N 1
ATOM 3430 C CA . ILE A 1 460 ? -7.041 -8.563 7.102 1.00 96.38 460 ILE A CA 1
ATOM 3431 C C . ILE A 1 460 ? -5.911 -9.512 7.472 1.00 96.38 460 ILE A C 1
ATOM 3433 O O . ILE A 1 460 ? -5.373 -10.224 6.622 1.00 96.38 460 ILE A O 1
ATOM 3437 N N . ALA A 1 461 ? -5.563 -9.538 8.750 1.00 95.69 461 ALA A N 1
ATOM 3438 C CA . ALA A 1 461 ? -4.618 -10.491 9.290 1.00 95.69 461 ALA A CA 1
ATOM 3439 C C . ALA A 1 461 ? -5.371 -11.698 9.838 1.00 95.69 461 ALA A C 1
ATOM 3441 O O . ALA A 1 461 ? -6.201 -11.556 10.731 1.00 95.69 461 ALA A O 1
ATOM 3442 N N . GLN A 1 462 ? -5.076 -12.892 9.332 1.00 94.44 462 GLN A N 1
ATOM 3443 C CA . GLN A 1 462 ? -5.699 -14.130 9.792 1.00 94.44 462 GLN A CA 1
ATOM 3444 C C . GLN A 1 462 ? -4.644 -15.082 10.343 1.00 94.44 462 GLN A C 1
ATOM 3446 O O . GLN A 1 462 ? -3.618 -15.324 9.698 1.00 94.44 462 GLN A O 1
ATOM 3451 N N . SER A 1 463 ? -4.907 -15.634 11.528 1.00 91.88 463 SER A N 1
ATOM 3452 C CA . SER A 1 463 ? -4.011 -16.607 12.145 1.00 91.88 463 SER A CA 1
ATOM 3453 C C . SER A 1 463 ? -3.912 -17.867 11.284 1.00 91.88 463 SER A C 1
ATOM 3455 O O . SER A 1 463 ? -4.914 -18.404 10.814 1.00 91.88 463 SER A O 1
ATOM 3457 N N . GLN A 1 464 ? -2.680 -18.336 11.089 1.00 81.88 464 GLN A N 1
ATOM 3458 C CA . GLN A 1 464 ? -2.375 -19.577 10.369 1.00 81.88 464 GLN A CA 1
ATOM 3459 C C . GLN A 1 464 ? -2.349 -20.799 11.301 1.00 81.88 464 GLN A C 1
ATOM 3461 O O . GLN A 1 464 ? -2.138 -21.924 10.855 1.00 81.88 464 GLN A O 1
ATOM 3466 N N . THR A 1 465 ? -2.546 -20.596 12.606 1.00 80.44 465 THR A N 1
ATOM 3467 C CA . THR A 1 465 ? -2.466 -21.667 13.597 1.00 80.44 465 THR A CA 1
ATOM 3468 C C . THR A 1 465 ? -3.746 -22.509 13.548 1.00 80.44 465 THR A C 1
ATOM 3470 O O . THR A 1 465 ? -4.830 -21.964 13.785 1.00 80.44 465 THR A O 1
ATOM 3473 N N . PRO A 1 466 ? -3.666 -23.836 13.310 1.00 76.88 466 PRO A N 1
ATOM 3474 C CA . PRO A 1 466 ? -4.843 -24.700 13.242 1.00 76.88 466 PRO A CA 1
ATOM 3475 C C . PRO A 1 466 ? -5.740 -24.531 14.469 1.00 76.88 466 PRO A C 1
ATOM 3477 O O . PRO A 1 466 ? -5.258 -24.583 15.600 1.00 76.88 466 PRO A O 1
ATOM 3480 N N . ASN A 1 467 ? -7.047 -24.344 14.261 1.00 79.12 467 ASN A N 1
ATOM 3481 C CA . ASN A 1 467 ? -8.074 -24.091 15.284 1.00 79.12 467 ASN A CA 1
ATOM 3482 C C . ASN A 1 467 ? -8.045 -22.690 15.947 1.00 79.12 467 ASN A C 1
ATOM 3484 O O . ASN A 1 467 ? -8.815 -22.456 16.882 1.00 79.12 467 ASN A O 1
ATOM 3488 N N . ASN A 1 468 ? -7.142 -21.778 15.552 1.00 80.31 468 ASN A N 1
ATOM 3489 C CA . ASN A 1 468 ? -7.115 -20.403 16.057 1.00 80.31 468 ASN A CA 1
ATOM 3490 C C . ASN A 1 468 ? -7.713 -19.508 14.982 1.00 80.31 468 ASN A C 1
ATOM 3492 O O . ASN A 1 468 ? -6.996 -18.869 14.229 1.00 80.31 468 ASN A O 1
ATOM 3496 N N . ASN A 1 469 ? -9.035 -19.476 14.883 1.00 91.44 469 ASN A N 1
ATOM 3497 C CA . ASN A 1 469 ? -9.693 -18.684 13.849 1.00 91.44 469 ASN A CA 1
ATOM 3498 C C . ASN A 1 469 ? -9.796 -17.221 14.311 1.00 91.44 469 ASN A C 1
ATOM 3500 O O . ASN A 1 469 ? -10.891 -16.692 14.466 1.00 91.44 469 ASN A O 1
ATOM 3504 N N . LEU A 1 470 ? -8.669 -16.593 14.646 1.00 95.69 470 LEU A N 1
ATOM 3505 C CA . LEU A 1 470 ? -8.604 -15.181 15.009 1.00 95.69 470 LEU A CA 1
ATOM 3506 C C . LEU A 1 470 ? -8.251 -14.359 13.771 1.00 95.69 470 LEU A C 1
ATOM 3508 O O . LEU A 1 470 ? -7.309 -14.687 13.046 1.00 95.69 470 LEU A O 1
ATOM 3512 N N . VAL A 1 471 ? -8.997 -13.280 13.569 1.00 97.44 471 VAL A N 1
ATOM 3513 C CA . VAL A 1 471 ? -8.765 -12.290 12.523 1.00 97.44 471 VAL A CA 1
ATOM 3514 C C . VAL A 1 471 ? -8.623 -10.920 13.167 1.00 97.44 471 VAL A C 1
ATOM 3516 O O . VAL A 1 471 ? -9.445 -10.551 14.003 1.00 97.44 471 VAL A O 1
ATOM 3519 N N . VAL A 1 472 ? -7.609 -10.163 12.763 1.00 97.88 472 VAL A N 1
ATOM 3520 C CA . VAL A 1 472 ? -7.467 -8.742 13.090 1.00 97.88 472 VAL A CA 1
ATOM 3521 C C . VAL A 1 472 ? -7.698 -7.946 11.813 1.00 97.88 472 VAL A C 1
ATOM 3523 O O . VAL A 1 472 ? -7.058 -8.209 10.795 1.00 97.88 472 VAL A O 1
ATOM 3526 N N . ILE A 1 473 ? -8.631 -6.999 11.862 1.00 98.31 473 ILE A N 1
ATOM 3527 C CA . ILE A 1 473 ? -8.880 -6.042 10.783 1.00 98.31 473 ILE A CA 1
ATOM 3528 C C . ILE A 1 473 ? -8.403 -4.682 11.267 1.00 98.31 473 ILE A C 1
ATOM 3530 O O . ILE A 1 473 ? -8.941 -4.171 12.245 1.00 98.31 473 ILE A O 1
ATOM 3534 N N . ALA A 1 474 ? -7.408 -4.109 10.598 1.00 98.00 474 ALA A N 1
ATOM 3535 C CA . ALA A 1 474 ? -6.904 -2.768 10.880 1.00 98.00 474 ALA A CA 1
ATOM 3536 C C . ALA A 1 474 ? -7.197 -1.858 9.688 1.00 98.00 474 ALA A C 1
ATOM 3538 O O . ALA A 1 474 ? -7.015 -2.279 8.550 1.00 98.00 474 ALA A O 1
ATOM 3539 N N . MET A 1 475 ? -7.643 -0.629 9.928 1.00 97.81 475 MET A N 1
ATOM 3540 C CA . MET A 1 475 ? -7.999 0.327 8.871 1.00 97.81 475 MET A CA 1
ATOM 3541 C C . MET A 1 475 ? -7.249 1.638 9.045 1.00 97.81 475 MET A C 1
ATOM 3543 O O . MET A 1 475 ? -7.022 2.054 10.179 1.00 97.81 475 MET A O 1
ATOM 3547 N N . ASP A 1 476 ? -6.921 2.291 7.935 1.00 97.06 476 ASP A N 1
ATOM 3548 C CA . ASP A 1 476 ? -6.413 3.654 7.943 1.00 97.06 476 ASP A CA 1
ATOM 3549 C C . ASP A 1 476 ? -7.567 4.633 8.222 1.00 97.06 476 ASP A C 1
ATOM 3551 O O . ASP A 1 476 ? -8.605 4.626 7.548 1.00 97.06 476 ASP A O 1
ATOM 3555 N N . LEU A 1 477 ? -7.396 5.487 9.227 1.00 96.69 477 LEU A N 1
ATOM 3556 C CA . LEU A 1 477 ? -8.327 6.577 9.495 1.00 96.69 477 LEU A CA 1
ATOM 3557 C C . LEU A 1 477 ? -8.200 7.665 8.419 1.00 96.69 477 LEU A C 1
ATOM 3559 O O . LEU A 1 477 ? -7.128 7.826 7.834 1.00 96.69 477 LEU A O 1
ATOM 3563 N N . PRO A 1 478 ? -9.263 8.444 8.149 1.00 94.75 478 PRO A N 1
ATOM 3564 C CA . PRO A 1 478 ? -9.182 9.550 7.203 1.00 94.75 478 PRO A CA 1
ATOM 3565 C C . PRO A 1 478 ? -8.032 10.502 7.566 1.00 94.75 478 PRO A C 1
ATOM 3567 O O . PRO A 1 478 ? -7.797 10.737 8.751 1.00 94.75 478 PRO A O 1
ATOM 3570 N N . THR A 1 479 ? -7.322 11.061 6.577 1.00 90.75 479 THR A N 1
ATOM 3571 C CA . THR A 1 479 ? -6.086 11.867 6.771 1.00 90.75 479 THR A CA 1
ATOM 3572 C C . THR A 1 479 ? -4.927 11.160 7.485 1.00 90.75 479 THR A C 1
ATOM 3574 O O . THR A 1 479 ? -3.964 11.809 7.875 1.00 90.75 479 THR A O 1
ATOM 3577 N N . SER A 1 480 ? -4.988 9.843 7.677 1.00 90.56 480 SER A N 1
ATOM 3578 C CA . SER A 1 480 ? -3.906 9.046 8.262 1.00 90.56 480 SER A CA 1
ATOM 3579 C C . SER A 1 480 ? -3.510 7.900 7.334 1.00 90.56 480 SER A C 1
ATOM 3581 O O . SER A 1 480 ? -4.279 7.486 6.463 1.00 90.56 480 SER A O 1
ATOM 3583 N N . GLY A 1 481 ? -2.294 7.382 7.517 1.00 88.75 481 GLY A N 1
ATOM 3584 C CA . GLY A 1 481 ? -1.746 6.312 6.688 1.00 88.75 481 GLY A CA 1
ATOM 3585 C C . GLY A 1 481 ? -1.833 6.625 5.193 1.00 88.75 481 GLY A C 1
ATOM 3586 O O . GLY A 1 481 ? -1.206 7.566 4.711 1.00 88.75 481 GLY A O 1
ATOM 3587 N N . TYR A 1 482 ? -2.602 5.812 4.468 1.00 91.50 482 TYR A N 1
ATOM 3588 C CA . TYR A 1 482 ? -2.794 5.909 3.016 1.00 91.50 482 TYR A CA 1
ATOM 3589 C C . TYR A 1 482 ? -4.272 6.144 2.656 1.00 91.50 482 TYR A C 1
ATOM 3591 O O . TYR A 1 482 ? -4.710 5.872 1.534 1.00 91.50 482 TYR A O 1
ATOM 3599 N N . ALA A 1 483 ? -5.062 6.634 3.617 1.00 92.31 483 ALA A N 1
ATOM 3600 C CA . ALA A 1 483 ? -6.415 7.105 3.367 1.00 92.31 483 ALA A CA 1
ATOM 3601 C C . ALA A 1 483 ? -6.408 8.473 2.663 1.00 92.31 483 ALA A C 1
ATOM 3603 O O . ALA A 1 483 ? -5.430 9.220 2.689 1.00 92.31 483 ALA A O 1
ATOM 3604 N N . GLY A 1 484 ? -7.530 8.811 2.028 1.00 89.50 484 GLY A N 1
ATOM 3605 C CA . GLY A 1 484 ? -7.706 10.109 1.386 1.00 89.50 484 GLY A CA 1
ATOM 3606 C C . GLY A 1 484 ? -7.668 11.266 2.389 1.00 89.50 484 GLY A C 1
ATOM 3607 O O . GLY A 1 484 ? -8.149 11.152 3.521 1.00 89.50 484 GLY A O 1
ATOM 3608 N N . ASN A 1 485 ? -7.136 12.406 1.942 1.00 89.81 485 ASN A N 1
ATOM 3609 C CA . ASN A 1 485 ? -7.198 13.643 2.710 1.00 89.81 485 ASN A CA 1
ATOM 3610 C C . ASN A 1 485 ? -8.636 14.153 2.809 1.00 89.81 485 ASN A C 1
ATOM 3612 O O . ASN A 1 485 ? -9.388 14.175 1.834 1.00 89.81 485 ASN A O 1
ATOM 3616 N N . LEU A 1 486 ? -8.994 14.602 4.006 1.00 90.50 486 LEU A N 1
ATOM 3617 C CA . LEU A 1 486 ? -10.282 15.197 4.293 1.00 90.50 486 LEU A CA 1
ATOM 3618 C C . LEU A 1 486 ? -10.270 16.693 3.948 1.00 90.50 486 LEU A C 1
ATOM 3620 O O . LEU A 1 486 ? -9.332 17.400 4.326 1.00 90.50 486 LEU A O 1
ATOM 3624 N N . PRO A 1 487 ? -11.331 17.223 3.314 1.00 89.88 487 PRO A N 1
ATOM 3625 C CA . PRO A 1 487 ? -11.535 18.662 3.226 1.00 89.88 487 PRO A CA 1
ATOM 3626 C C . PRO A 1 487 ? -11.933 19.193 4.614 1.00 89.88 487 PRO A C 1
ATOM 3628 O O . PRO A 1 487 ? -13.109 19.230 4.969 1.00 89.88 487 PRO A O 1
ATOM 3631 N N . TYR A 1 488 ? -10.954 19.579 5.437 1.00 86.50 488 TYR A N 1
ATOM 3632 C CA . TYR A 1 488 ? -11.190 19.960 6.839 1.00 86.50 488 TYR A CA 1
ATOM 3633 C C . TYR A 1 488 ? -12.143 21.154 6.992 1.00 86.50 488 TYR A C 1
ATOM 3635 O O . TYR A 1 488 ? -12.913 21.198 7.948 1.00 86.50 488 TYR A O 1
ATOM 3643 N N . THR A 1 489 ? -12.156 22.083 6.031 1.00 87.94 489 THR A N 1
ATOM 3644 C CA . THR A 1 489 ? -13.104 23.210 5.993 1.00 87.94 489 THR A CA 1
ATOM 3645 C C . THR A 1 489 ? -14.554 22.754 5.863 1.00 87.94 489 THR A C 1
ATOM 3647 O O . THR A 1 489 ? -15.458 23.474 6.273 1.00 87.94 489 THR A O 1
ATOM 3650 N N . LEU A 1 490 ? -14.773 21.556 5.322 1.00 88.94 490 LEU A N 1
ATOM 3651 C CA . LEU A 1 490 ? -16.083 20.943 5.158 1.00 88.94 490 LEU A CA 1
ATOM 3652 C C . LEU A 1 490 ? -16.536 20.176 6.395 1.00 88.94 490 LEU A C 1
ATOM 3654 O O . LEU A 1 490 ? -17.711 20.165 6.740 1.00 88.94 490 LEU A O 1
ATOM 3658 N N . ILE A 1 491 ? -15.600 19.465 7.015 1.00 91.19 491 ILE A N 1
ATOM 3659 C CA . ILE A 1 491 ? -15.907 18.479 8.053 1.00 91.19 491 ILE A CA 1
ATOM 3660 C C . ILE A 1 491 ? -15.823 19.102 9.437 1.00 91.19 491 ILE A C 1
ATOM 3662 O O . ILE A 1 491 ? -16.635 18.799 10.304 1.00 91.19 491 ILE A O 1
ATOM 3666 N N . SER A 1 492 ? -14.845 19.979 9.642 1.00 91.50 492 SER A N 1
ATOM 3667 C CA . SER A 1 492 ? -14.565 20.605 10.925 1.00 91.50 492 SER A CA 1
ATOM 3668 C C . SER A 1 492 ? -14.176 22.074 10.729 1.00 91.50 492 SER A C 1
ATOM 3670 O O . SER A 1 492 ? -13.052 22.459 11.065 1.00 91.50 492 SER A O 1
ATOM 3672 N N . PRO A 1 493 ? -15.074 22.911 10.166 1.00 89.94 493 PRO A N 1
ATOM 3673 C CA . PRO A 1 493 ? -14.814 24.337 10.013 1.00 89.94 493 PRO A CA 1
ATOM 3674 C C . PRO A 1 493 ? -14.520 24.975 11.372 1.00 89.94 493 PRO A C 1
ATOM 3676 O O . PRO A 1 493 ? -15.190 24.689 12.366 1.00 89.94 493 PRO A O 1
ATOM 3679 N N . LEU A 1 494 ? -13.532 25.875 11.403 1.00 86.31 494 LEU A N 1
ATOM 3680 C CA . LEU A 1 494 ? -13.075 26.522 12.639 1.00 86.31 494 LEU A CA 1
ATOM 3681 C C . LEU A 1 494 ? -14.225 27.182 13.408 1.00 86.31 494 LEU A C 1
ATOM 3683 O O . LEU A 1 494 ? -14.270 27.060 14.626 1.00 86.31 494 LEU A O 1
ATOM 3687 N N . THR A 1 495 ? -15.187 27.777 12.695 1.00 86.62 495 THR A N 1
ATOM 3688 C CA . THR A 1 495 ? -16.374 28.438 13.261 1.00 86.62 495 THR A CA 1
ATOM 3689 C C . THR A 1 495 ? -17.240 27.533 14.137 1.00 86.62 495 THR A C 1
ATOM 3691 O O . THR A 1 495 ? -17.953 28.041 14.997 1.00 86.62 495 THR A O 1
ATOM 3694 N N . LEU A 1 496 ? -17.190 26.211 13.945 1.00 86.81 496 LEU A N 1
ATOM 3695 C CA . LEU A 1 496 ? -17.913 25.252 14.782 1.00 86.81 496 LEU A CA 1
ATOM 3696 C C . LEU A 1 496 ? -17.117 24.808 16.001 1.00 86.81 496 LEU A C 1
ATOM 3698 O O . LEU A 1 496 ? -17.715 24.477 17.021 1.00 86.81 496 LEU A O 1
ATOM 3702 N N . ILE A 1 497 ? -15.788 24.773 15.898 1.00 85.44 497 ILE A N 1
ATOM 3703 C CA . ILE A 1 497 ? -14.912 24.341 16.994 1.00 85.44 497 ILE A CA 1
ATOM 3704 C C . ILE A 1 497 ? -14.782 25.465 18.026 1.00 85.44 497 ILE A C 1
ATOM 3706 O O . ILE A 1 497 ? -14.659 25.199 19.219 1.00 85.44 497 ILE A O 1
ATOM 3710 N N . GLY A 1 498 ? -14.828 26.721 17.582 1.00 85.88 498 GLY A N 1
ATOM 3711 C CA . GLY A 1 498 ? -14.731 27.888 18.446 1.00 85.88 498 GLY A CA 1
ATOM 3712 C C . GLY A 1 498 ? -14.528 29.179 17.675 1.00 85.88 498 GLY A C 1
ATOM 3713 O O . GLY A 1 498 ? -14.367 29.202 16.456 1.00 85.88 498 GLY A O 1
ATOM 3714 N N . THR A 1 499 ? -14.511 30.283 18.406 1.00 84.19 499 THR A N 1
ATOM 3715 C CA . THR A 1 499 ? -14.114 31.579 17.856 1.00 84.19 499 THR A CA 1
ATOM 3716 C C . THR A 1 499 ? -12.799 32.009 18.492 1.00 84.19 499 THR A C 1
ATOM 3718 O O . THR A 1 499 ? -12.680 31.923 19.721 1.00 84.19 499 THR A O 1
ATOM 3721 N N . PRO A 1 500 ? -11.826 32.508 17.705 1.00 81.06 500 PRO A N 1
ATOM 3722 C CA . PRO A 1 500 ? -10.678 33.203 18.265 1.00 81.06 500 PRO A CA 1
ATOM 3723 C C . PRO A 1 500 ? -11.164 34.296 19.216 1.00 81.06 500 PRO A C 1
ATOM 3725 O O . PRO A 1 500 ? -12.063 35.071 18.878 1.00 81.06 500 PRO A O 1
ATOM 3728 N N . LYS A 1 501 ? -10.598 34.338 20.415 1.00 81.00 501 LYS A N 1
ATOM 3729 C CA . LYS A 1 501 ? -10.926 35.328 21.433 1.00 81.00 501 LYS A CA 1
ATOM 3730 C C . LYS A 1 501 ? -9.635 35.979 21.882 1.00 81.00 501 LYS A C 1
ATOM 3732 O O . LYS A 1 501 ? -8.691 35.294 22.235 1.00 81.00 501 LYS A O 1
ATOM 3737 N N . THR A 1 502 ? -9.589 37.300 21.924 1.00 80.00 502 THR A N 1
ATOM 3738 C CA . THR A 1 502 ? -8.479 37.985 22.590 1.00 80.00 502 THR A CA 1
ATOM 3739 C C . THR A 1 502 ? -8.851 38.158 24.052 1.00 80.00 502 THR A C 1
ATOM 3741 O O . THR A 1 502 ? -9.920 38.695 24.349 1.00 80.00 502 THR A O 1
ATOM 3744 N N . VAL A 1 503 ? -7.999 37.709 24.978 1.00 78.94 503 VAL A N 1
ATOM 3745 C CA . VAL A 1 503 ? -8.180 38.020 26.402 1.00 78.94 503 VAL A CA 1
ATOM 3746 C C . VAL A 1 503 ? -7.861 39.509 26.584 1.00 78.94 503 VAL A C 1
ATOM 3748 O O . VAL A 1 503 ? -6.687 39.873 26.471 1.00 78.94 503 VAL A O 1
ATOM 3751 N N . PRO A 1 504 ? -8.850 40.389 26.854 1.00 81.00 504 PRO A N 1
ATOM 3752 C CA . PRO A 1 504 ? -8.655 41.838 26.726 1.00 81.00 504 PRO A CA 1
ATOM 3753 C C . PRO A 1 504 ? -7.562 42.395 27.641 1.00 81.00 504 PRO A C 1
ATOM 3755 O O . PRO A 1 504 ? -6.912 43.374 27.298 1.00 81.00 504 PRO A O 1
ATOM 3758 N N . LEU A 1 505 ? -7.337 41.754 28.793 1.00 82.38 505 LEU A N 1
ATOM 3759 C CA . LEU A 1 505 ? -6.376 42.214 29.795 1.00 82.38 505 LEU A CA 1
ATOM 3760 C C . LEU A 1 505 ? -4.920 41.830 29.482 1.00 82.38 505 LEU A C 1
ATOM 3762 O O . LEU A 1 505 ? -4.004 42.485 29.962 1.00 82.38 505 LEU A O 1
ATOM 3766 N N . LEU A 1 506 ? -4.701 40.757 28.717 1.00 81.94 506 LEU A N 1
ATOM 3767 C CA . LEU A 1 506 ? -3.362 40.211 28.460 1.00 81.94 506 LEU A CA 1
ATOM 3768 C C . LEU A 1 506 ? -2.944 40.337 26.990 1.00 81.94 506 LEU A C 1
ATOM 3770 O O . LEU A 1 506 ? -1.792 40.076 26.664 1.00 81.94 506 LEU A O 1
ATOM 3774 N N . ASN A 1 507 ? -3.874 40.715 26.104 1.00 79.44 507 ASN A N 1
ATOM 3775 C CA . ASN A 1 507 ? -3.697 40.679 24.650 1.00 79.44 507 ASN A CA 1
ATOM 3776 C C . ASN A 1 507 ? -3.162 39.319 24.151 1.00 79.44 507 ASN A C 1
ATOM 3778 O O . ASN A 1 507 ? -2.434 39.242 23.164 1.00 79.44 507 ASN A O 1
ATOM 3782 N N . ILE A 1 508 ? -3.505 38.242 24.866 1.00 74.56 508 ILE A N 1
ATOM 3783 C CA . ILE A 1 508 ? -3.124 36.878 24.507 1.00 74.56 508 ILE A CA 1
ATOM 3784 C C . ILE A 1 508 ? -4.251 36.303 23.642 1.00 74.56 508 ILE A C 1
ATOM 3786 O O . ILE A 1 508 ? -5.420 36.386 24.046 1.00 74.56 508 ILE A O 1
ATOM 3790 N N . PRO A 1 509 ? -3.930 35.745 22.462 1.00 71.75 509 PRO A N 1
ATOM 3791 C CA . PRO A 1 509 ? -4.891 34.987 21.680 1.00 71.75 509 PRO A CA 1
ATOM 3792 C C . PRO A 1 509 ? -5.301 33.728 22.454 1.00 71.75 509 PRO A C 1
ATOM 3794 O O . PRO A 1 509 ? -4.465 32.918 22.845 1.00 71.75 509 PRO A O 1
ATOM 3797 N N . ASP A 1 510 ? -6.599 33.586 22.667 1.00 76.31 510 ASP A N 1
ATOM 3798 C CA . ASP A 1 510 ? -7.276 32.432 23.246 1.00 76.31 510 ASP A CA 1
ATOM 3799 C C . ASP A 1 510 ? -8.275 31.871 22.217 1.00 76.31 510 ASP A C 1
ATOM 3801 O O . ASP A 1 510 ? -8.583 32.496 21.193 1.00 76.31 510 ASP A O 1
ATOM 3805 N N . PHE A 1 511 ? -8.786 30.672 22.464 1.00 76.44 511 PHE A N 1
ATOM 3806 C CA . PHE A 1 511 ? -9.750 30.011 21.598 1.00 76.44 511 PHE A CA 1
ATOM 3807 C C . PHE A 1 511 ? -10.970 29.602 22.420 1.00 76.44 511 PHE A C 1
ATOM 3809 O O . PHE A 1 511 ? -10.915 28.681 23.233 1.00 76.44 511 PHE A O 1
ATOM 3816 N N . ALA A 1 512 ? -12.096 30.288 22.206 1.00 76.75 512 ALA A N 1
ATOM 3817 C CA . ALA A 1 512 ? -13.345 29.973 22.888 1.00 76.75 512 ALA A CA 1
ATOM 3818 C C . ALA A 1 512 ? -13.957 28.702 22.280 1.00 76.75 512 ALA A C 1
ATOM 3820 O O . ALA A 1 512 ? -14.791 28.779 21.376 1.00 76.75 512 ALA A O 1
ATOM 3821 N N . ALA A 1 513 ? -13.494 27.538 22.742 1.00 79.88 513 ALA A N 1
ATOM 3822 C CA . ALA A 1 513 ? -13.963 26.246 22.263 1.00 79.88 513 ALA A CA 1
ATOM 3823 C C . ALA A 1 513 ? -15.457 26.055 22.574 1.00 79.88 513 ALA A C 1
ATOM 3825 O O . ALA A 1 513 ? -15.894 26.235 23.710 1.00 79.88 513 ALA A O 1
ATOM 3826 N N . THR A 1 514 ? -16.240 25.643 21.579 1.00 80.88 514 THR A N 1
ATOM 3827 C CA . THR A 1 514 ? -17.679 25.355 21.736 1.00 80.88 514 THR A CA 1
ATOM 3828 C C . THR A 1 514 ? -17.945 24.030 22.455 1.00 80.88 514 THR A C 1
ATOM 3830 O O . THR A 1 514 ? -19.074 23.760 22.852 1.00 80.88 514 THR A O 1
ATOM 3833 N N . GLY A 1 515 ? -16.923 23.174 22.580 1.00 82.62 515 GLY A N 1
ATOM 3834 C CA . GLY A 1 515 ? -17.051 21.781 23.022 1.00 82.62 515 GLY A CA 1
ATOM 3835 C C . GLY A 1 515 ? -17.455 20.808 21.907 1.00 82.62 515 GLY A C 1
ATOM 3836 O O . GLY A 1 515 ? -17.399 19.595 22.100 1.00 82.62 515 GLY A O 1
ATOM 3837 N N . VAL A 1 516 ? -17.809 21.303 20.718 1.00 85.81 516 VAL A N 1
ATOM 3838 C CA . VAL A 1 516 ? -18.118 20.444 19.569 1.00 85.81 516 VAL A CA 1
ATOM 3839 C C . VAL A 1 516 ? -16.819 19.879 18.992 1.00 85.81 516 VAL A C 1
ATOM 3841 O O . VAL A 1 516 ? -15.803 20.570 18.906 1.00 85.81 516 VAL A O 1
ATOM 3844 N N . THR A 1 517 ? -16.848 18.614 18.565 1.00 90.00 517 THR A N 1
ATOM 3845 C CA . THR A 1 517 ? -15.689 17.928 17.968 1.00 90.00 517 THR A CA 1
ATOM 3846 C C . THR A 1 517 ? -16.046 17.325 16.604 1.00 90.00 517 THR A C 1
ATOM 3848 O O . THR A 1 517 ? -15.998 16.104 16.455 1.00 90.00 517 THR A O 1
ATOM 3851 N N . PRO A 1 518 ? -16.376 18.149 15.582 1.00 91.62 518 PRO A N 1
ATOM 3852 C CA . PRO A 1 518 ? -16.940 17.656 14.322 1.00 91.62 518 PRO A CA 1
ATOM 3853 C C . PRO A 1 518 ? -16.046 16.633 13.615 1.00 91.62 518 PRO A C 1
ATOM 3855 O O . PRO A 1 518 ? -16.539 15.661 13.051 1.00 91.62 518 PRO A O 1
ATOM 3858 N N . LEU A 1 519 ? -14.721 16.808 13.693 1.00 92.25 519 LEU A N 1
ATOM 3859 C CA . LEU A 1 519 ? -13.766 15.840 13.155 1.00 92.25 519 LEU A CA 1
ATOM 3860 C C . LEU A 1 519 ? -13.860 14.473 13.853 1.00 92.25 519 LEU A C 1
ATOM 3862 O O . LEU A 1 519 ? -13.834 13.446 13.183 1.00 92.25 519 LEU A O 1
ATOM 3866 N N . LEU A 1 520 ? -13.991 14.444 15.183 1.00 92.94 520 LEU A N 1
ATOM 3867 C CA . LEU A 1 520 ? -14.124 13.190 15.932 1.00 92.94 520 LEU A CA 1
ATOM 3868 C C . LEU A 1 520 ? -15.477 12.524 15.668 1.00 92.94 520 LEU A C 1
ATOM 3870 O O . LEU A 1 520 ? -15.527 11.306 15.529 1.00 92.94 520 LEU A O 1
ATOM 3874 N N . ASP A 1 521 ? -16.551 13.310 15.555 1.00 93.25 521 ASP A N 1
ATOM 3875 C CA . ASP A 1 521 ? -17.871 12.806 15.156 1.00 93.25 521 ASP A CA 1
ATOM 3876 C C . ASP A 1 521 ? -17.831 12.200 13.746 1.00 93.25 521 ASP A C 1
ATOM 3878 O O . ASP A 1 521 ? -18.357 11.111 13.516 1.00 93.25 521 ASP A O 1
ATOM 3882 N N . PHE A 1 522 ? -17.142 12.859 12.814 1.00 95.19 522 PHE A N 1
ATOM 3883 C CA . PHE A 1 522 ? -16.944 12.350 11.462 1.00 95.19 522 PHE A CA 1
ATOM 3884 C C . PHE A 1 522 ? -16.152 11.036 11.450 1.00 95.19 522 PHE A C 1
ATOM 3886 O O . PHE A 1 522 ? -16.567 10.087 10.788 1.00 95.19 522 PHE A O 1
ATOM 3893 N N . ILE A 1 523 ? -15.040 10.948 12.194 1.00 96.00 523 ILE A N 1
ATOM 3894 C CA . ILE A 1 523 ? -14.234 9.719 12.289 1.00 96.00 523 ILE A CA 1
ATOM 3895 C C . ILE A 1 523 ? -15.046 8.584 12.934 1.00 96.00 523 ILE A C 1
ATOM 3897 O O . ILE A 1 523 ? -14.990 7.448 12.464 1.00 96.00 523 ILE A O 1
ATOM 3901 N N . GLU A 1 524 ? -15.841 8.880 13.966 1.00 95.62 524 GLU A N 1
ATOM 3902 C CA . GLU A 1 524 ? -16.728 7.906 14.610 1.00 95.62 524 GLU A CA 1
ATOM 3903 C C . GLU A 1 524 ? -17.736 7.318 13.605 1.00 95.62 524 GLU A C 1
ATOM 3905 O O . GLU A 1 524 ? -17.854 6.096 13.487 1.00 95.62 524 GLU A O 1
ATOM 3910 N N . VAL A 1 525 ? -18.414 8.174 12.829 1.00 96.50 525 VAL A N 1
ATOM 3911 C CA . VAL A 1 525 ? -19.358 7.745 11.780 1.00 96.50 525 VAL A CA 1
ATOM 3912 C C . VAL A 1 525 ? -18.640 7.006 10.649 1.00 96.50 525 VAL A C 1
ATOM 3914 O O . VAL A 1 525 ? -19.150 5.999 10.157 1.00 96.50 525 VAL A O 1
ATOM 3917 N N . PHE A 1 526 ? -17.439 7.446 10.266 1.00 97.56 526 PHE A N 1
ATOM 3918 C CA . PHE A 1 526 ? -16.611 6.753 9.282 1.00 97.56 526 PHE A CA 1
ATOM 3919 C C . PHE A 1 526 ? -16.315 5.309 9.706 1.00 97.56 526 PHE A C 1
ATOM 3921 O O . PHE A 1 526 ? -16.469 4.414 8.884 1.00 97.56 526 PHE A O 1
ATOM 3928 N N . ILE A 1 527 ? -15.954 5.048 10.968 1.00 98.06 527 ILE A N 1
ATOM 3929 C CA . ILE A 1 527 ? -15.647 3.686 11.447 1.00 98.06 527 ILE A CA 1
ATOM 3930 C C . ILE A 1 527 ? -16.879 2.768 11.368 1.00 98.06 527 ILE A C 1
ATOM 3932 O O . ILE A 1 527 ? -16.776 1.597 10.974 1.00 98.06 527 ILE A O 1
ATOM 3936 N N . VAL A 1 528 ? -18.056 3.296 11.714 1.00 97.81 528 VAL A N 1
ATOM 3937 C CA . VAL A 1 528 ? -19.323 2.561 11.586 1.00 97.81 528 VAL A CA 1
ATOM 3938 C C . VAL A 1 528 ? -19.597 2.243 10.118 1.00 97.81 528 VAL A C 1
ATOM 3940 O O . VAL A 1 528 ? -19.786 1.076 9.771 1.00 97.81 528 VAL A O 1
ATOM 3943 N N . ASN A 1 529 ? -19.526 3.246 9.242 1.00 97.81 529 ASN A N 1
ATOM 3944 C CA . ASN A 1 529 ? -19.800 3.070 7.817 1.00 97.81 529 ASN A CA 1
ATOM 3945 C C . ASN A 1 529 ? -18.752 2.191 7.124 1.00 97.81 529 ASN A C 1
ATOM 3947 O O . ASN A 1 529 ? -19.109 1.407 6.252 1.00 97.81 529 ASN A O 1
ATOM 3951 N N . PHE A 1 530 ? -17.485 2.246 7.539 1.00 98.25 530 PHE A N 1
ATOM 3952 C CA . PHE A 1 530 ? -16.442 1.326 7.088 1.00 98.25 530 PHE A CA 1
ATOM 3953 C C . PHE A 1 530 ? -16.848 -0.120 7.368 1.00 98.25 530 PHE A C 1
ATOM 3955 O O . PHE A 1 530 ? -16.776 -0.972 6.485 1.00 98.25 530 PHE A O 1
ATOM 3962 N N . THR A 1 531 ? -17.317 -0.393 8.587 1.00 98.00 531 THR A N 1
ATOM 3963 C CA . THR A 1 531 ? -17.721 -1.746 8.977 1.00 98.00 531 THR A CA 1
ATOM 3964 C C . THR A 1 531 ? -18.958 -2.208 8.208 1.00 98.00 531 THR A C 1
ATOM 3966 O O . THR A 1 531 ? -19.035 -3.373 7.818 1.00 98.00 531 THR A O 1
ATOM 3969 N N . GLU A 1 532 ? -19.906 -1.305 7.954 1.00 97.56 532 GLU A N 1
ATOM 3970 C CA . GLU A 1 532 ? -21.092 -1.584 7.141 1.00 97.56 532 GLU A CA 1
ATOM 3971 C C . GLU A 1 532 ? -20.741 -1.876 5.675 1.00 97.56 532 GLU A C 1
ATOM 3973 O O . GLU A 1 532 ? -21.212 -2.871 5.120 1.00 97.56 532 GLU A O 1
ATOM 3978 N N . GLU A 1 533 ? -19.873 -1.074 5.056 1.00 97.75 533 GLU A N 1
ATOM 3979 C CA . GLU A 1 533 ? -19.420 -1.298 3.679 1.00 97.75 533 GLU A CA 1
ATOM 3980 C C . GLU A 1 533 ? -18.578 -2.575 3.557 1.00 97.75 533 GLU A C 1
ATOM 3982 O O . GLU A 1 533 ? -18.803 -3.390 2.658 1.00 97.75 533 GLU A O 1
ATOM 3987 N N . LEU A 1 534 ? -17.667 -2.826 4.502 1.00 97.81 534 LEU A N 1
ATOM 3988 C CA . LEU A 1 534 ? -16.893 -4.066 4.528 1.00 97.81 534 LEU A CA 1
ATOM 3989 C C . LEU A 1 534 ? -17.809 -5.282 4.711 1.00 97.81 534 LEU A C 1
ATOM 3991 O O . LEU A 1 534 ? -17.622 -6.287 4.030 1.00 97.81 534 LEU A O 1
ATOM 3995 N N . HIS A 1 535 ? -18.848 -5.186 5.547 1.00 97.69 535 HIS A N 1
ATOM 3996 C CA . HIS A 1 535 ? -19.806 -6.273 5.754 1.00 97.69 535 HIS A CA 1
ATOM 3997 C C . HIS A 1 535 ? -20.516 -6.723 4.471 1.00 97.69 535 HIS A C 1
ATOM 3999 O O . HIS A 1 535 ? -20.831 -7.907 4.338 1.00 97.69 535 HIS A O 1
ATOM 4005 N N . ARG A 1 536 ? -20.742 -5.807 3.519 1.00 97.31 536 ARG A N 1
ATOM 4006 C CA . ARG A 1 536 ? -21.354 -6.131 2.219 1.00 97.31 536 ARG A CA 1
ATOM 4007 C C . ARG A 1 536 ? -20.475 -7.037 1.358 1.00 97.31 536 ARG A C 1
ATOM 4009 O O . ARG A 1 536 ? -21.003 -7.773 0.533 1.00 97.31 536 ARG A O 1
ATOM 4016 N N . THR A 1 537 ? -19.156 -6.989 1.546 1.00 96.19 537 THR A N 1
ATOM 4017 C CA . THR A 1 537 ? -18.195 -7.814 0.793 1.00 96.19 537 THR A CA 1
ATOM 4018 C C . THR A 1 537 ? -17.737 -9.035 1.586 1.00 96.19 537 THR A C 1
ATOM 4020 O O . THR A 1 537 ? -17.637 -10.130 1.036 1.00 96.19 537 THR A O 1
ATOM 4023 N N . VAL A 1 538 ? -17.517 -8.872 2.891 1.00 96.62 538 VAL A N 1
ATOM 4024 C CA . VAL A 1 538 ? -17.110 -9.926 3.819 1.00 96.62 538 VAL A CA 1
ATOM 4025 C C . VAL A 1 538 ? -18.010 -9.866 5.054 1.00 96.62 538 VAL A C 1
ATOM 4027 O O . VAL A 1 538 ? -17.878 -8.936 5.849 1.00 96.62 538 VAL A O 1
ATOM 4030 N N . PRO A 1 539 ? -18.913 -10.840 5.276 1.00 96.69 539 PRO A N 1
ATOM 4031 C CA . PRO A 1 539 ? -19.865 -10.792 6.385 1.00 96.69 539 PRO A CA 1
ATOM 4032 C C . PRO A 1 539 ? -19.213 -10.827 7.785 1.00 96.69 539 PRO A C 1
ATOM 4034 O O . PRO A 1 539 ? -19.073 -11.884 8.394 1.00 96.69 539 PRO A O 1
ATOM 4037 N N . ILE A 1 540 ? -18.836 -9.660 8.328 1.00 97.25 540 ILE A N 1
ATOM 4038 C CA . ILE A 1 540 ? -18.106 -9.568 9.609 1.00 97.25 540 ILE A CA 1
ATOM 4039 C C . ILE A 1 540 ? -18.940 -9.218 10.848 1.00 97.25 540 ILE A C 1
ATOM 4041 O O . ILE A 1 540 ? -18.575 -9.637 11.942 1.00 97.25 540 ILE A O 1
ATOM 4045 N N . LYS A 1 541 ? -20.058 -8.486 10.731 1.00 97.25 541 LYS A N 1
ATOM 4046 C CA . LYS A 1 541 ? -20.762 -7.909 11.896 1.00 97.25 541 LYS A CA 1
ATOM 4047 C C . LYS A 1 541 ? -21.115 -8.922 12.991 1.00 97.25 541 LYS A C 1
ATOM 4049 O O . LYS A 1 541 ? -20.889 -8.655 14.164 1.00 97.25 541 LYS A O 1
ATOM 4054 N N . SER A 1 542 ? -21.601 -10.109 12.630 1.00 96.81 542 SER A N 1
ATOM 4055 C CA . SER A 1 542 ? -21.970 -11.157 13.600 1.00 96.81 542 SER A CA 1
ATOM 4056 C C . SER A 1 542 ? -20.770 -11.861 14.257 1.00 96.81 542 SER A C 1
ATOM 4058 O O . SER A 1 542 ? -20.923 -12.541 15.277 1.00 96.81 542 SER A O 1
ATOM 4060 N N . ILE A 1 543 ? -19.569 -11.711 13.692 1.00 96.88 543 ILE A N 1
ATOM 4061 C CA . ILE A 1 543 ? -18.350 -12.391 14.145 1.00 96.88 543 ILE A CA 1
ATOM 4062 C C . ILE A 1 543 ? -17.327 -11.455 14.800 1.00 96.88 543 ILE A C 1
ATOM 4064 O O . ILE A 1 543 ? -16.328 -11.946 15.337 1.00 96.88 543 ILE A O 1
ATOM 4068 N N . ILE A 1 544 ? -17.588 -10.145 14.841 1.00 97.62 544 ILE A N 1
ATOM 4069 C CA . ILE A 1 544 ? -16.806 -9.183 15.628 1.00 97.62 544 ILE A CA 1
ATOM 4070 C C . ILE A 1 544 ? -16.925 -9.538 17.115 1.00 97.62 544 ILE A C 1
ATOM 4072 O O . ILE A 1 544 ? -18.016 -9.738 17.649 1.00 97.62 544 ILE A O 1
ATOM 4076 N N . LYS A 1 545 ? -15.780 -9.684 17.788 1.00 97.12 545 LYS A N 1
ATOM 4077 C CA . LYS A 1 545 ? -15.686 -10.053 19.210 1.00 97.12 545 LYS A CA 1
ATOM 4078 C C . LYS A 1 545 ? -15.211 -8.919 20.099 1.00 97.12 545 LYS A C 1
ATOM 4080 O O . LYS A 1 545 ? -15.541 -8.956 21.287 1.00 97.12 545 LYS A O 1
ATOM 4085 N N . ALA A 1 546 ? -14.469 -7.967 19.543 1.00 97.06 546 ALA A N 1
ATOM 4086 C CA . ALA A 1 546 ? -14.082 -6.733 20.205 1.00 97.06 546 ALA A CA 1
ATOM 4087 C C . ALA A 1 546 ? -13.670 -5.662 19.184 1.00 97.06 546 ALA A C 1
ATOM 4089 O O . ALA A 1 546 ? -13.240 -5.988 18.073 1.00 97.06 546 ALA A O 1
ATOM 4090 N N . VAL A 1 547 ? -13.759 -4.404 19.609 1.00 97.12 547 VAL A N 1
ATOM 4091 C CA . VAL A 1 547 ? -13.098 -3.256 18.981 1.00 97.12 547 VAL A CA 1
ATOM 4092 C C . VAL A 1 547 ? -12.014 -2.751 19.908 1.00 97.12 547 VAL A C 1
ATOM 4094 O O . VAL A 1 547 ? -12.192 -2.745 21.129 1.00 97.12 547 VAL A O 1
ATOM 4097 N N . MET A 1 548 ? -10.874 -2.389 19.340 1.00 97.31 548 MET A N 1
ATOM 4098 C CA . MET A 1 548 ? -9.689 -2.100 20.122 1.00 97.31 548 MET A CA 1
ATOM 4099 C C . MET A 1 548 ? -8.838 -0.989 19.515 1.00 97.31 548 MET A C 1
ATOM 4101 O O . MET A 1 548 ? -8.792 -0.848 18.296 1.00 97.31 548 MET A O 1
ATOM 4105 N N . GLY A 1 549 ? -8.140 -0.224 20.351 1.00 96.31 549 GLY A N 1
ATOM 4106 C CA . GLY A 1 549 ? -7.259 0.840 19.875 1.00 96.31 549 GLY A CA 1
ATOM 4107 C C . GLY A 1 549 ? -6.504 1.574 20.981 1.00 96.31 549 GLY A C 1
ATOM 4108 O O . GLY A 1 549 ? -6.916 1.576 22.147 1.00 96.31 549 GLY A O 1
ATOM 4109 N N . GLY A 1 550 ? -5.410 2.222 20.575 1.00 93.38 550 GLY A N 1
ATOM 4110 C CA . GLY A 1 550 ? -4.576 3.091 21.406 1.00 93.38 550 GLY A CA 1
ATOM 4111 C C . GLY A 1 550 ? -4.632 4.557 20.977 1.00 93.38 550 GLY A C 1
ATOM 4112 O O . GLY A 1 550 ? -5.058 4.847 19.861 1.00 93.38 550 GLY A O 1
ATOM 4113 N N . SER A 1 551 ? -4.221 5.504 21.828 1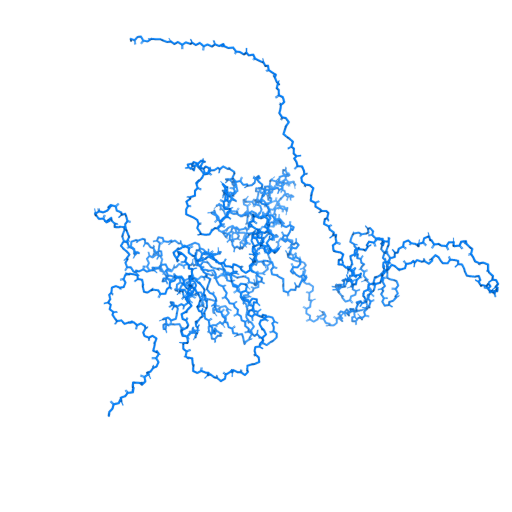.00 94.56 551 SER A N 1
ATOM 4114 C CA . SER A 1 551 ? -4.163 6.938 21.479 1.00 94.56 551 SER A CA 1
ATOM 4115 C C . SER A 1 551 ? -5.509 7.449 20.921 1.00 94.56 551 SER A C 1
ATOM 4117 O O . SER A 1 551 ? -6.547 7.271 21.571 1.00 94.56 551 SER A O 1
ATOM 4119 N N . LEU A 1 552 ? -5.538 8.070 19.735 1.00 94.31 552 LEU A N 1
ATOM 4120 C CA . LEU A 1 552 ? -6.773 8.463 19.045 1.00 94.31 552 LEU A CA 1
ATOM 4121 C C . LEU A 1 552 ? -7.716 7.269 18.829 1.00 94.31 552 LEU A C 1
ATOM 4123 O O . LEU A 1 552 ? -8.909 7.382 19.101 1.00 94.31 552 LEU A O 1
ATOM 4127 N N . GLY A 1 553 ? -7.196 6.112 18.419 1.00 96.06 553 GLY A N 1
ATOM 4128 C CA . GLY A 1 553 ? -7.982 4.890 18.256 1.00 96.06 553 GLY A CA 1
ATOM 4129 C C . GLY A 1 553 ? -8.603 4.393 19.561 1.00 96.06 553 GLY A C 1
ATOM 4130 O O . GLY A 1 553 ? -9.731 3.898 19.567 1.00 96.06 553 GLY A O 1
ATOM 4131 N N . GLY A 1 554 ? -7.930 4.614 20.692 1.00 95.00 554 GLY A N 1
ATOM 4132 C CA . GLY A 1 554 ? -8.481 4.364 22.024 1.00 95.00 554 GLY A CA 1
ATOM 4133 C C . GLY A 1 554 ? -9.638 5.308 22.368 1.00 95.00 554 GLY A C 1
ATOM 4134 O O . GLY A 1 554 ? -10.678 4.862 22.854 1.00 95.00 554 GLY A O 1
ATOM 4135 N N . ASN A 1 555 ? -9.504 6.599 22.039 1.00 94.56 555 ASN A N 1
ATOM 4136 C CA . ASN A 1 555 ? -10.599 7.567 22.168 1.00 94.56 555 ASN A CA 1
ATOM 4137 C C . ASN A 1 555 ? -11.803 7.174 21.289 1.00 94.56 555 ASN A C 1
ATOM 4139 O O . ASN A 1 555 ? -12.928 7.128 21.786 1.00 94.56 555 ASN A O 1
ATOM 4143 N N . MET A 1 556 ? -11.572 6.808 20.023 1.00 95.62 556 MET A N 1
ATOM 4144 C CA . MET A 1 556 ? -12.631 6.336 19.119 1.00 95.62 556 MET A CA 1
ATOM 4145 C C . MET A 1 556 ? -13.302 5.064 19.635 1.00 95.62 556 MET A C 1
ATOM 4147 O O . MET A 1 556 ? -14.523 4.955 19.595 1.00 95.62 556 MET A O 1
ATOM 4151 N N . THR A 1 557 ? -12.532 4.132 20.197 1.00 95.50 557 THR A N 1
ATOM 4152 C CA . THR A 1 557 ? -13.073 2.905 20.797 1.00 95.50 557 THR A CA 1
ATOM 4153 C C . THR A 1 557 ? -14.036 3.221 21.951 1.00 95.50 557 THR A C 1
ATOM 4155 O O . THR A 1 557 ? -15.111 2.626 22.022 1.00 95.50 557 THR A O 1
ATOM 4158 N N . PHE A 1 558 ? -13.724 4.199 22.813 1.00 93.31 558 PHE A N 1
ATOM 4159 C CA . PHE A 1 558 ? -14.670 4.653 23.843 1.00 93.31 558 PHE A CA 1
ATOM 4160 C C . PHE A 1 558 ? -15.916 5.324 23.262 1.00 93.31 558 PHE A C 1
ATOM 4162 O O . PHE A 1 558 ? -17.027 5.034 23.710 1.00 93.31 558 PHE A O 1
ATOM 4169 N N . ARG A 1 559 ? -15.756 6.189 22.254 1.00 93.62 559 ARG A N 1
ATOM 4170 C CA . ARG A 1 559 ? -16.890 6.848 21.588 1.00 93.62 559 ARG A CA 1
ATOM 4171 C C . ARG A 1 559 ? -17.825 5.853 20.904 1.00 93.62 559 ARG A C 1
ATOM 4173 O O . ARG A 1 559 ? -19.035 6.026 20.954 1.00 93.62 559 ARG A O 1
ATOM 4180 N N . LEU A 1 560 ? -17.294 4.783 20.327 1.00 94.31 560 LEU A N 1
ATOM 4181 C CA . LEU A 1 560 ? -18.108 3.708 19.763 1.00 94.31 560 LEU A CA 1
ATOM 4182 C C . LEU A 1 560 ? -18.880 2.945 20.849 1.00 94.31 560 LEU A C 1
ATOM 4184 O O . LEU A 1 560 ? -20.004 2.519 20.608 1.00 94.31 560 LEU A O 1
ATOM 4188 N N . GLY A 1 561 ? -18.322 2.822 22.056 1.00 91.81 561 GLY A N 1
ATOM 4189 C CA . GLY A 1 561 ? -18.962 2.133 23.180 1.00 91.81 561 GLY A CA 1
ATOM 4190 C C . GLY A 1 561 ? -20.188 2.820 23.777 1.00 91.81 561 GLY A C 1
ATOM 4191 O O . GLY A 1 561 ? -20.977 2.157 24.447 1.00 91.81 561 GLY A O 1
ATOM 4192 N N . ARG A 1 562 ? -20.391 4.119 23.524 1.00 91.56 562 ARG A N 1
ATOM 4193 C CA . ARG A 1 562 ? -21.620 4.838 23.924 1.00 91.56 562 ARG A CA 1
ATOM 4194 C C . ARG A 1 562 ? -22.749 4.738 22.893 1.00 91.56 562 ARG A C 1
ATOM 4196 O O . ARG A 1 562 ? -23.854 5.200 23.169 1.00 91.56 562 ARG A O 1
ATOM 4203 N N . ARG A 1 563 ? -22.485 4.186 21.706 1.00 91.94 563 ARG A N 1
ATOM 4204 C CA . ARG A 1 563 ? -23.479 4.084 20.636 1.00 91.94 563 ARG A CA 1
ATOM 4205 C C . ARG A 1 563 ? -24.481 2.973 20.929 1.00 91.94 563 ARG A C 1
ATOM 4207 O O . ARG A 1 563 ? -24.108 1.869 21.310 1.00 91.94 563 ARG A O 1
ATOM 4214 N N . THR A 1 564 ? -25.759 3.261 20.719 1.00 92.12 564 THR A N 1
ATOM 4215 C CA . THR A 1 564 ? -26.854 2.288 20.865 1.00 92.12 564 THR A CA 1
ATOM 4216 C C . THR A 1 564 ? -27.326 1.723 19.525 1.00 92.12 564 THR A C 1
ATOM 4218 O O . THR A 1 564 ? -28.016 0.707 19.498 1.00 92.12 564 THR A O 1
ATOM 4221 N N . ASP A 1 565 ? -26.936 2.347 18.413 1.00 92.44 565 ASP A N 1
ATOM 4222 C CA . ASP A 1 565 ? -27.316 1.986 17.044 1.00 92.44 565 ASP A CA 1
ATOM 4223 C C . ASP A 1 565 ? -26.365 0.968 16.385 1.00 92.44 565 ASP A C 1
ATOM 4225 O O . ASP A 1 565 ? -26.583 0.546 15.251 1.00 92.44 565 ASP A O 1
ATOM 4229 N N . THR A 1 566 ? -25.333 0.520 17.103 1.00 92.12 566 THR A N 1
ATOM 4230 C CA . THR A 1 566 ? -24.317 -0.440 16.641 1.00 92.12 566 THR A CA 1
ATOM 4231 C C . THR A 1 566 ? -24.289 -1.707 17.513 1.00 92.12 566 THR A C 1
ATOM 4233 O O . THR A 1 566 ? -23.263 -2.045 18.108 1.00 92.12 566 THR A O 1
ATOM 4236 N N . PRO A 1 567 ? -25.390 -2.487 17.585 1.00 91.31 567 PRO A N 1
ATOM 4237 C CA . PRO A 1 567 ? -25.508 -3.639 18.493 1.00 91.31 567 PRO A CA 1
ATOM 4238 C C . PRO A 1 567 ? -24.507 -4.774 18.211 1.00 91.31 567 PRO A C 1
ATOM 4240 O O . PRO A 1 567 ? -24.351 -5.691 19.015 1.00 91.31 567 PRO A O 1
ATOM 4243 N N . TRP A 1 568 ? -23.820 -4.729 17.069 1.00 92.88 568 TRP A N 1
ATOM 4244 C CA . TRP A 1 568 ? -22.779 -5.672 16.665 1.00 92.88 568 TRP A CA 1
ATOM 4245 C C . TRP A 1 568 ? -21.397 -5.382 17.282 1.00 92.88 568 TRP A C 1
ATOM 4247 O O . TRP A 1 568 ? -20.451 -6.110 16.989 1.00 92.88 568 TRP A O 1
ATOM 4257 N N . LEU A 1 569 ? -21.261 -4.354 18.130 1.00 90.19 569 LEU A N 1
ATOM 4258 C CA . LEU A 1 569 ? -20.040 -3.999 18.864 1.00 90.19 569 LEU A CA 1
ATOM 4259 C C . LEU A 1 569 ? -20.072 -4.543 20.307 1.00 90.19 569 LEU A C 1
ATOM 4261 O O . LEU A 1 569 ? -20.497 -3.840 21.221 1.00 90.19 569 LEU A O 1
ATOM 4265 N N . PRO A 1 570 ? -19.636 -5.791 20.572 1.00 85.88 570 PRO A N 1
ATOM 4266 C CA . PRO A 1 570 ? -19.931 -6.435 21.851 1.00 85.88 570 PRO A CA 1
ATOM 4267 C C . PRO A 1 570 ? -18.970 -6.067 22.987 1.00 85.88 570 PRO A C 1
ATOM 4269 O O . PRO A 1 570 ? -19.323 -6.238 24.153 1.00 85.88 570 PRO A O 1
ATOM 4272 N N . ARG A 1 571 ? -17.720 -5.690 22.679 1.00 95.69 571 ARG A N 1
ATOM 4273 C CA . ARG A 1 571 ? -16.641 -5.488 23.664 1.00 95.69 571 ARG A CA 1
ATOM 4274 C C . ARG A 1 571 ? -15.640 -4.450 23.174 1.00 95.69 571 ARG A C 1
ATOM 4276 O O . ARG A 1 571 ? -15.405 -4.343 21.973 1.00 95.69 571 ARG A O 1
ATOM 4283 N N . PHE A 1 572 ? -15.001 -3.769 24.119 1.00 94.94 572 PHE A N 1
ATOM 4284 C CA . PHE A 1 572 ? -14.060 -2.682 23.863 1.00 94.94 572 PHE A CA 1
ATOM 4285 C C . PHE A 1 572 ? -12.758 -2.924 24.631 1.00 94.94 572 PHE A C 1
ATOM 4287 O O . PHE A 1 572 ? -12.800 -3.244 25.819 1.00 94.94 572 PHE A O 1
ATOM 4294 N N . VAL A 1 573 ? -11.614 -2.793 23.958 1.00 95.75 573 VAL A N 1
ATOM 4295 C CA . VAL A 1 573 ? -10.276 -2.920 24.559 1.00 95.75 573 VAL A CA 1
ATOM 4296 C C . VAL A 1 573 ? -9.495 -1.644 24.271 1.00 95.75 573 VAL A C 1
ATOM 4298 O O . VAL A 1 573 ? -9.162 -1.360 23.127 1.00 95.75 573 VAL A O 1
ATOM 4301 N N . VAL A 1 574 ? -9.210 -0.867 25.310 1.00 94.25 574 VAL A N 1
ATOM 4302 C CA . VAL A 1 574 ? -8.612 0.466 25.174 1.00 94.25 574 VAL A CA 1
ATOM 4303 C C . VAL A 1 574 ? -7.317 0.536 25.965 1.00 94.25 574 VAL A C 1
ATOM 4305 O O . VAL A 1 574 ? -7.279 0.104 27.117 1.00 94.25 574 VAL A O 1
ATOM 4308 N N . TRP A 1 575 ? -6.276 1.117 25.373 1.00 93.81 575 TRP A N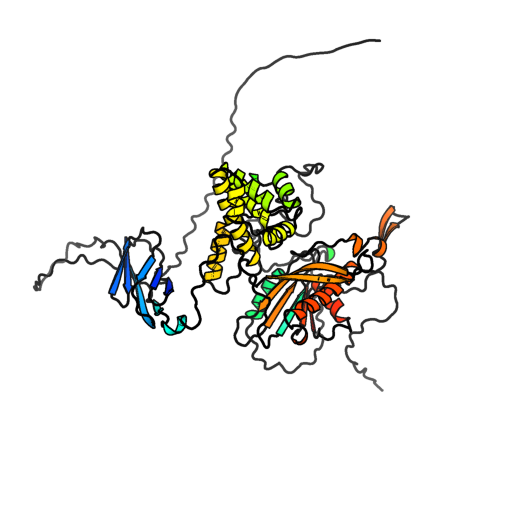 1
ATOM 4309 C CA . TRP A 1 575 ? -5.038 1.465 26.074 1.00 93.81 575 TRP A CA 1
ATOM 4310 C C . TRP A 1 575 ? -4.608 2.883 25.718 1.00 93.81 575 TRP A C 1
ATOM 4312 O O . TRP A 1 575 ? -4.874 3.355 24.620 1.00 93.81 575 TRP A O 1
ATOM 4322 N N . SER A 1 576 ? -3.982 3.583 26.664 1.00 92.94 576 SER A N 1
ATOM 4323 C CA . SER A 1 576 ? -3.429 4.937 26.478 1.00 92.94 576 SER A CA 1
ATOM 4324 C C . SER A 1 576 ? -4.275 5.867 25.582 1.00 92.94 576 SER A C 1
ATOM 4326 O O . SER A 1 576 ? -3.759 6.396 24.597 1.00 92.94 576 SER A O 1
ATOM 4328 N N . PRO A 1 577 ? -5.587 6.023 25.843 1.00 91.94 577 PRO A N 1
ATOM 4329 C CA . PRO A 1 577 ? -6.471 6.828 25.002 1.00 91.94 577 PRO A CA 1
ATOM 4330 C C . PRO A 1 577 ? -6.029 8.299 25.008 1.00 91.94 577 PRO A C 1
ATOM 4332 O O . PRO A 1 577 ? -5.749 8.855 26.068 1.00 91.94 577 PRO A O 1
ATOM 4335 N N . ALA A 1 578 ? -6.023 8.946 23.838 1.00 83.50 578 ALA A N 1
ATOM 4336 C CA . ALA A 1 578 ? -5.578 10.339 23.680 1.00 83.50 578 ALA A CA 1
ATOM 4337 C C . ALA A 1 578 ? -6.432 11.330 24.488 1.00 83.50 578 ALA A C 1
ATOM 4339 O O . ALA A 1 578 ? -5.963 12.388 24.894 1.00 83.50 578 ALA A O 1
ATOM 4340 N N . SER A 1 579 ? -7.692 10.976 24.743 1.00 77.62 579 SER A N 1
ATOM 4341 C CA . SER A 1 579 ? -8.549 11.668 25.695 1.00 77.62 579 SER A CA 1
ATOM 4342 C C . SER A 1 579 ? -9.598 10.706 26.248 1.00 77.62 579 SER A C 1
ATOM 4344 O O . SER A 1 579 ? -10.083 9.821 25.540 1.00 77.62 579 SER A O 1
ATOM 4346 N N . ILE A 1 580 ? -9.955 10.899 27.513 1.00 65.31 580 ILE A N 1
ATOM 4347 C CA . ILE A 1 580 ? -11.099 10.272 28.194 1.00 65.31 580 ILE A CA 1
ATOM 4348 C C . ILE A 1 580 ? -12.099 11.319 28.695 1.00 65.31 580 ILE A C 1
ATOM 4350 O O . ILE A 1 580 ? -13.043 10.981 29.401 1.00 65.31 580 ILE A O 1
ATOM 4354 N N . TRP A 1 581 ? -11.843 12.592 28.397 1.00 53.88 581 TRP A N 1
ATOM 4355 C CA . TRP A 1 581 ? -12.513 13.716 29.030 1.00 53.88 581 TRP A CA 1
ATOM 4356 C C . TRP A 1 581 ? -13.783 14.080 28.266 1.00 53.88 581 TRP A C 1
ATOM 4358 O O . TRP A 1 581 ? -13.772 14.135 27.032 1.00 53.88 581 TRP A O 1
ATOM 4368 N N . ASP A 1 582 ? -14.845 14.407 29.005 1.00 54.25 582 ASP A N 1
ATOM 4369 C CA . ASP A 1 582 ? -15.889 15.285 28.485 1.00 54.25 582 ASP A CA 1
ATOM 4370 C C . ASP A 1 582 ? -15.186 16.562 28.009 1.00 54.25 582 ASP A C 1
ATOM 4372 O O . ASP A 1 582 ? -14.380 17.140 28.744 1.00 54.25 582 ASP A O 1
ATOM 4376 N N . SER A 1 583 ? -15.397 16.961 26.751 1.00 45.75 583 SER A N 1
ATOM 4377 C CA . SER A 1 583 ? -14.767 18.164 26.197 1.00 45.75 583 SER A CA 1
ATOM 4378 C C . SER A 1 583 ? -14.948 19.329 27.173 1.00 45.75 583 SER A C 1
ATOM 4380 O O . SER A 1 583 ? -16.051 19.503 27.692 1.00 45.75 583 SER A O 1
ATOM 4382 N N . LEU A 1 584 ? -13.916 20.151 27.380 1.00 41.34 584 LEU A N 1
ATOM 4383 C CA . LEU A 1 584 ? -13.910 21.298 28.306 1.00 41.34 584 LEU A CA 1
ATOM 4384 C C . LEU A 1 584 ? -15.056 22.325 28.096 1.00 41.34 584 LEU A C 1
ATOM 4386 O O . LEU A 1 584 ? -15.168 23.268 28.871 1.00 41.34 584 LEU A O 1
ATOM 4390 N N . GLY A 1 585 ? -15.917 22.151 27.084 1.00 42.69 585 GLY A N 1
ATOM 4391 C CA . GLY A 1 585 ? -17.152 22.914 26.861 1.00 42.69 585 GLY A CA 1
ATOM 4392 C C . GLY A 1 585 ? -18.413 22.366 27.552 1.00 42.69 585 GLY A C 1
ATOM 4393 O O . GLY A 1 585 ? -19.472 22.980 27.451 1.00 42.69 585 GLY A O 1
ATOM 4394 N N . GLY A 1 586 ? -18.339 21.237 28.264 1.00 35.22 586 GLY A N 1
ATOM 4395 C CA . GLY A 1 586 ? -19.452 20.714 29.058 1.00 35.22 586 GLY A CA 1
ATOM 4396 C C . GLY A 1 586 ? -19.595 21.442 30.397 1.00 35.22 586 GLY A C 1
ATOM 4397 O O . GLY A 1 586 ? -19.159 20.932 31.426 1.00 35.22 586 GLY A O 1
ATOM 4398 N N . ALA A 1 587 ? -20.200 22.631 30.410 1.00 35.16 587 ALA A N 1
ATOM 4399 C CA . ALA A 1 587 ? -20.678 23.232 31.658 1.00 35.16 587 ALA A CA 1
ATOM 4400 C C . ALA A 1 587 ? -21.710 22.299 32.345 1.00 35.16 587 ALA A C 1
ATOM 4402 O O . ALA A 1 587 ? -22.381 21.501 31.683 1.00 35.16 587 ALA A O 1
ATOM 4403 N N . PRO A 1 588 ? -21.826 22.348 33.683 1.00 44.97 588 PRO A N 1
ATOM 4404 C CA . PRO A 1 588 ? -22.176 21.196 34.496 1.00 44.97 588 PRO A CA 1
ATOM 4405 C C . PRO A 1 588 ? -23.682 20.946 34.488 1.00 44.97 588 PRO A C 1
ATOM 4407 O O . PRO A 1 588 ? -24.447 21.632 35.161 1.00 44.97 588 PRO A O 1
ATOM 4410 N N . THR A 1 589 ? -24.110 19.887 33.812 1.00 38.75 589 THR A N 1
ATOM 4411 C CA . THR A 1 589 ? -25.301 19.157 34.248 1.00 38.75 589 THR A CA 1
ATOM 4412 C C . THR A 1 589 ? -24.909 17.722 34.537 1.00 38.75 589 THR A C 1
ATOM 4414 O O . THR A 1 589 ? -24.584 16.921 33.670 1.00 38.75 589 THR A O 1
ATOM 4417 N N . CYS A 1 590 ? -24.886 17.444 35.835 1.00 40.78 590 CYS A N 1
ATOM 4418 C CA . CYS A 1 590 ? -24.814 16.140 36.454 1.00 40.78 590 CYS A CA 1
ATOM 4419 C C . CYS A 1 590 ? -25.578 15.057 35.674 1.00 40.78 590 CYS A C 1
ATOM 4421 O O . CYS A 1 590 ? -26.775 14.871 35.867 1.00 40.78 590 CYS A O 1
ATOM 4423 N N . CYS A 1 591 ? -24.855 14.262 34.898 1.00 33.81 591 CYS A N 1
ATOM 4424 C CA . CYS A 1 591 ? -25.093 12.830 34.757 1.00 33.81 591 CYS A CA 1
ATOM 4425 C C . CYS A 1 591 ? -23.751 12.183 34.450 1.00 33.81 591 CYS A C 1
ATOM 4427 O O . CYS A 1 591 ? -23.443 11.815 33.322 1.00 33.81 591 CYS A O 1
ATOM 4429 N N . GLY A 1 592 ? -22.930 12.083 35.497 1.00 32.94 592 GLY A N 1
ATOM 4430 C CA . GLY A 1 592 ? -21.728 11.277 35.438 1.00 32.94 592 GLY A CA 1
ATOM 4431 C C . GLY A 1 592 ? -22.079 9.888 34.923 1.00 32.94 592 GLY A C 1
ATOM 4432 O O . GLY A 1 592 ? -23.050 9.270 35.375 1.00 32.94 592 GLY A O 1
ATOM 4433 N N . ILE A 1 593 ? -21.251 9.386 34.015 1.00 32.84 593 ILE A N 1
ATOM 4434 C CA . ILE A 1 593 ? -21.097 7.956 33.792 1.00 32.84 593 ILE A CA 1
ATOM 4435 C C . ILE A 1 593 ? -20.653 7.373 35.141 1.00 32.84 593 ILE A C 1
ATOM 4437 O O . ILE A 1 593 ? -19.473 7.223 35.450 1.00 32.84 593 ILE A O 1
ATOM 4441 N N . LYS A 1 594 ? -21.627 7.072 36.004 1.00 31.38 594 LYS A N 1
ATOM 4442 C CA . LYS A 1 594 ? -21.453 6.112 37.081 1.00 31.38 594 LYS A CA 1
ATOM 4443 C C . LYS A 1 594 ? -21.295 4.779 36.372 1.00 31.38 594 LYS A C 1
ATOM 4445 O O . LYS A 1 594 ? -22.277 4.093 36.094 1.00 31.38 594 LYS A O 1
ATOM 4450 N N . LEU A 1 595 ? -20.048 4.392 36.124 1.00 32.91 595 LEU A N 1
ATOM 4451 C CA . LEU A 1 595 ? -19.685 2.985 36.200 1.00 32.91 595 LEU A CA 1
ATOM 4452 C C . LEU A 1 595 ? -20.255 2.490 37.539 1.00 32.91 595 LEU A C 1
ATOM 4454 O O . LEU A 1 595 ? -19.739 2.838 38.602 1.00 32.91 595 LEU A O 1
ATOM 4458 N N . ARG A 1 596 ? -21.404 1.800 37.505 1.00 28.95 596 ARG A N 1
ATOM 4459 C CA . ARG A 1 596 ? -22.017 1.183 38.685 1.00 28.95 596 ARG A CA 1
ATOM 4460 C C . ARG A 1 596 ? -21.060 0.101 39.181 1.00 28.95 596 ARG A C 1
ATOM 4462 O O . ARG A 1 596 ? -21.183 -1.061 38.816 1.00 28.95 596 ARG A O 1
ATOM 4469 N N . CYS A 1 597 ? -20.119 0.479 40.035 1.00 30.64 597 CYS A N 1
ATOM 4470 C CA . CYS A 1 597 ? -19.575 -0.437 41.023 1.00 30.64 597 CYS A CA 1
ATOM 4471 C C . CYS A 1 597 ? -20.718 -0.756 42.002 1.00 30.64 597 CYS A C 1
ATOM 4473 O O . CYS A 1 597 ? -21.415 0.156 42.451 1.00 30.64 597 CYS A O 1
ATOM 4475 N N . GLY A 1 598 ? -20.969 -2.044 42.244 1.00 31.23 598 GLY A N 1
ATOM 4476 C CA . GLY A 1 598 ? -22.115 -2.541 43.013 1.00 31.23 598 GLY A CA 1
ATOM 4477 C C . GLY A 1 598 ? -22.211 -2.003 44.452 1.00 31.23 598 GLY A C 1
ATOM 4478 O O . GLY A 1 598 ? -21.263 -1.411 44.967 1.00 31.23 598 GLY A O 1
ATOM 4479 N N . PRO A 1 599 ? -23.364 -2.198 45.117 1.00 35.69 599 PRO A N 1
ATOM 4480 C CA . PRO A 1 599 ? -23.643 -1.599 46.415 1.00 35.69 599 PRO A CA 1
ATOM 4481 C C . PRO A 1 599 ? -22.820 -2.277 47.518 1.00 35.69 599 PRO A C 1
ATOM 4483 O O . PRO A 1 599 ? -23.088 -3.412 47.909 1.00 35.69 599 PRO A O 1
ATOM 4486 N N . GLY A 1 600 ? -21.826 -1.560 48.043 1.00 33.19 600 GLY A N 1
ATOM 4487 C CA . GLY A 1 600 ? -21.203 -1.885 49.321 1.00 33.19 600 GLY A CA 1
ATOM 4488 C C . GLY A 1 600 ? -22.188 -1.603 50.453 1.00 33.19 600 GLY A C 1
ATOM 4489 O O . GLY A 1 600 ? -22.641 -0.472 50.615 1.00 33.19 600 GLY A O 1
ATOM 4490 N N . ARG A 1 601 ? -22.538 -2.645 51.213 1.00 38.25 601 ARG A N 1
ATOM 4491 C CA . ARG A 1 601 ? -23.304 -2.541 52.460 1.00 38.25 601 ARG A CA 1
ATOM 4492 C C . ARG A 1 601 ? -22.534 -1.681 53.462 1.00 38.25 601 ARG A C 1
ATOM 4494 O O . ARG A 1 601 ? -21.397 -2.001 53.801 1.00 38.25 601 ARG A O 1
ATOM 4501 N N . THR A 1 602 ? -23.171 -0.637 53.970 1.00 33.44 602 THR A N 1
ATOM 4502 C CA . THR A 1 602 ? -22.782 0.013 55.222 1.00 33.44 602 THR A CA 1
ATOM 4503 C C . THR A 1 602 ? -23.157 -0.888 56.406 1.00 33.44 602 THR A C 1
ATOM 4505 O O . THR A 1 602 ? -24.252 -1.454 56.411 1.00 33.44 602 THR A O 1
ATOM 4508 N N . PRO A 1 603 ? -22.288 -1.038 57.420 1.00 39.19 603 PRO A N 1
ATOM 4509 C CA . PRO A 1 603 ? -22.646 -1.692 58.668 1.00 39.19 603 PRO A CA 1
ATOM 4510 C C . PRO A 1 603 ? -23.360 -0.679 59.569 1.00 39.19 603 PRO A C 1
ATOM 4512 O O . PRO A 1 603 ? -22.761 0.289 60.034 1.00 39.19 603 PRO A O 1
ATOM 4515 N N . THR A 1 604 ? -24.650 -0.885 59.820 1.00 38.53 604 THR A N 1
ATOM 4516 C CA . THR A 1 604 ? -25.351 -0.208 60.913 1.00 38.53 604 THR A CA 1
ATOM 4517 C C . THR A 1 604 ? -25.060 -0.948 62.209 1.00 38.53 604 THR A C 1
ATOM 4519 O O . THR A 1 604 ? -25.538 -2.060 62.421 1.00 38.53 604 THR A O 1
ATOM 4522 N N . GLY A 1 605 ? -24.266 -0.317 63.071 1.00 37.41 605 GLY A N 1
ATOM 4523 C CA . GLY A 1 605 ? -24.269 -0.592 64.499 1.00 37.41 605 GLY A CA 1
ATOM 4524 C C . GLY A 1 605 ? -25.341 0.252 65.183 1.00 37.41 605 GLY A C 1
ATOM 4525 O O . GLY A 1 605 ? -25.133 1.446 65.382 1.00 37.41 605 GLY A O 1
ATOM 4526 N N . ARG A 1 606 ? -26.474 -0.375 65.497 1.00 31.39 606 ARG A N 1
ATOM 4527 C CA . ARG A 1 606 ? -27.216 -0.369 66.771 1.00 31.39 606 ARG A CA 1
ATOM 4528 C C . ARG A 1 606 ? -28.538 -1.089 66.573 1.00 31.39 606 ARG A C 1
ATOM 4530 O O . ARG A 1 606 ? -29.215 -0.782 65.569 1.00 31.39 606 ARG A O 1
#

Mean predicted aligned error: 16.59 Å

Secondary structure (DSSP, 8-state):
---------------------------PPPP---------S---EEEE-SSSEEEEE----TT-SEEEEEETTEEEEEEETT-SS-EEEEE-PPTT-EEEEEEEEEPPP---------------------------EEEEPPPEEEEPPPHHHHHTT---PPPPPTT-PPPPPPP---TT-EEEEEE--TT--GGGHHHHHHHHHHSPPP-------------------TT-S-GGG------SS--B-TTSS-B----TT---PPPPGGGB--SPPTT----TT------S-S---TTTTPBPHHHHHHHHHT-HHHHHHHHHHHHHTT-HHHHHHHHHHHHHBHHHHHHHHHH---HHHHHTT-SHHHHHHHHHHHHHHHHHHHHHHHTT--SSHHHHHHHHHHHHHH-S----TTTS-BSS--SSPPPSS-EEEEEEEEE-TTSSSSEEEEEEEEEEEE--STT--EEEEEEPPTTSTTSPPP-HHHHS-HHHHEEEEEETTTTEEEEEE-S--HHHHHHHHHHHHHHHHHHHHS--GGGEEEEEEEHHHHHHHHHHHT-SS-TT---EEEEEES--SPPTT--------------PPP----

pLDDT: mean 76.16, std 24.68, range [20.97, 98.69]

Foldseek 3Di:
DDDDDDDDDDDDDDDDDDDDDDDDPDDDDPDDDDPDPPDAQADWDWAQPAQFKIKIFGDADPQFQWKFKDKVNHTPDIGGSPDPGRMDMGGGHHGFDKIKIKMWRWHDQPPDDPDPDDDDDDDDDDDDDDDDPPTDGPHMYHIDIDTHHHPVVCVVDDPPDPDPPLQDADDADFDEADPPFFEEEEEEAPQAFLQVVQVVLVVVLPDDPPPPPPDPCDPPPVPPDPPPPVDPVDVVVPDPDPPPDNQPCVPVDGDPCPDPVQPQFDQDPLFFDPDQPPPDDPPVDDDDDDPDDDDCPSGNRATPPVLLVLLLVLALLVLLLVLLVCVLVVNNSSSLQSLLSCCFFPSSNVNCVVCSDDLVSLVVSDDPSSSVSSSVSSSSNSLNNNCQQAFCADPDPVSNVVSVVSPVVNGAGHDDCPNGNTQGDGSGHGRNFHKDKDWFWFAFPQDPDRTDTKIKMKGWDARPDPPNSYIYIGIAFAVHDRIDHDPCCRQPNLVQQFDFDQPVVPSDTDTGGQLDDRVLVRRLRRVVRVLVRVCVSYVPLQSHPAYEYEACSLVSQVVNVVDPVRPSHDYYYHDHYVDPDSRPNDDDDDDDPPPPPDDDDDDDDD

Solvent-accessible surface area (backbone atoms only — not comparable to full-atom values): 36770 Å² total; per-residue (Å²): 134,83,89,81,89,86,88,88,85,91,84,90,82,88,83,84,89,84,90,81,89,79,82,79,82,80,78,83,74,80,82,78,77,80,80,80,73,83,79,68,72,47,68,63,46,79,43,77,77,47,39,32,33,38,36,41,36,49,76,88,57,92,76,38,57,27,34,40,35,24,48,72,86,41,83,72,47,76,45,57,55,86,49,84,74,52,60,48,77,50,72,79,48,57,52,49,41,73,48,36,35,35,47,33,33,28,30,72,60,78,90,77,80,89,76,85,83,82,91,80,84,88,82,91,80,90,77,97,68,84,86,72,83,70,71,42,71,72,51,68,28,49,74,48,74,49,66,29,53,40,67,75,75,42,76,78,73,58,74,80,69,72,78,75,61,94,73,51,80,70,81,80,76,76,81,79,76,68,85,86,40,38,32,34,41,40,34,45,36,75,91,34,30,37,56,72,47,52,65,60,50,52,50,64,59,64,50,76,77,73,79,79,70,72,70,76,83,64,78,83,68,82,78,77,70,82,81,74,74,90,77,51,98,46,75,90,75,54,68,86,74,84,56,96,64,80,61,56,53,90,74,84,48,81,46,80,77,70,60,91,81,68,73,65,57,74,73,63,70,92,49,40,32,79,68,63,64,91,86,63,74,92,51,97,76,78,78,78,93,76,88,87,76,90,78,78,51,86,37,70,81,38,51,27,70,69,59,40,52,50,28,49,64,34,46,23,73,59,28,29,51,52,7,4,49,29,34,48,72,68,39,55,70,61,9,49,34,30,10,27,34,17,37,32,15,36,60,5,28,56,50,33,71,73,63,62,71,47,69,73,56,26,68,71,68,48,64,75,52,35,28,53,14,23,52,53,18,48,53,50,22,45,52,50,41,45,43,46,64,55,37,54,39,34,100,41,74,67,50,25,50,52,35,50,50,47,48,61,75,58,54,53,66,39,69,45,59,92,49,22,46,39,58,45,64,70,74,51,87,48,45,74,43,60,62,48,77,49,74,29,70,30,75,29,96,69,41,98,46,68,55,43,79,39,46,26,34,34,33,57,38,66,46,86,50,88,94,42,46,44,30,42,37,22,39,22,49,76,64,17,62,50,18,41,78,67,64,49,74,43,56,45,35,60,80,60,38,25,47,85,36,69,42,84,91,73,73,42,84,43,69,51,56,57,44,52,54,49,55,59,54,46,52,52,50,37,55,54,35,40,52,56,55,45,29,78,73,41,84,41,57,92,35,38,58,32,34,28,18,34,27,46,13,11,28,48,37,55,58,56,71,74,50,81,89,52,83,55,66,75,38,76,50,69,43,75,44,70,52,90,68,79,47,96,43,67,74,91,72,92,70,75,87,68,78,79,73,76,89,78,82,78,84,83,90,128